Protein AF-0000000067870178 (afdb_homodimer)

Nearest PDB structures (foldseek):
  1j30-assembly1_B  TM=8.377E-01  e=1.757E-04  Sulfurisphaera tokodaii str. 7
  7o91-assembly1_A  TM=7.974E-01  e=1.164E-04  Sulfurisphaera tokodaii str. 7
  7o91-assembly2_B  TM=7.932E-01  e=1.430E-04  Sulfurisphaera tokodaii str. 7
  4xnw-assembly1_A  TM=2.336E-01  e=3.385E-05  Homo sapiens
  8tn6-assembly1_C  TM=2.859E-01  e=4.675E+00  synthetic construct

Structure (mmCIF, N/CA/C/O backbone):
data_AF-0000000067870178-model_v1
#
loop_
_entity.id
_entity.type
_entity.pdbx_description
1 polymer Rubrerythrin
#
loop_
_atom_site.group_PDB
_atom_site.id
_atom_site.type_symbol
_atom_site.label_atom_id
_atom_site.label_alt_id
_atom_site.label_comp_id
_atom_site.label_asym_id
_atom_site.label_entity_id
_atom_site.label_seq_id
_atom_site.pdbx_PDB_ins_code
_atom_site.Cartn_x
_atom_site.Cartn_y
_atom_site.Cartn_z
_atom_site.occupancy
_atom_site.B_iso_or_equiv
_atom_site.auth_seq_id
_atom_site.auth_comp_id
_atom_site.auth_asym_id
_atom_site.auth_atom_id
_atom_site.pdbx_PDB_model_num
ATOM 1 N N . MET A 1 1 ? -11.414 -11.688 -11.906 1 38.88 1 MET A N 1
ATOM 2 C CA . MET A 1 1 ? -11.867 -10.32 -11.664 1 38.88 1 MET A CA 1
ATOM 3 C C . MET A 1 1 ? -12.977 -9.93 -12.633 1 38.88 1 MET A C 1
ATOM 5 O O . MET A 1 1 ? -12.938 -10.312 -13.805 1 38.88 1 MET A O 1
ATOM 9 N N . ASP A 1 2 ? -14.141 -9.875 -12.297 1 46.34 2 ASP A N 1
ATOM 10 C CA . ASP A 1 2 ? -15.18 -9.406 -13.203 1 46.34 2 ASP A CA 1
ATOM 11 C C . ASP A 1 2 ? -14.773 -8.102 -13.891 1 46.34 2 ASP A C 1
ATOM 13 O O . ASP A 1 2 ? -14.594 -7.078 -13.227 1 46.34 2 ASP A O 1
ATOM 17 N N . LEU A 1 3 ? -14.219 -8.266 -15.102 1 58.84 3 LEU A N 1
ATOM 18 C CA . LEU A 1 3 ? -13.688 -7.262 -16.016 1 58.84 3 LEU A CA 1
ATOM 19 C C . LEU A 1 3 ? -14.766 -6.254 -16.406 1 58.84 3 LEU A C 1
ATOM 21 O O . LEU A 1 3 ? -14.523 -5.355 -17.203 1 58.84 3 LEU A O 1
ATOM 25 N N . SER A 1 4 ? -15.969 -6.32 -15.742 1 67.06 4 SER A N 1
ATOM 26 C CA . SER A 1 4 ? -17 -5.418 -16.234 1 67.06 4 SER A CA 1
ATOM 27 C C . SER A 1 4 ? -16.875 -4.031 -15.609 1 67.06 4 SER A C 1
ATOM 29 O O . SER A 1 4 ? -17.312 -3.037 -16.188 1 67.06 4 SER A O 1
ATOM 31 N N . ASN A 1 5 ? -16.016 -3.938 -14.523 1 83.44 5 ASN A N 1
ATOM 32 C CA . ASN A 1 5 ? -15.844 -2.631 -13.898 1 83.44 5 ASN A CA 1
ATOM 33 C C . ASN A 1 5 ? -14.367 -2.328 -13.633 1 83.44 5 ASN A C 1
ATOM 35 O O . ASN A 1 5 ? -13.953 -2.203 -12.484 1 83.44 5 ASN A O 1
ATOM 39 N N . PRO A 1 6 ? -13.695 -2.127 -14.75 1 88.06 6 PRO A N 1
ATOM 40 C CA . PRO A 1 6 ? -12.234 -2.076 -14.625 1 88.06 6 PRO A CA 1
ATOM 41 C C . PRO A 1 6 ? -11.758 -0.906 -13.766 1 88.06 6 PRO A C 1
ATOM 43 O O . PRO A 1 6 ? -10.805 -1.049 -13 1 88.06 6 PRO A O 1
ATOM 46 N N . THR A 1 7 ? -12.461 0.208 -13.883 1 93.12 7 THR A N 1
ATOM 47 C CA . THR A 1 7 ? -12 1.364 -13.125 1 93.12 7 THR A CA 1
ATOM 48 C C . THR A 1 7 ? -12.266 1.171 -11.633 1 93.12 7 THR A C 1
ATOM 50 O O . THR A 1 7 ? -11.414 1.485 -10.805 1 93.12 7 THR A O 1
ATOM 53 N N . THR A 1 8 ? -13.398 0.642 -11.281 1 95.62 8 THR A N 1
ATOM 54 C CA . THR A 1 8 ? -13.734 0.407 -9.883 1 95.62 8 THR A CA 1
ATOM 55 C C . THR A 1 8 ? -12.805 -0.634 -9.266 1 95.62 8 THR A C 1
ATOM 57 O O . THR A 1 8 ? -12.391 -0.505 -8.109 1 95.62 8 THR A O 1
ATOM 60 N N . LEU A 1 9 ? -12.469 -1.613 -10.023 1 95.06 9 LEU A N 1
ATOM 61 C CA . LEU A 1 9 ? -11.531 -2.619 -9.531 1 95.06 9 LEU A CA 1
ATOM 62 C C . LEU A 1 9 ? -10.164 -2.002 -9.258 1 95.06 9 LEU A C 1
ATOM 64 O O . LEU A 1 9 ? -9.539 -2.297 -8.242 1 95.06 9 LEU A O 1
ATOM 68 N N . ALA A 1 10 ? -9.781 -1.196 -10.172 1 95.12 10 ALA A N 1
ATOM 69 C CA . ALA A 1 10 ? -8.508 -0.496 -9.984 1 95.12 10 ALA A CA 1
ATOM 70 C C . ALA A 1 10 ? -8.562 0.405 -8.75 1 95.12 10 ALA A C 1
ATOM 72 O O . ALA A 1 10 ? -7.582 0.505 -8.008 1 95.12 10 ALA A O 1
ATOM 73 N N . ASN A 1 11 ? -9.711 1.035 -8.57 1 97.06 11 ASN A N 1
ATOM 74 C CA . ASN A 1 11 ? -9.883 1.902 -7.41 1 97.06 11 ASN A CA 1
ATOM 75 C C . ASN A 1 11 ? -9.867 1.106 -6.109 1 97.06 11 ASN A C 1
ATOM 77 O O . ASN A 1 11 ? -9.344 1.577 -5.098 1 97.06 11 ASN A O 1
ATOM 81 N N . LEU A 1 12 ? -10.43 -0.126 -6.117 1 97.81 12 LEU A N 1
ATOM 82 C CA . LEU A 1 12 ? -10.383 -0.991 -4.945 1 97.81 12 LEU A CA 1
ATOM 83 C C . LEU A 1 12 ? -8.945 -1.387 -4.621 1 97.81 12 LEU A C 1
ATOM 85 O O . LEU A 1 12 ? -8.555 -1.417 -3.451 1 97.81 12 LEU A O 1
ATOM 89 N N . GLU A 1 13 ? -8.211 -1.638 -5.633 1 97.19 13 GLU A N 1
ATOM 90 C CA . GLU A 1 13 ? -6.809 -1.969 -5.43 1 97.19 13 GLU A CA 1
ATOM 91 C C . GLU A 1 13 ? -6.039 -0.787 -4.844 1 97.19 13 GLU A C 1
ATOM 93 O O . GLU A 1 13 ? -5.23 -0.957 -3.932 1 97.19 13 GLU A O 1
ATOM 98 N N . ALA A 1 14 ? -6.316 0.358 -5.359 1 97.12 14 ALA A N 1
ATOM 99 C CA . ALA A 1 14 ? -5.672 1.568 -4.852 1 97.12 14 ALA A CA 1
ATOM 100 C C . ALA A 1 14 ? -6.07 1.832 -3.402 1 97.12 14 ALA A C 1
ATOM 102 O O . ALA A 1 14 ? -5.238 2.238 -2.588 1 97.12 14 ALA A O 1
ATOM 103 N N . ALA A 1 15 ? -7.316 1.594 -3.129 1 98.31 15 ALA A N 1
ATOM 104 C CA . ALA A 1 15 ? -7.805 1.771 -1.764 1 98.31 15 ALA A CA 1
ATOM 105 C C . ALA A 1 15 ? -7.16 0.765 -0.815 1 98.31 15 ALA A C 1
ATOM 107 O O . ALA A 1 15 ? -6.789 1.112 0.309 1 98.31 15 ALA A O 1
ATOM 108 N N . PHE A 1 16 ? -7.094 -0.481 -1.266 1 98.69 16 PHE A N 1
ATOM 109 C CA . PHE A 1 16 ? -6.383 -1.485 -0.481 1 98.69 16 PHE A CA 1
ATOM 110 C C . PHE A 1 16 ? -4.953 -1.041 -0.199 1 98.69 16 PHE A C 1
ATOM 112 O O . PHE A 1 16 ? -4.469 -1.172 0.926 1 98.69 16 PHE A O 1
ATOM 119 N N . GLY A 1 17 ? -4.293 -0.529 -1.189 1 98.38 17 GLY A N 1
ATOM 120 C CA . GLY A 1 17 ? -2.949 0.001 -1.019 1 98.38 17 GLY A CA 1
ATOM 121 C C . GLY A 1 17 ? -2.883 1.149 -0.03 1 98.38 17 GLY A C 1
ATOM 122 O O . GLY A 1 17 ? -2.02 1.168 0.851 1 98.38 17 GLY A O 1
ATOM 123 N N . GLY A 1 18 ? -3.746 2.078 -0.148 1 97.56 18 GLY A N 1
ATOM 124 C CA . GLY A 1 18 ? -3.797 3.217 0.755 1 97.56 18 GLY A CA 1
ATOM 125 C C . GLY A 1 18 ? -3.982 2.818 2.207 1 97.56 18 GLY A C 1
ATOM 126 O O . GLY A 1 18 ? -3.252 3.287 3.082 1 97.56 18 GLY A O 1
ATOM 127 N N . GLU A 1 19 ? -4.945 1.931 2.41 1 98.5 19 GLU A N 1
ATOM 128 C CA . GLU A 1 19 ? -5.219 1.497 3.777 1 98.5 19 GLU A CA 1
ATOM 129 C C . GLU A 1 19 ? -4.059 0.688 4.344 1 98.5 19 GLU A C 1
ATOM 131 O O . GLU A 1 19 ? -3.77 0.762 5.543 1 98.5 19 GLU A O 1
ATOM 136 N N . SER A 1 20 ? -3.436 -0.135 3.506 1 98.75 20 SER A N 1
ATOM 137 C CA . SER A 1 20 ? -2.266 -0.898 3.926 1 98.75 20 SER A CA 1
ATOM 138 C C . SER A 1 20 ? -1.122 0.024 4.34 1 98.75 20 SER A C 1
ATOM 140 O O . SER A 1 20 ? -0.479 -0.198 5.367 1 98.75 20 SER A O 1
ATOM 142 N N . MET A 1 21 ? -0.913 1.062 3.557 1 98.69 21 MET A N 1
ATOM 143 C CA . MET A 1 21 ? 0.134 2.029 3.871 1 98.69 21 MET A CA 1
ATOM 144 C C . MET A 1 21 ? -0.198 2.793 5.148 1 98.69 21 MET A C 1
ATOM 146 O O . MET A 1 21 ? 0.683 3.049 5.973 1 98.69 21 MET A O 1
ATOM 150 N N . ALA A 1 22 ? -1.468 3.145 5.293 1 98.44 22 ALA A N 1
ATOM 151 C CA . ALA A 1 22 ? -1.873 3.846 6.508 1 98.44 22 ALA A CA 1
ATOM 152 C C . ALA A 1 22 ? -1.581 3.006 7.75 1 98.44 22 ALA A C 1
ATOM 154 O O . ALA A 1 22 ? -1.084 3.521 8.75 1 98.44 22 ALA A O 1
ATOM 155 N N . ASN A 1 23 ? -1.886 1.735 7.684 1 98.69 23 ASN A N 1
ATOM 156 C CA . ASN A 1 23 ? -1.596 0.852 8.805 1 98.69 23 ASN A CA 1
ATOM 157 C C . ASN A 1 23 ? -0.109 0.853 9.156 1 98.69 23 ASN A C 1
ATOM 159 O O . ASN A 1 23 ? 0.261 0.992 10.32 1 98.69 23 ASN A O 1
ATOM 163 N N . ARG A 1 24 ? 0.717 0.655 8.125 1 98.56 24 ARG A N 1
ATOM 164 C CA . ARG A 1 24 ? 2.152 0.6 8.383 1 98.56 24 ARG A CA 1
ATOM 165 C C . ARG A 1 24 ? 2.664 1.932 8.922 1 98.56 24 ARG A C 1
ATOM 167 O O . ARG A 1 24 ? 3.5 1.96 9.828 1 98.56 24 ARG A O 1
ATOM 174 N N . LYS A 1 25 ? 2.186 3.08 8.391 1 98.69 25 LYS A N 1
ATOM 175 C CA . LYS A 1 25 ? 2.59 4.398 8.867 1 98.69 25 LYS A CA 1
ATOM 176 C C . LYS A 1 25 ? 2.248 4.57 10.352 1 98.69 25 LYS A C 1
ATOM 178 O O . LYS A 1 25 ? 3.104 4.957 11.148 1 98.69 25 LYS A O 1
ATOM 183 N N . TYR A 1 26 ? 1.058 4.242 10.688 1 98.75 26 TYR A N 1
ATOM 184 C CA . TYR A 1 26 ? 0.595 4.496 12.047 1 98.75 26 TYR A CA 1
ATOM 185 C C . TYR A 1 26 ? 1.315 3.596 13.047 1 98.75 26 TYR A C 1
ATOM 187 O O . TYR A 1 26 ? 1.577 4 14.18 1 98.75 26 TYR A O 1
ATOM 195 N N . LEU A 1 27 ? 1.606 2.402 12.641 1 98.69 27 LEU A N 1
ATOM 196 C CA . LEU A 1 27 ? 2.408 1.559 13.516 1 98.69 27 LEU A CA 1
ATOM 197 C C . LEU A 1 27 ? 3.82 2.117 13.664 1 98.69 27 LEU A C 1
ATOM 199 O O . LEU A 1 27 ? 4.398 2.066 14.75 1 98.69 27 LEU A O 1
ATOM 203 N N . PHE A 1 28 ? 4.379 2.605 12.562 1 98.75 28 PHE A N 1
ATOM 204 C CA . PHE A 1 28 ? 5.68 3.26 12.641 1 98.75 28 PHE A CA 1
ATOM 205 C C . PHE A 1 28 ? 5.629 4.461 13.578 1 98.75 28 PHE A C 1
ATOM 207 O O . PHE A 1 28 ? 6.5 4.625 14.43 1 98.75 28 PHE A O 1
ATOM 214 N N . PHE A 1 29 ? 4.609 5.297 13.461 1 98.69 29 PHE A N 1
ATOM 215 C CA . PHE A 1 29 ? 4.43 6.469 14.312 1 98.69 29 PHE A CA 1
ATOM 216 C C . PHE A 1 29 ? 4.27 6.062 15.773 1 98.69 29 PHE A C 1
ATOM 218 O O . PHE A 1 29 ? 4.793 6.73 16.672 1 98.69 29 PHE A O 1
ATOM 225 N N . ALA A 1 30 ? 3.518 4.988 15.992 1 98.5 30 ALA A N 1
ATOM 226 C CA . ALA A 1 30 ? 3.352 4.48 17.359 1 98.5 30 ALA A CA 1
ATOM 227 C C . ALA A 1 30 ? 4.699 4.133 17.984 1 98.5 30 ALA A C 1
ATOM 229 O O . ALA A 1 30 ? 4.965 4.473 19.141 1 98.5 30 ALA A O 1
ATOM 230 N N . ASP A 1 31 ? 5.527 3.49 17.219 1 98.25 31 ASP A N 1
ATOM 231 C CA . ASP A 1 31 ? 6.852 3.113 17.703 1 98.25 31 ASP A CA 1
ATOM 232 C C . ASP A 1 31 ? 7.695 4.348 18 1 98.25 31 ASP A C 1
ATOM 234 O O . ASP A 1 31 ? 8.398 4.398 19.016 1 98.25 31 ASP A O 1
ATOM 238 N N . VAL A 1 32 ? 7.648 5.309 17.094 1 98.38 32 VAL A N 1
ATOM 239 C CA . VAL A 1 32 ? 8.383 6.555 17.281 1 98.38 32 VAL A CA 1
ATOM 240 C C . VAL A 1 32 ? 7.918 7.246 18.547 1 98.38 32 VAL A C 1
ATOM 242 O O . VAL A 1 32 ? 8.734 7.613 19.406 1 98.38 32 VAL A O 1
ATOM 245 N N . CYS A 1 33 ? 6.652 7.387 18.719 1 98 33 CYS A N 1
ATOM 246 C CA . CYS A 1 33 ? 6.09 8.086 19.875 1 98 33 CYS A CA 1
ATOM 247 C C . CYS A 1 33 ? 6.398 7.34 21.156 1 98 33 CYS A C 1
ATOM 249 O O . CYS A 1 33 ? 6.637 7.961 22.203 1 98 33 CYS A O 1
ATOM 251 N N . LYS A 1 34 ? 6.391 6.035 21.078 1 97.94 34 LYS A N 1
ATOM 252 C CA . LYS A 1 34 ? 6.785 5.238 22.234 1 97.94 34 LYS A CA 1
ATOM 253 C C . LYS A 1 34 ? 8.227 5.535 22.641 1 97.94 34 LYS A C 1
ATOM 255 O O . LYS A 1 34 ? 8.516 5.723 23.828 1 97.94 34 LYS A O 1
ATOM 260 N N . LYS A 1 35 ? 9.102 5.613 21.719 1 97.81 35 LYS A N 1
ATOM 261 C CA . LYS A 1 35 ? 10.508 5.91 21.984 1 97.81 35 LYS A CA 1
ATOM 262 C C . LYS A 1 35 ? 10.68 7.301 22.578 1 97.81 35 LYS A C 1
ATOM 264 O O . LYS A 1 35 ? 11.578 7.523 23.391 1 97.81 35 LYS A O 1
ATOM 269 N N . LEU A 1 36 ? 9.781 8.164 22.219 1 97.25 36 LEU A N 1
ATOM 270 C CA . LEU A 1 36 ? 9.859 9.547 22.672 1 97.25 36 LEU A CA 1
ATOM 271 C C . LEU A 1 36 ? 9.18 9.719 24.016 1 97.25 36 LEU A C 1
ATOM 273 O O . LEU A 1 36 ? 9.141 10.82 24.578 1 97.25 36 LEU A O 1
ATOM 277 N N . GLY A 1 37 ? 8.547 8.648 24.531 1 96.06 37 GLY A N 1
ATOM 278 C CA . GLY A 1 37 ? 7.879 8.68 25.828 1 96.06 37 GLY A CA 1
ATOM 279 C C . GLY A 1 37 ? 6.449 9.188 25.75 1 96.06 37 GLY A C 1
ATOM 280 O O . GLY A 1 37 ? 5.832 9.469 26.781 1 96.06 37 GLY A O 1
ATOM 281 N N . LEU A 1 38 ? 5.949 9.312 24.578 1 96.31 38 LEU A N 1
ATOM 282 C CA . LEU A 1 38 ? 4.57 9.742 24.375 1 96.31 38 LEU A CA 1
ATOM 283 C C . LEU A 1 38 ? 3.641 8.547 24.234 1 96.31 38 LEU A C 1
ATOM 285 O O . LEU A 1 38 ? 3.059 8.328 23.156 1 96.31 38 LEU A O 1
ATOM 289 N N . THR A 1 39 ? 3.367 7.891 25.328 1 97.25 39 THR A N 1
ATOM 290 C CA . THR A 1 39 ? 2.717 6.586 25.328 1 97.25 39 THR A CA 1
ATOM 291 C C . THR A 1 39 ? 1.256 6.707 24.906 1 97.25 39 THR A C 1
ATOM 293 O O . THR A 1 39 ? 0.73 5.824 24.219 1 97.25 39 THR A O 1
ATOM 296 N N . ASP A 1 40 ? 0.586 7.773 25.297 1 96.81 40 ASP A N 1
ATOM 297 C CA . ASP A 1 40 ? -0.817 7.938 24.922 1 96.81 40 ASP A CA 1
ATOM 298 C C . ASP A 1 40 ? -0.969 8.164 23.422 1 96.81 40 ASP A C 1
ATOM 300 O O . ASP A 1 40 ? -1.897 7.645 22.797 1 96.81 40 ASP A O 1
ATOM 304 N N . LEU A 1 41 ? -0.095 8.93 22.922 1 96.69 41 LEU A N 1
ATOM 305 C CA . LEU A 1 41 ? -0.126 9.164 21.484 1 96.69 41 LEU A CA 1
ATOM 306 C C . LEU A 1 41 ? 0.22 7.895 20.719 1 96.69 41 LEU A C 1
ATOM 308 O O . LEU A 1 41 ? -0.377 7.609 19.672 1 96.69 41 LEU A O 1
ATOM 312 N N . ALA A 1 42 ? 1.168 7.113 21.234 1 98.19 42 ALA A N 1
ATOM 313 C CA . ALA A 1 42 ? 1.513 5.824 20.656 1 98.19 42 ALA A CA 1
ATOM 314 C C . ALA A 1 42 ? 0.301 4.898 20.609 1 98.19 42 ALA A C 1
ATOM 316 O O . ALA A 1 42 ? 0.053 4.23 19.609 1 98.19 42 ALA A O 1
ATOM 317 N N . LYS A 1 43 ? -0.409 4.918 21.703 1 97.81 43 LYS A N 1
ATOM 318 C CA . LYS A 1 43 ? -1.6 4.078 21.797 1 97.81 43 LYS A CA 1
ATOM 319 C C . LYS A 1 43 ? -2.65 4.5 20.766 1 97.81 43 LYS A C 1
ATOM 321 O O . LYS A 1 43 ? -3.297 3.654 20.156 1 97.81 43 LYS A O 1
ATOM 326 N N . LEU A 1 44 ? -2.818 5.754 20.594 1 97.56 44 LEU A N 1
ATOM 327 C CA . LEU A 1 44 ? -3.773 6.281 19.625 1 97.56 44 LEU A CA 1
ATOM 328 C C . LEU A 1 44 ? -3.428 5.82 18.203 1 97.56 44 LEU A C 1
ATOM 330 O O . LEU A 1 44 ? -4.305 5.379 17.469 1 97.56 44 LEU A O 1
ATOM 334 N N . PHE A 1 45 ? -2.137 5.945 17.859 1 98.44 45 PHE A N 1
ATOM 335 C CA . PHE A 1 45 ? -1.691 5.496 16.547 1 98.44 45 PHE A CA 1
ATOM 336 C C . PHE A 1 45 ? -1.92 3.998 16.375 1 98.44 45 PHE A C 1
ATOM 338 O O . PHE A 1 45 ? -2.355 3.545 15.312 1 98.44 45 PHE A O 1
ATOM 345 N N . ARG A 1 46 ? -1.658 3.234 17.422 1 98.31 46 ARG A N 1
ATOM 346 C CA . ARG A 1 46 ? -1.831 1.787 17.344 1 98.31 46 ARG A CA 1
ATOM 347 C C . ARG A 1 46 ? -3.299 1.421 17.156 1 98.31 46 ARG A C 1
ATOM 349 O O . ARG A 1 46 ? -3.625 0.522 16.375 1 98.31 46 ARG A O 1
ATOM 356 N N . GLU A 1 47 ? -4.168 2.094 17.859 1 97.69 47 GLU A N 1
ATOM 357 C CA . GLU A 1 47 ? -5.598 1.822 17.734 1 97.69 47 GLU A CA 1
ATOM 358 C C . GLU A 1 47 ? -6.109 2.162 16.344 1 97.69 47 GLU A C 1
ATOM 360 O O . GLU A 1 47 ? -6.906 1.415 15.766 1 97.69 47 GLU A O 1
ATOM 365 N N . THR A 1 48 ? -5.66 3.26 15.844 1 97.94 48 THR A N 1
ATOM 366 C CA . THR A 1 48 ? -6.062 3.637 14.492 1 97.94 48 THR A CA 1
ATOM 367 C C . THR A 1 48 ? -5.5 2.656 13.469 1 97.94 48 THR A C 1
ATOM 369 O O . THR A 1 48 ? -6.168 2.324 12.492 1 97.94 48 THR A O 1
ATOM 372 N N . ALA A 1 49 ? -4.242 2.195 13.688 1 98.44 49 ALA A N 1
ATOM 373 C CA . ALA A 1 49 ? -3.637 1.2 12.812 1 98.44 49 ALA A CA 1
ATOM 374 C C . ALA A 1 49 ? -4.488 -0.063 12.742 1 98.44 49 ALA A C 1
ATOM 376 O O . ALA A 1 49 ? -4.656 -0.65 11.672 1 98.44 49 ALA A O 1
ATOM 377 N N . ASN A 1 50 ? -5.027 -0.444 13.859 1 97.38 50 ASN A N 1
ATOM 378 C CA . ASN A 1 50 ? -5.895 -1.616 13.891 1 97.38 50 ASN A CA 1
ATOM 379 C C . ASN A 1 50 ? -7.148 -1.411 13.047 1 97.38 50 ASN A C 1
ATOM 381 O O . ASN A 1 50 ? -7.586 -2.326 12.344 1 97.38 50 ASN A O 1
ATOM 385 N N . GLN A 1 51 ? -7.695 -0.268 13.141 1 97.5 51 GLN A N 1
ATOM 386 C CA . GLN A 1 51 ? -8.875 0.038 12.336 1 97.5 51 GLN A CA 1
ATOM 387 C C . GLN A 1 51 ? -8.539 0.054 10.852 1 97.5 51 GLN A C 1
ATOM 389 O O . GLN A 1 51 ? -9.344 -0.379 10.023 1 97.5 51 GLN A O 1
ATOM 394 N N . GLU A 1 52 ? -7.309 0.538 10.484 1 98.31 52 GLU A N 1
ATOM 395 C CA . GLU A 1 52 ? -6.895 0.541 9.086 1 98.31 52 GLU A CA 1
ATOM 396 C C . GLU A 1 52 ? -6.754 -0.88 8.547 1 98.31 52 GLU A C 1
ATOM 398 O O . GLU A 1 52 ? -6.984 -1.128 7.363 1 98.31 52 GLU A O 1
ATOM 403 N N . THR A 1 53 ? -6.379 -1.798 9.406 1 98.12 53 THR A N 1
ATOM 404 C CA . THR A 1 53 ? -6.352 -3.199 9 1 98.12 53 THR A CA 1
ATOM 405 C C . THR A 1 53 ? -7.73 -3.658 8.539 1 98.12 53 THR A C 1
ATOM 407 O O . THR A 1 53 ? -7.855 -4.289 7.484 1 98.12 53 THR A O 1
ATOM 410 N N . GLU A 1 54 ? -8.734 -3.328 9.289 1 97.44 54 GLU A N 1
ATOM 411 C CA . GLU A 1 54 ? -10.102 -3.725 8.945 1 97.44 54 GLU A CA 1
ATOM 412 C C . GLU A 1 54 ? -10.547 -3.094 7.633 1 97.44 54 GLU A C 1
ATOM 414 O O . GLU A 1 54 ? -11.219 -3.736 6.824 1 97.44 54 GLU A O 1
ATOM 419 N N . HIS A 1 55 ? -10.133 -1.828 7.422 1 98.19 55 HIS A N 1
ATOM 420 C CA . HIS A 1 55 ? -10.438 -1.155 6.164 1 98.19 55 HIS A CA 1
ATOM 421 C C . HIS A 1 55 ? -9.773 -1.866 4.988 1 98.19 55 HIS A C 1
ATOM 423 O O . HIS A 1 55 ? -10.422 -2.121 3.969 1 98.19 55 HIS A O 1
ATOM 429 N N . ALA A 1 56 ? -8.531 -2.188 5.156 1 98.62 56 ALA A N 1
ATOM 430 C CA . ALA A 1 56 ? -7.793 -2.867 4.094 1 98.62 56 ALA A CA 1
ATOM 431 C C . ALA A 1 56 ? -8.43 -4.211 3.754 1 98.62 56 ALA A C 1
ATOM 433 O O . ALA A 1 56 ? -8.617 -4.539 2.58 1 98.62 56 ALA A O 1
ATOM 434 N N . PHE A 1 57 ? -8.812 -4.953 4.773 1 98.44 57 PHE A N 1
ATOM 435 C CA . PHE A 1 57 ? -9.375 -6.277 4.555 1 98.44 57 PHE A CA 1
ATOM 436 C C . PHE A 1 57 ? -10.758 -6.176 3.914 1 98.44 57 PHE A C 1
ATOM 438 O O . PHE A 1 57 ? -11.141 -7.035 3.115 1 98.44 57 PHE A O 1
ATOM 445 N N . ALA A 1 58 ? -11.516 -5.145 4.27 1 97.81 58 ALA A N 1
ATOM 446 C CA . ALA A 1 58 ? -12.812 -4.941 3.629 1 97.81 58 ALA A CA 1
ATOM 447 C C . ALA A 1 58 ? -12.656 -4.758 2.121 1 97.81 58 ALA A C 1
ATOM 449 O O . ALA A 1 58 ? -13.406 -5.336 1.337 1 97.81 58 ALA A O 1
ATOM 450 N N . HIS A 1 59 ? -11.688 -3.922 1.705 1 98.38 59 HIS A N 1
ATOM 451 C CA . HIS A 1 59 ? -11.398 -3.74 0.286 1 98.38 59 HIS A CA 1
ATOM 452 C C . HIS A 1 59 ? -10.922 -5.039 -0.35 1 98.38 59 HIS A C 1
ATOM 454 O O . HIS A 1 59 ? -11.344 -5.387 -1.455 1 98.38 59 HIS A O 1
ATOM 460 N N . PHE A 1 60 ? -10.07 -5.77 0.362 1 98.44 60 PHE A N 1
ATOM 461 C CA . PHE A 1 60 ? -9.469 -6.984 -0.185 1 98.44 60 PHE A CA 1
ATOM 462 C C . PHE A 1 60 ? -10.523 -8.062 -0.386 1 98.44 60 PHE A C 1
ATOM 464 O O . PHE A 1 60 ? -10.453 -8.836 -1.344 1 98.44 60 PHE A O 1
ATOM 471 N N . ARG A 1 61 ? -11.531 -8.133 0.473 1 97.94 61 ARG A N 1
ATOM 472 C CA . ARG A 1 61 ? -12.625 -9.086 0.336 1 97.94 61 ARG A CA 1
ATOM 473 C C . ARG A 1 61 ? -13.445 -8.805 -0.92 1 97.94 61 ARG A C 1
ATOM 475 O O . ARG A 1 61 ? -13.938 -9.734 -1.568 1 97.94 61 ARG A O 1
ATOM 482 N N . LEU A 1 62 ? -13.586 -7.531 -1.271 1 96.62 62 LEU A N 1
ATOM 483 C CA . LEU A 1 62 ? -14.305 -7.176 -2.49 1 96.62 62 LEU A CA 1
ATOM 484 C C . LEU A 1 62 ? -13.469 -7.5 -3.725 1 96.62 62 LEU A C 1
ATOM 486 O O . LEU A 1 62 ? -14.016 -7.852 -4.773 1 96.62 62 LEU A O 1
ATOM 490 N N . LEU A 1 63 ? -12.164 -7.43 -3.562 1 96.25 63 LEU A N 1
ATOM 491 C CA . LEU A 1 63 ? -11.25 -7.719 -4.66 1 96.25 63 LEU A CA 1
ATOM 492 C C . LEU A 1 63 ? -11.156 -9.219 -4.91 1 96.25 63 LEU A C 1
ATOM 494 O O . LEU A 1 63 ? -10.992 -9.656 -6.051 1 96.25 63 LEU A O 1
ATOM 498 N N . HIS A 1 64 ? -11.219 -9.977 -3.787 1 96 64 HIS A N 1
ATOM 499 C CA . HIS A 1 64 ? -11.023 -11.422 -3.848 1 96 64 HIS A CA 1
ATOM 500 C C . HIS A 1 64 ? -12.133 -12.156 -3.104 1 96 64 HIS A C 1
ATOM 502 O O . HIS A 1 64 ? -11.867 -12.82 -2.098 1 96 64 HIS A O 1
ATOM 508 N N . PRO A 1 65 ? -13.312 -12.07 -3.674 1 95.81 65 PRO A N 1
ATOM 509 C CA . PRO A 1 65 ? -14.438 -12.719 -2.99 1 95.81 65 PRO A CA 1
ATOM 510 C C . PRO A 1 65 ? -14.266 -14.227 -2.865 1 95.81 65 PRO A C 1
ATOM 512 O O . PRO A 1 65 ? -14.82 -14.844 -1.952 1 95.81 65 PRO A O 1
ATOM 515 N N . GLU A 1 66 ? -13.469 -14.867 -3.73 1 93.06 66 GLU A N 1
ATOM 516 C CA . GLU A 1 66 ? -13.242 -16.312 -3.729 1 93.06 66 GLU A CA 1
ATOM 517 C C . GLU A 1 66 ? -12.453 -16.75 -2.498 1 93.06 66 GLU A C 1
ATOM 519 O O . GLU A 1 66 ? -12.391 -17.938 -2.178 1 93.06 66 GLU A O 1
ATOM 524 N N . LEU A 1 67 ? -11.898 -15.797 -1.739 1 96.88 67 LEU A N 1
ATOM 525 C CA . LEU A 1 67 ? -11.078 -16.125 -0.575 1 96.88 67 LEU A CA 1
ATOM 526 C C . LEU A 1 67 ? -11.875 -15.93 0.714 1 96.88 67 LEU A C 1
ATOM 528 O O . LEU A 1 67 ? -11.383 -16.234 1.802 1 96.88 67 LEU A O 1
ATOM 532 N N . VAL A 1 68 ? -13.055 -15.414 0.63 1 96.5 68 VAL A N 1
ATOM 533 C CA . VAL A 1 68 ? -13.875 -15.164 1.813 1 96.5 68 VAL A CA 1
ATOM 534 C C . VAL A 1 68 ? -14.508 -16.469 2.287 1 96.5 68 VAL A C 1
ATOM 536 O O . VAL A 1 68 ? -15.281 -17.094 1.558 1 96.5 68 VAL A O 1
ATOM 539 N N . VAL A 1 69 ? -14.125 -16.906 3.447 1 95.5 69 VAL A N 1
ATOM 540 C CA . VAL A 1 69 ? -14.617 -18.141 4.043 1 95.5 69 VAL A CA 1
ATOM 541 C C . VAL A 1 69 ? -15.586 -17.828 5.184 1 95.5 69 VAL A C 1
ATOM 543 O O . VAL A 1 69 ? -15.156 -17.469 6.285 1 95.5 69 VAL A O 1
ATOM 546 N N . ALA A 1 70 ? -16.797 -18 4.938 1 91.94 70 ALA A N 1
ATOM 547 C CA . ALA A 1 70 ? -17.812 -17.719 5.941 1 91.94 70 ALA A CA 1
ATOM 548 C C . ALA A 1 70 ? -18.047 -18.922 6.852 1 91.94 70 ALA A C 1
ATOM 550 O O . ALA A 1 70 ? -18.094 -18.781 8.078 1 91.94 70 ALA A O 1
ATOM 551 N N . ASN A 1 71 ? -18.141 -20.094 6.211 1 94.31 71 ASN A N 1
ATOM 552 C CA . ASN A 1 71 ? -18.375 -21.328 6.953 1 94.31 71 ASN A CA 1
ATOM 553 C C . ASN A 1 71 ? -17.406 -22.422 6.535 1 94.31 71 ASN A C 1
ATOM 555 O O . ASN A 1 71 ? -17.734 -23.266 5.703 1 94.31 71 ASN A O 1
ATOM 559 N N . PRO A 1 72 ? -16.312 -22.469 7.234 1 94.75 72 PRO A N 1
ATOM 560 C CA . PRO A 1 72 ? -15.297 -23.438 6.848 1 94.75 72 PRO A CA 1
ATOM 561 C C . PRO A 1 72 ? -15.797 -24.875 6.891 1 94.75 72 PRO A C 1
ATOM 563 O O . PRO A 1 72 ? -15.344 -25.719 6.113 1 94.75 72 PRO A O 1
ATOM 566 N N . GLU A 1 73 ? -16.734 -25.156 7.762 1 94.5 73 GLU A N 1
ATOM 567 C CA . GLU A 1 73 ? -17.219 -26.516 7.941 1 94.5 73 GLU A CA 1
ATOM 568 C C . GLU A 1 73 ? -18.031 -26.969 6.734 1 94.5 73 GLU A C 1
ATOM 570 O O . GLU A 1 73 ? -18.219 -28.172 6.516 1 94.5 73 GLU A O 1
ATOM 575 N N . SER A 1 74 ? -18.531 -26.094 6.016 1 96.25 74 SER A N 1
ATOM 576 C CA . SER A 1 74 ? -19.359 -26.422 4.871 1 96.25 74 SER A CA 1
ATOM 577 C C . SER A 1 74 ? -18.516 -26.719 3.635 1 96.25 74 SER A C 1
ATOM 579 O O . SER A 1 74 ? -19.047 -27.188 2.623 1 96.25 74 SER A O 1
ATOM 581 N N . LEU A 1 75 ? -17.266 -26.562 3.717 1 96.19 75 LEU A N 1
ATOM 582 C CA . LEU A 1 75 ? -16.391 -26.734 2.568 1 96.19 75 LEU A CA 1
ATOM 583 C C . LEU A 1 75 ? -15.836 -28.156 2.504 1 96.19 75 LEU A C 1
ATOM 585 O O . LEU A 1 75 ? -15.508 -28.734 3.535 1 96.19 75 LEU A O 1
ATOM 589 N N . SER A 1 76 ? -15.82 -28.656 1.272 1 96 76 SER A N 1
ATOM 590 C CA . SER A 1 76 ? -15.141 -29.938 1.056 1 96 76 SER A CA 1
ATOM 591 C C . SER A 1 76 ? -13.625 -29.766 1.161 1 96 76 SER A C 1
ATOM 593 O O . SER A 1 76 ? -13.109 -28.656 1.127 1 96 76 SER A O 1
ATOM 595 N N . GLU A 1 77 ? -12.961 -30.906 1.297 1 93.56 77 GLU A N 1
ATOM 596 C CA . GLU A 1 77 ? -11.5 -30.859 1.35 1 93.56 77 GLU A CA 1
ATOM 597 C C . GLU A 1 77 ? -10.914 -30.266 0.068 1 93.56 77 GLU A C 1
ATOM 599 O O . GLU A 1 77 ? -9.938 -29.531 0.112 1 93.56 77 GLU A O 1
ATOM 604 N N . GLU A 1 78 ? -11.547 -30.562 -0.981 1 91.69 78 GLU A N 1
ATOM 605 C CA . GLU A 1 78 ? -11.078 -30.062 -2.271 1 91.69 78 GLU A CA 1
ATOM 606 C C . GLU A 1 78 ? -11.266 -28.547 -2.373 1 91.69 78 GLU A C 1
ATOM 608 O O . GLU A 1 78 ? -10.398 -27.844 -2.891 1 91.69 78 GLU A O 1
ATOM 613 N N . GLU A 1 79 ? -12.32 -28.109 -1.851 1 94.06 79 GLU A N 1
ATOM 614 C CA . GLU A 1 79 ? -12.594 -26.672 -1.857 1 94.06 79 GLU A CA 1
ATOM 615 C C . GLU A 1 79 ? -11.602 -25.922 -0.976 1 94.06 79 GLU A C 1
ATOM 617 O O . GLU A 1 79 ? -11.133 -24.828 -1.34 1 94.06 79 GLU A O 1
ATOM 622 N N . LYS A 1 80 ? -11.312 -26.484 0.147 1 95.31 80 LYS A N 1
ATOM 623 C CA . LYS A 1 80 ? -10.328 -25.891 1.046 1 95.31 80 LYS A CA 1
ATOM 624 C C . LYS A 1 80 ? -8.961 -25.781 0.375 1 95.31 80 LYS A C 1
ATOM 626 O O . LYS A 1 80 ? -8.297 -24.75 0.468 1 95.31 80 LYS A O 1
ATOM 631 N N . LYS A 1 81 ? -8.617 -26.812 -0.317 1 91.81 81 LYS A N 1
ATOM 632 C CA . LYS A 1 81 ? -7.336 -26.812 -1.018 1 91.81 81 LYS A CA 1
ATOM 633 C C . LYS A 1 81 ? -7.301 -25.75 -2.111 1 91.81 81 LYS A C 1
ATOM 635 O O . LYS A 1 81 ? -6.273 -25.109 -2.32 1 91.81 81 LYS A O 1
ATOM 640 N N . GLN A 1 82 ? -8.383 -25.594 -2.77 1 92.06 82 GLN A N 1
ATOM 641 C CA . GLN A 1 82 ? -8.453 -24.609 -3.836 1 92.06 82 GLN A CA 1
ATOM 642 C C . GLN A 1 82 ? -8.281 -23.188 -3.285 1 92.06 82 GLN A C 1
ATOM 644 O O . GLN A 1 82 ? -7.605 -22.359 -3.896 1 92.06 82 GLN A O 1
ATOM 649 N N . ILE A 1 83 ? -8.867 -22.938 -2.156 1 95.56 83 ILE A N 1
ATOM 650 C CA . ILE A 1 83 ? -8.766 -21.625 -1.545 1 95.56 83 ILE A CA 1
ATOM 651 C C . ILE A 1 83 ? -7.332 -21.391 -1.075 1 95.56 83 ILE A C 1
ATOM 653 O O . ILE A 1 83 ? -6.758 -20.328 -1.329 1 95.56 83 ILE A O 1
ATOM 657 N N . ALA A 1 84 ? -6.77 -22.391 -0.454 1 95.88 84 ALA A N 1
ATOM 658 C CA . ALA A 1 84 ? -5.391 -22.266 0.012 1 95.88 84 ALA A CA 1
ATOM 659 C C . ALA A 1 84 ? -4.43 -22.094 -1.158 1 95.88 84 ALA A C 1
ATOM 661 O O . ALA A 1 84 ? -3.488 -21.297 -1.079 1 95.88 84 ALA A O 1
ATOM 662 N N . ALA A 1 85 ? -4.668 -22.812 -2.223 1 93.06 85 ALA A N 1
ATOM 663 C CA . ALA A 1 85 ? -3.844 -22.688 -3.424 1 93.06 85 ALA A CA 1
ATOM 664 C C . ALA A 1 85 ? -3.896 -21.281 -3.994 1 93.06 85 ALA A C 1
ATOM 666 O O . ALA A 1 85 ? -2.883 -20.75 -4.457 1 93.06 85 ALA A O 1
ATOM 667 N N . ARG A 1 86 ? -5.031 -20.719 -3.934 1 93.62 86 ARG A N 1
ATOM 668 C CA . ARG A 1 86 ? -5.195 -19.375 -4.449 1 93.62 86 ARG A CA 1
ATOM 669 C C . ARG A 1 86 ? -4.398 -18.375 -3.621 1 93.62 86 ARG A C 1
ATOM 671 O O . ARG A 1 86 ? -3.803 -17.438 -4.168 1 93.62 86 ARG A O 1
ATOM 678 N N . CYS A 1 87 ? -4.387 -18.547 -2.312 1 96.56 87 CYS A N 1
ATOM 679 C CA . CYS A 1 87 ? -3.578 -17.703 -1.445 1 96.56 87 CYS A CA 1
ATOM 680 C C . CYS A 1 87 ? -2.105 -17.781 -1.827 1 96.56 87 CYS A C 1
ATOM 682 O O . CYS A 1 87 ? -1.449 -16.75 -1.991 1 96.56 87 CYS A O 1
ATOM 684 N N . LEU A 1 88 ? -1.621 -18.969 -2.031 1 94.5 88 LEU A N 1
ATOM 685 C CA . LEU A 1 88 ? -0.218 -19.156 -2.377 1 94.5 88 LEU A CA 1
ATOM 686 C C . LEU A 1 88 ? 0.088 -18.594 -3.758 1 94.5 88 LEU A C 1
ATOM 688 O O . LEU A 1 88 ? 1.144 -18 -3.967 1 94.5 88 LEU A O 1
ATOM 692 N N . GLU A 1 89 ? -0.849 -18.797 -4.602 1 89.81 89 GLU A N 1
ATOM 693 C CA . GLU A 1 89 ? -0.677 -18.281 -5.953 1 89.81 89 GLU A CA 1
ATOM 694 C C . GLU A 1 89 ? -0.505 -16.766 -5.949 1 89.81 89 GLU A C 1
ATOM 696 O O . GLU A 1 89 ? 0.397 -16.234 -6.598 1 89.81 89 GLU A O 1
ATOM 701 N N . LEU A 1 90 ? -1.361 -16.094 -5.23 1 93.44 90 LEU A N 1
ATOM 702 C CA . LEU A 1 90 ? -1.299 -14.641 -5.141 1 93.44 90 LEU A CA 1
ATOM 703 C C . LEU A 1 90 ? 0.007 -14.195 -4.496 1 93.44 90 LEU A C 1
ATOM 705 O O . LEU A 1 90 ? 0.612 -13.211 -4.926 1 93.44 90 LEU A O 1
ATOM 709 N N . ALA A 1 91 ? 0.453 -14.883 -3.502 1 95.75 91 ALA A N 1
ATOM 710 C CA . ALA A 1 91 ? 1.706 -14.562 -2.824 1 95.75 91 ALA A CA 1
ATOM 711 C C . ALA A 1 91 ? 2.898 -14.742 -3.76 1 95.75 91 ALA A C 1
ATOM 713 O O . ALA A 1 91 ? 3.766 -13.867 -3.846 1 95.75 91 ALA A O 1
ATOM 714 N N . ILE A 1 92 ? 2.922 -15.859 -4.461 1 89.25 92 ILE A N 1
ATOM 715 C CA . ILE A 1 92 ? 4.012 -16.172 -5.379 1 89.25 92 ILE A CA 1
ATOM 716 C C . ILE A 1 92 ? 4.062 -15.125 -6.496 1 89.25 92 ILE A C 1
ATOM 718 O O . ILE A 1 92 ? 5.133 -14.617 -6.832 1 89.25 92 ILE A O 1
ATOM 722 N N . GLU A 1 93 ? 2.918 -14.828 -7.027 1 87.31 93 GLU A N 1
ATOM 723 C CA . GLU A 1 93 ? 2.838 -13.828 -8.094 1 87.31 93 GLU A CA 1
ATOM 724 C C . GLU A 1 93 ? 3.387 -12.484 -7.629 1 87.31 93 GLU A C 1
ATOM 726 O O . GLU A 1 93 ? 4.16 -11.844 -8.344 1 87.31 93 GLU A O 1
ATOM 731 N N . GLY A 1 94 ? 2.963 -12.047 -6.461 1 91.94 94 GLY A N 1
ATOM 732 C CA . GLY A 1 94 ? 3.418 -10.773 -5.93 1 91.94 94 GLY A CA 1
ATOM 733 C C . GLY A 1 94 ? 4.914 -10.734 -5.684 1 91.94 94 GLY A C 1
ATOM 734 O O . GLY A 1 94 ? 5.594 -9.789 -6.102 1 91.94 94 GLY A O 1
ATOM 735 N N . GLU A 1 95 ? 5.434 -11.766 -5.039 1 94.06 95 GLU A N 1
ATOM 736 C CA . GLU A 1 95 ? 6.863 -11.828 -4.75 1 94.06 95 GLU A CA 1
ATOM 737 C C . GLU A 1 95 ? 7.684 -11.906 -6.035 1 94.06 95 GLU A C 1
ATOM 739 O O . GLU A 1 95 ? 8.758 -11.305 -6.133 1 94.06 95 GLU A O 1
ATOM 744 N N . THR A 1 96 ? 7.211 -12.633 -6.984 1 86.88 96 THR A N 1
ATOM 745 C CA . THR A 1 96 ? 7.906 -12.789 -8.258 1 86.88 96 THR A CA 1
ATOM 746 C C . THR A 1 96 ? 7.98 -11.461 -9 1 86.88 96 THR A C 1
ATOM 748 O O . THR A 1 96 ? 9.039 -11.094 -9.523 1 86.88 96 THR A O 1
ATOM 751 N N . TYR A 1 97 ? 6.91 -10.781 -9.031 1 88.38 97 TYR A N 1
ATOM 752 C CA . TYR A 1 97 ? 6.902 -9.461 -9.648 1 88.38 97 TYR A CA 1
ATOM 753 C C . TYR A 1 97 ? 7.922 -8.539 -8.992 1 88.38 97 TYR A C 1
ATOM 755 O O . TYR A 1 97 ? 8.633 -7.801 -9.672 1 88.38 97 TYR A O 1
ATOM 763 N N . GLU A 1 98 ? 8.023 -8.586 -7.703 1 94.88 98 GLU A N 1
ATOM 764 C CA . GLU A 1 98 ? 8.922 -7.699 -6.977 1 94.88 98 GLU A CA 1
ATOM 765 C C . GLU A 1 98 ? 10.383 -7.98 -7.336 1 94.88 98 GLU A C 1
ATOM 767 O O . GLU A 1 98 ? 11.148 -7.055 -7.598 1 94.88 98 GLU A O 1
ATOM 772 N N . PHE A 1 99 ? 10.797 -9.219 -7.426 1 92.38 99 PHE A N 1
ATOM 773 C CA . PHE A 1 99 ? 12.227 -9.469 -7.566 1 92.38 99 PHE A CA 1
ATOM 774 C C . PHE A 1 99 ? 12.617 -9.555 -9.039 1 92.38 99 PHE A C 1
ATOM 776 O O . PHE A 1 99 ? 13.797 -9.453 -9.375 1 92.38 99 PHE A O 1
ATOM 783 N N . THR A 1 100 ? 11.594 -9.68 -9.984 1 86.31 100 THR A N 1
ATOM 784 C CA . THR A 1 100 ? 11.961 -9.797 -11.391 1 86.31 100 THR A CA 1
ATOM 785 C C . THR A 1 100 ? 11.766 -8.469 -12.117 1 86.31 100 THR A C 1
ATOM 787 O O . THR A 1 100 ? 12.391 -8.227 -13.156 1 86.31 100 THR A O 1
ATOM 790 N N . THR A 1 101 ? 10.883 -7.621 -11.547 1 88.88 101 THR A N 1
ATOM 791 C CA . THR A 1 101 ? 10.523 -6.422 -12.297 1 88.88 101 THR A CA 1
ATOM 792 C C . THR A 1 101 ? 10.688 -5.176 -11.43 1 88.88 101 THR A C 1
ATOM 794 O O . THR A 1 101 ? 11.555 -4.34 -11.703 1 88.88 101 THR A O 1
ATOM 797 N N . MET A 1 102 ? 9.977 -5.062 -10.359 1 95.12 102 MET A N 1
ATOM 798 C CA . MET A 1 102 ? 9.859 -3.83 -9.586 1 95.12 102 MET A CA 1
ATOM 799 C C . MET A 1 102 ? 11.219 -3.406 -9.031 1 95.12 102 MET A C 1
ATOM 801 O O . MET A 1 102 ? 11.703 -2.316 -9.328 1 95.12 102 MET A O 1
ATOM 805 N N . TYR A 1 103 ? 11.812 -4.273 -8.234 1 96.62 103 TYR A N 1
ATOM 806 C CA . TYR A 1 103 ? 13.008 -3.861 -7.516 1 96.62 103 TYR A CA 1
ATOM 807 C C . TYR A 1 103 ? 14.195 -3.721 -8.469 1 96.62 103 TYR A C 1
ATOM 809 O O . TYR A 1 103 ? 15.008 -2.807 -8.32 1 96.62 103 TYR A O 1
ATOM 817 N N . PRO A 1 104 ? 14.359 -4.637 -9.492 1 94.25 104 PRO A N 1
ATOM 818 C CA . PRO A 1 104 ? 15.43 -4.387 -10.461 1 94.25 104 PRO A CA 1
ATOM 819 C C . PRO A 1 104 ? 15.297 -3.033 -11.156 1 94.25 104 PRO A C 1
ATOM 821 O O . PRO A 1 104 ? 16.281 -2.316 -11.32 1 94.25 104 PRO A O 1
ATOM 824 N N . GLU A 1 105 ? 14.086 -2.666 -11.523 1 95.56 105 GLU A N 1
ATOM 825 C CA . GLU A 1 105 ? 13.859 -1.37 -12.156 1 95.56 105 GLU A CA 1
ATOM 826 C C . GLU A 1 105 ? 14.125 -0.227 -11.18 1 95.56 105 GLU A C 1
ATOM 828 O O . GLU A 1 105 ? 14.734 0.779 -11.547 1 95.56 105 GLU A O 1
ATOM 833 N N . PHE A 1 106 ? 13.703 -0.349 -10.008 1 98.06 106 PHE A N 1
ATOM 834 C CA . PHE A 1 106 ? 13.906 0.675 -8.984 1 98.06 106 PHE A CA 1
ATOM 835 C C . PHE A 1 106 ? 15.391 0.84 -8.68 1 98.06 106 PHE A C 1
ATOM 837 O O . PHE A 1 106 ? 15.875 1.961 -8.508 1 98.06 106 PHE A O 1
ATOM 844 N N . TYR A 1 107 ? 16.109 -0.292 -8.594 1 97.38 107 TYR A N 1
ATOM 845 C CA . TYR A 1 107 ? 17.547 -0.259 -8.359 1 97.38 107 TYR A CA 1
ATOM 846 C C . TYR A 1 107 ? 18.266 0.511 -9.461 1 97.38 107 TYR A C 1
ATOM 848 O O . TYR A 1 107 ? 19.094 1.385 -9.18 1 97.38 107 TYR A O 1
ATOM 856 N N . ALA A 1 108 ? 17.938 0.173 -10.68 1 96.94 108 ALA A N 1
ATOM 857 C CA . ALA A 1 108 ? 18.578 0.821 -11.828 1 96.94 108 ALA A CA 1
ATOM 858 C C . ALA A 1 108 ? 18.375 2.332 -11.789 1 96.94 108 ALA A C 1
ATOM 860 O O . ALA A 1 108 ? 19.297 3.102 -12.047 1 96.94 108 ALA A O 1
ATOM 861 N N . GLN A 1 109 ? 17.172 2.734 -11.453 1 96.88 109 GLN A N 1
ATOM 862 C CA . GLN A 1 109 ? 16.859 4.156 -11.375 1 96.88 109 GLN A CA 1
ATOM 863 C C . GLN A 1 109 ? 17.625 4.828 -10.234 1 96.88 109 GLN A C 1
ATOM 865 O O . GLN A 1 109 ? 18.094 5.957 -10.383 1 96.88 109 GLN A O 1
ATOM 870 N N . ALA A 1 110 ? 17.688 4.184 -9.117 1 97.69 110 ALA A N 1
ATOM 871 C CA . ALA A 1 110 ? 18.406 4.734 -7.969 1 97.69 110 ALA A CA 1
ATOM 872 C C . ALA A 1 110 ? 19.891 4.906 -8.289 1 97.69 110 ALA A C 1
ATOM 874 O O . ALA A 1 110 ? 20.516 5.879 -7.855 1 97.69 110 ALA A O 1
ATOM 875 N N . VAL A 1 111 ? 20.422 3.959 -9.055 1 97.25 111 VAL A N 1
ATOM 876 C CA . VAL A 1 111 ? 21.812 4.051 -9.484 1 97.25 111 VAL A CA 1
ATOM 877 C C . VAL A 1 111 ? 21.984 5.238 -10.43 1 97.25 111 VAL A C 1
ATOM 879 O O . VAL A 1 111 ? 22.922 6.031 -10.281 1 97.25 111 VAL A O 1
ATOM 882 N N . THR A 1 112 ? 21.094 5.34 -11.328 1 96.69 112 THR A N 1
ATOM 883 C CA . THR A 1 112 ? 21.125 6.438 -12.297 1 96.69 112 THR A CA 1
ATOM 884 C C . THR A 1 112 ? 21.078 7.785 -11.578 1 96.69 112 THR A C 1
ATOM 886 O O . THR A 1 112 ? 21.781 8.719 -11.969 1 96.69 112 THR A O 1
ATOM 889 N N . GLU A 1 113 ? 20.328 7.844 -10.508 1 95.88 113 GLU A N 1
ATOM 890 C CA . GLU A 1 113 ? 20.172 9.094 -9.781 1 95.88 113 GLU A CA 1
ATOM 891 C C . GLU A 1 113 ? 21.156 9.195 -8.617 1 95.88 113 GLU A C 1
ATOM 893 O O . GLU A 1 113 ? 21.047 10.094 -7.781 1 95.88 113 GLU A O 1
ATOM 898 N N . ARG A 1 114 ? 22.031 8.281 -8.508 1 95.44 114 ARG A N 1
ATOM 899 C CA . ARG A 1 114 ? 23.156 8.25 -7.582 1 95.44 114 ARG A CA 1
ATOM 900 C C . ARG A 1 114 ? 22.672 8.266 -6.137 1 95.44 114 ARG A C 1
ATOM 902 O O . ARG A 1 114 ? 23.25 8.953 -5.289 1 95.44 114 ARG A O 1
ATOM 909 N N . ASP A 1 115 ? 21.594 7.699 -5.895 1 96.25 115 ASP A N 1
ATOM 910 C CA . ASP A 1 115 ? 21.109 7.469 -4.535 1 96.25 115 ASP A CA 1
ATOM 911 C C . ASP A 1 115 ? 21.578 6.113 -4.012 1 96.25 115 ASP A C 1
ATOM 913 O O . ASP A 1 115 ? 20.875 5.109 -4.148 1 96.25 115 ASP A O 1
ATOM 917 N N . ALA A 1 116 ? 22.609 6.07 -3.307 1 96.44 116 ALA A N 1
ATOM 918 C CA . ALA A 1 116 ? 23.281 4.832 -2.904 1 96.44 116 ALA A CA 1
ATOM 919 C C . ALA A 1 116 ? 22.469 4.094 -1.844 1 96.44 116 ALA A C 1
ATOM 921 O O . ALA A 1 116 ? 22.406 2.861 -1.851 1 96.44 116 ALA A O 1
ATOM 922 N N . SER A 1 117 ? 21.875 4.809 -0.935 1 97 117 SER A N 1
ATOM 923 C CA . SER A 1 117 ? 21.109 4.172 0.129 1 97 117 SER A CA 1
ATOM 924 C C . SER A 1 117 ? 19.875 3.461 -0.428 1 97 117 SER A C 1
ATOM 926 O O . SER A 1 117 ? 19.594 2.318 -0.061 1 97 117 SER A O 1
ATOM 928 N N . ALA A 1 118 ? 19.203 4.168 -1.312 1 97.25 118 ALA A N 1
ATOM 929 C CA . ALA A 1 118 ? 18.031 3.551 -1.938 1 97.25 118 ALA A CA 1
ATOM 930 C C . ALA A 1 118 ? 18.438 2.354 -2.795 1 97.25 118 ALA A C 1
ATOM 932 O O . ALA A 1 118 ? 17.781 1.315 -2.773 1 97.25 118 ALA A O 1
ATOM 933 N N . ALA A 1 119 ? 19.516 2.498 -3.529 1 97.75 119 ALA A N 1
ATOM 934 C CA . ALA A 1 119 ? 19.984 1.409 -4.375 1 97.75 119 ALA A CA 1
ATOM 935 C C . ALA A 1 119 ? 20.297 0.164 -3.545 1 97.75 119 ALA A C 1
ATOM 937 O O . ALA A 1 119 ? 19.891 -0.943 -3.904 1 97.75 119 ALA A O 1
ATOM 938 N N . ALA A 1 120 ? 20.969 0.35 -2.441 1 98 120 ALA A N 1
ATOM 939 C CA . ALA A 1 120 ? 21.312 -0.77 -1.57 1 98 120 ALA A CA 1
ATOM 940 C C . ALA A 1 120 ? 20.062 -1.441 -1.014 1 98 120 ALA A C 1
ATOM 942 O O . ALA A 1 120 ? 19.984 -2.67 -0.96 1 98 120 ALA A O 1
ATOM 943 N N . GLU A 1 121 ? 19.172 -0.615 -0.59 1 98.06 121 GLU A N 1
ATOM 944 C CA . GLU A 1 121 ? 17.938 -1.138 -0.025 1 98.06 121 GLU A CA 1
ATOM 945 C C . GLU A 1 121 ? 17.141 -1.919 -1.066 1 98.06 121 GLU A C 1
ATOM 947 O O . GLU A 1 121 ? 16.609 -2.996 -0.776 1 98.06 121 GLU A O 1
ATOM 952 N N . PHE A 1 122 ? 17 -1.408 -2.291 1 98.5 122 PHE A N 1
ATOM 953 C CA . PHE A 1 122 ? 16.25 -2.082 -3.352 1 98.5 122 PHE A CA 1
ATOM 954 C C . PHE A 1 122 ? 16.891 -3.42 -3.697 1 98.5 122 PHE A C 1
ATOM 956 O O . PHE A 1 122 ? 16.203 -4.402 -3.949 1 98.5 122 PHE A O 1
ATOM 963 N N . LYS A 1 123 ? 18.172 -3.449 -3.689 1 97.56 123 LYS A N 1
ATOM 964 C CA . LYS A 1 123 ? 18.875 -4.691 -3.996 1 97.56 123 LYS A CA 1
ATOM 965 C C . LYS A 1 123 ? 18.641 -5.738 -2.914 1 97.56 123 LYS A C 1
ATOM 967 O O . LYS A 1 123 ? 18.438 -6.918 -3.217 1 97.56 123 LYS A O 1
ATOM 972 N N . GLU A 1 124 ? 18.719 -5.305 -1.711 1 97.81 124 GLU A N 1
ATOM 973 C CA . GLU A 1 124 ? 18.438 -6.219 -0.604 1 97.81 124 GLU A CA 1
ATOM 974 C C . GLU A 1 124 ? 17.031 -6.773 -0.683 1 97.81 124 GLU A C 1
ATOM 976 O O . GLU A 1 124 ? 16.812 -7.969 -0.475 1 97.81 124 GLU A O 1
ATOM 981 N N . GLN A 1 125 ? 16.094 -5.918 -1.008 1 98 125 GLN A N 1
ATOM 982 C CA . GLN A 1 125 ? 14.695 -6.344 -1.061 1 98 125 GLN A CA 1
ATOM 983 C C . GLN A 1 125 ? 14.438 -7.25 -2.262 1 98 125 GLN A C 1
ATOM 985 O O . GLN A 1 125 ? 13.578 -8.133 -2.209 1 98 125 GLN A O 1
ATOM 990 N N . GLU A 1 126 ? 15.164 -7.023 -3.344 1 95.94 126 GLU A N 1
ATOM 991 C CA . GLU A 1 126 ? 15.125 -7.938 -4.484 1 95.94 126 GLU A CA 1
ATOM 992 C C . GLU A 1 126 ? 15.461 -9.367 -4.059 1 95.94 126 GLU A C 1
ATOM 994 O O . GLU A 1 126 ? 14.734 -10.305 -4.398 1 95.94 126 GLU A O 1
ATOM 999 N N . GLU A 1 127 ? 16.469 -9.5 -3.262 1 94.94 127 GLU A N 1
ATOM 1000 C CA . GLU A 1 127 ? 16.922 -10.812 -2.801 1 94.94 127 GLU A CA 1
ATOM 1001 C C . GLU A 1 127 ? 15.922 -11.422 -1.824 1 94.94 127 GLU A C 1
ATOM 1003 O O . GLU A 1 127 ? 15.633 -12.617 -1.894 1 94.94 127 GLU A O 1
ATOM 1008 N N . GLU A 1 128 ? 15.406 -10.625 -0.929 1 96.56 128 GLU A N 1
ATOM 1009 C CA . GLU A 1 128 ? 14.438 -11.117 0.047 1 96.56 128 GLU A CA 1
ATOM 1010 C C . GLU A 1 128 ? 13.148 -11.562 -0.632 1 96.56 128 GLU A C 1
ATOM 1012 O O . GLU A 1 128 ? 12.539 -12.562 -0.23 1 96.56 128 GLU A O 1
ATOM 1017 N N . SER A 1 129 ? 12.75 -10.828 -1.654 1 95.69 129 SER A N 1
ATOM 1018 C CA . SER A 1 129 ? 11.555 -11.211 -2.393 1 95.69 129 SER A CA 1
ATOM 1019 C C . SER A 1 129 ? 11.758 -12.523 -3.135 1 95.69 129 SER A C 1
ATOM 1021 O O . SER A 1 129 ? 10.836 -13.336 -3.242 1 95.69 129 SER A O 1
ATOM 1023 N N . ARG A 1 130 ? 12.953 -12.727 -3.635 1 90.88 130 ARG A N 1
ATOM 1024 C CA . ARG A 1 130 ? 13.289 -13.992 -4.266 1 90.88 130 ARG A CA 1
ATOM 1025 C C . ARG A 1 130 ? 13.195 -15.141 -3.268 1 90.88 130 ARG A C 1
ATOM 1027 O O . ARG A 1 130 ? 12.641 -16.203 -3.578 1 90.88 130 ARG A O 1
ATOM 1034 N N . GLU A 1 131 ? 13.688 -14.891 -2.129 1 93.38 131 GLU A N 1
ATOM 1035 C CA . GLU A 1 131 ? 13.617 -15.898 -1.074 1 93.38 131 GLU A CA 1
ATOM 1036 C C . GLU A 1 131 ? 12.172 -16.203 -0.691 1 93.38 131 GLU A C 1
ATOM 1038 O O . GLU A 1 131 ? 11.797 -17.359 -0.531 1 93.38 131 GLU A O 1
ATOM 1043 N N . HIS A 1 132 ? 11.344 -15.188 -0.563 1 95.5 132 HIS A N 1
ATOM 1044 C CA . HIS A 1 132 ? 9.938 -15.375 -0.218 1 95.5 132 HIS A CA 1
ATOM 1045 C C . HIS A 1 132 ? 9.211 -16.188 -1.285 1 95.5 132 HIS A C 1
ATOM 1047 O O . HIS A 1 132 ? 8.43 -17.078 -0.962 1 95.5 132 HIS A O 1
ATOM 1053 N N . ALA A 1 133 ? 9.453 -15.812 -2.531 1 90.94 133 ALA A N 1
ATOM 1054 C CA . ALA A 1 133 ? 8.852 -16.578 -3.621 1 90.94 133 ALA A CA 1
ATOM 1055 C C . ALA A 1 133 ? 9.211 -18.062 -3.52 1 90.94 133 ALA A C 1
ATOM 1057 O O . ALA A 1 133 ? 8.352 -18.922 -3.689 1 90.94 133 ALA A O 1
ATOM 1058 N N . GLY A 1 134 ? 10.461 -18.328 -3.217 1 88.25 134 GLY A N 1
ATOM 1059 C CA . GLY A 1 134 ? 10.914 -19.688 -3.045 1 88.25 134 GLY A CA 1
ATOM 1060 C C . GLY A 1 134 ? 10.227 -20.406 -1.896 1 88.25 134 GLY A C 1
ATOM 1061 O O . GLY A 1 134 ? 9.844 -21.578 -2.023 1 88.25 134 GLY A O 1
ATOM 1062 N N . ILE A 1 135 ? 10.102 -19.734 -0.799 1 92.56 135 ILE A N 1
ATOM 1063 C CA . ILE A 1 135 ? 9.461 -20.297 0.385 1 92.56 135 ILE A CA 1
ATOM 1064 C C . ILE A 1 135 ? 8.008 -20.656 0.064 1 92.56 135 ILE A C 1
ATOM 1066 O O . ILE A 1 135 ? 7.543 -21.734 0.414 1 92.56 135 ILE A O 1
ATOM 1070 N N . PHE A 1 136 ? 7.281 -19.828 -0.652 1 94.38 136 PHE A N 1
ATOM 1071 C CA . PHE A 1 136 ? 5.879 -20.078 -0.962 1 94.38 136 PHE A CA 1
ATOM 1072 C C . PHE A 1 136 ? 5.738 -21.188 -1.991 1 94.38 136 PHE A C 1
ATOM 1074 O O . PHE A 1 136 ? 4.801 -21.984 -1.925 1 94.38 136 PHE A O 1
ATOM 1081 N N . LYS A 1 137 ? 6.656 -21.234 -2.906 1 86.94 137 LYS A N 1
ATOM 1082 C CA . LYS A 1 137 ? 6.648 -22.312 -3.887 1 86.94 137 LYS A CA 1
ATOM 1083 C C . LYS A 1 137 ? 6.883 -23.672 -3.215 1 86.94 137 LYS A C 1
ATOM 1085 O O . LYS A 1 137 ? 6.207 -24.656 -3.529 1 86.94 137 LYS A O 1
ATOM 1090 N N . THR A 1 138 ? 7.84 -23.688 -2.35 1 89.38 138 THR A N 1
ATOM 1091 C CA . THR A 1 138 ? 8.117 -24.906 -1.596 1 89.38 138 THR A CA 1
ATOM 1092 C C . THR A 1 138 ? 6.898 -25.312 -0.77 1 89.38 138 THR A C 1
ATOM 1094 O O . THR A 1 138 ? 6.57 -26.5 -0.683 1 89.38 138 THR A O 1
ATOM 1097 N N . ALA A 1 139 ? 6.262 -24.344 -0.208 1 92.31 139 ALA A N 1
ATOM 1098 C CA . ALA A 1 139 ? 5.051 -24.625 0.556 1 92.31 139 ALA A CA 1
ATOM 1099 C C . ALA A 1 139 ? 3.971 -25.234 -0.336 1 92.31 139 ALA A C 1
ATOM 1101 O O . ALA A 1 139 ? 3.307 -26.203 0.049 1 92.31 139 ALA A O 1
ATOM 1102 N N . ALA A 1 140 ? 3.803 -24.641 -1.52 1 90.19 140 ALA A N 1
ATOM 1103 C CA . ALA A 1 140 ? 2.818 -25.172 -2.461 1 90.19 140 ALA A CA 1
ATOM 1104 C C . ALA A 1 140 ? 3.102 -26.641 -2.783 1 90.19 140 ALA A C 1
ATOM 1106 O O . ALA A 1 140 ? 2.182 -27.453 -2.844 1 90.19 140 ALA A O 1
ATOM 1107 N N . LYS A 1 141 ? 4.305 -26.969 -2.965 1 85.31 141 LYS A N 1
ATOM 1108 C CA . LYS A 1 141 ? 4.719 -28.344 -3.23 1 85.31 141 LYS A CA 1
ATOM 1109 C C . LYS A 1 141 ? 4.441 -29.234 -2.031 1 85.31 141 LYS A C 1
ATOM 1111 O O . LYS A 1 141 ? 3.832 -30.297 -2.172 1 85.31 141 LYS A O 1
ATOM 1116 N N . ASN A 1 142 ? 4.859 -28.797 -0.865 1 88.69 142 ASN A N 1
ATOM 1117 C CA . ASN A 1 142 ? 4.766 -29.609 0.343 1 88.69 142 ASN A CA 1
ATOM 1118 C C . ASN A 1 142 ? 3.314 -29.875 0.732 1 88.69 142 ASN A C 1
ATOM 1120 O O . ASN A 1 142 ? 2.994 -30.938 1.268 1 88.69 142 ASN A O 1
ATOM 1124 N N . PHE A 1 143 ? 2.443 -28.953 0.383 1 90 143 PHE A N 1
ATOM 1125 C CA . PHE A 1 143 ? 1.042 -29.094 0.767 1 90 143 PHE A CA 1
ATOM 1126 C C . PHE A 1 143 ? 0.216 -29.641 -0.385 1 90 143 PHE A C 1
ATOM 1128 O O . PHE A 1 143 ? -1.01 -29.734 -0.29 1 90 143 PHE A O 1
ATOM 1135 N N . GLY A 1 144 ? 0.907 -29.984 -1.495 1 86.38 144 GLY A N 1
ATOM 1136 C CA . GLY A 1 144 ? 0.231 -30.594 -2.637 1 86.38 144 GLY A CA 1
ATOM 1137 C C . GLY A 1 144 ? -0.688 -29.625 -3.359 1 86.38 144 GLY A C 1
ATOM 1138 O O . GLY A 1 144 ? -1.773 -30 -3.801 1 86.38 144 GLY A O 1
ATOM 1139 N N . LEU A 1 145 ? -0.272 -28.359 -3.412 1 87.31 145 LEU A N 1
ATOM 1140 C CA . LEU A 1 145 ? -1.165 -27.344 -3.953 1 87.31 145 LEU A CA 1
ATOM 1141 C C . LEU A 1 145 ? -0.661 -26.844 -5.301 1 87.31 145 LEU A C 1
ATOM 1143 O O . LEU A 1 145 ? -1.174 -25.844 -5.828 1 87.31 145 LEU A O 1
ATOM 1147 N N . LEU A 1 146 ? 0.312 -27.5 -5.914 1 80.75 146 LEU A N 1
ATOM 1148 C CA . LEU A 1 146 ? 0.872 -27.062 -7.191 1 80.75 146 LEU A CA 1
ATOM 1149 C C . LEU A 1 146 ? -0.133 -27.266 -8.32 1 80.75 146 LEU A C 1
ATOM 1151 O O . LEU A 1 146 ? -0.276 -26.391 -9.188 1 80.75 146 LEU A O 1
ATOM 1155 N N . THR A 1 147 ? -0.825 -28.328 -8.281 1 76.19 147 THR A N 1
ATOM 1156 C CA . THR A 1 147 ? -1.771 -28.641 -9.344 1 76.19 147 THR A CA 1
ATOM 1157 C C . THR A 1 147 ? -2.904 -27.625 -9.375 1 76.19 147 THR A C 1
ATOM 1159 O O . THR A 1 147 ? -3.189 -27.047 -10.422 1 76.19 147 THR A O 1
ATOM 1162 N N . PRO A 1 148 ? -3.449 -27.312 -8.219 1 74.75 148 PRO A N 1
ATOM 1163 C CA . PRO A 1 148 ? -4.492 -26.281 -8.25 1 74.75 148 PRO A CA 1
ATOM 1164 C C . PRO A 1 148 ? -3.98 -24.922 -8.734 1 74.75 148 PRO A C 1
ATOM 1166 O O . PRO A 1 148 ? -4.719 -24.172 -9.375 1 74.75 148 PRO A O 1
ATOM 1169 N N . ILE A 1 149 ? -2.822 -24.625 -8.523 1 77.88 149 ILE A N 1
ATOM 1170 C CA . ILE A 1 149 ? -2.248 -23.359 -8.969 1 77.88 149 ILE A CA 1
ATOM 1171 C C . ILE A 1 149 ? -2.111 -23.359 -10.484 1 77.88 149 ILE A C 1
ATOM 1173 O O . ILE A 1 149 ? -2.506 -22.406 -11.156 1 77.88 149 ILE A O 1
ATOM 1177 N N . GLU A 1 150 ? -1.621 -24.453 -10.93 1 76.12 150 GLU A N 1
ATOM 1178 C CA . GLU A 1 150 ? -1.486 -24.594 -12.375 1 76.12 150 GLU A CA 1
ATOM 1179 C C . GLU A 1 150 ? -2.848 -24.531 -13.062 1 76.12 150 GLU A C 1
ATOM 1181 O O . GLU A 1 150 ? -2.988 -23.922 -14.125 1 76.12 150 GLU A O 1
ATOM 1186 N N . GLU A 1 151 ? -3.746 -25.125 -12.5 1 71.12 151 GLU A N 1
ATOM 1187 C CA . GLU A 1 151 ? -5.098 -25.125 -13.055 1 71.12 151 GLU A CA 1
ATOM 1188 C C . GLU A 1 151 ? -5.691 -23.719 -13.062 1 71.12 151 GLU A C 1
ATOM 1190 O O . GLU A 1 151 ? -6.352 -23.312 -14.023 1 71.12 151 GLU A O 1
ATOM 1195 N N . TYR A 1 152 ? -5.48 -23.016 -12.078 1 72.81 152 TYR A N 1
ATOM 1196 C CA . TYR A 1 152 ? -5.973 -21.641 -12.016 1 72.81 152 TYR A CA 1
ATOM 1197 C C . TYR A 1 152 ? -5.332 -20.781 -13.102 1 72.81 152 TYR A C 1
ATOM 1199 O O . TYR A 1 152 ? -6.023 -20.047 -13.812 1 72.81 152 TYR A O 1
ATOM 1207 N N . HIS A 1 153 ? -4.051 -20.969 -13.188 1 74.56 153 HIS A N 1
ATOM 1208 C CA . HIS A 1 153 ? -3.355 -20.172 -14.188 1 74.56 153 HIS A CA 1
ATOM 1209 C C . HIS A 1 153 ? -3.777 -20.562 -15.602 1 74.56 153 HIS A C 1
ATOM 1211 O O . HIS A 1 153 ? -3.914 -19.703 -16.469 1 74.56 153 HIS A O 1
ATOM 1217 N N . ALA A 1 154 ? -4.008 -21.797 -15.711 1 67.5 154 ALA A N 1
ATOM 1218 C CA . ALA A 1 154 ? -4.488 -22.266 -17.016 1 67.5 154 ALA A CA 1
ATOM 1219 C C . ALA A 1 154 ? -5.836 -21.641 -17.359 1 67.5 154 ALA A C 1
ATOM 1221 O O . ALA A 1 154 ? -6.047 -21.188 -18.484 1 67.5 154 ALA A O 1
ATOM 1222 N N . LYS A 1 155 ? -6.621 -21.594 -16.406 1 69.31 155 LYS A N 1
ATOM 1223 C CA . LYS A 1 155 ? -7.922 -20.953 -16.609 1 69.31 155 LYS A CA 1
ATOM 1224 C C . LYS A 1 155 ? -7.77 -19.469 -16.859 1 69.31 155 LYS A C 1
ATOM 1226 O O . LYS A 1 155 ? -8.383 -18.922 -17.781 1 69.31 155 LYS A O 1
ATOM 1231 N N . GLN A 1 156 ? -6.988 -18.906 -16.172 1 67.69 156 GLN A N 1
ATOM 1232 C CA . GLN A 1 156 ? -6.777 -17.453 -16.281 1 67.69 156 GLN A CA 1
ATOM 1233 C C . GLN A 1 156 ? -6.219 -17.094 -17.656 1 67.69 156 GLN A C 1
ATOM 1235 O O . GLN A 1 156 ? -6.598 -16.078 -18.234 1 67.69 156 GLN A O 1
ATOM 1240 N N . TYR A 1 157 ? -5.359 -17.953 -18.156 1 67.88 157 TYR A N 1
ATOM 1241 C CA . TYR A 1 157 ? -4.688 -17.625 -19.406 1 67.88 157 TYR A CA 1
ATOM 1242 C C . TYR A 1 157 ? -5.344 -18.359 -20.578 1 67.88 157 TYR A C 1
ATOM 1244 O O . TYR A 1 157 ? -4.77 -18.438 -21.656 1 67.88 157 TYR A O 1
ATOM 1252 N N . GLY A 1 158 ? -6.488 -18.891 -20.312 1 63.81 158 GLY A N 1
ATOM 1253 C CA . GLY A 1 158 ? -7.293 -19.484 -21.375 1 63.81 158 GLY A CA 1
ATOM 1254 C C . GLY A 1 158 ? -6.746 -20.812 -21.875 1 63.81 158 GLY A C 1
ATOM 1255 O O . GLY A 1 158 ? -6.938 -21.172 -23.031 1 63.81 158 GLY A O 1
ATOM 1256 N N . VAL A 1 159 ? -6.008 -21.5 -21.078 1 62.41 159 VAL A N 1
ATOM 1257 C CA . VAL A 1 159 ? -5.496 -22.812 -21.422 1 62.41 159 VAL A CA 1
ATOM 1258 C C . VAL A 1 159 ? -6.473 -23.891 -20.953 1 62.41 159 VAL A C 1
ATOM 1260 O O . VAL A 1 159 ? -6.957 -23.844 -19.812 1 62.41 159 VAL A O 1
ATOM 1263 N N . ALA A 1 160 ? -6.93 -24.75 -21.984 1 55.09 160 ALA A N 1
ATOM 1264 C CA . ALA A 1 160 ? -7.805 -25.859 -21.625 1 55.09 160 ALA A CA 1
ATOM 1265 C C . ALA A 1 160 ? -7.137 -26.781 -20.609 1 55.09 160 ALA A C 1
ATOM 1267 O O . ALA A 1 160 ? -5.973 -27.156 -20.781 1 55.09 160 ALA A O 1
ATOM 1268 N N . LEU A 1 161 ? -7.727 -27.016 -19.484 1 59.69 161 LEU A N 1
ATOM 1269 C CA . LEU A 1 161 ? -7.227 -27.859 -18.406 1 59.69 161 LEU A CA 1
ATOM 1270 C C . LEU A 1 161 ? -6.824 -29.234 -18.922 1 59.69 161 LEU A C 1
ATOM 1272 O O . LEU A 1 161 ? -5.867 -29.828 -18.422 1 59.69 161 LEU A O 1
ATOM 1276 N N . GLN A 1 162 ? -7.559 -29.781 -19.844 1 54.69 162 GLN A N 1
ATOM 1277 C CA . GLN A 1 162 ? -7.246 -31.078 -20.438 1 54.69 162 GLN A CA 1
ATOM 1278 C C . GLN A 1 162 ? -5.832 -31.094 -21.016 1 54.69 162 GLN A C 1
ATOM 1280 O O . GLN A 1 162 ? -5.133 -32.094 -20.922 1 54.69 162 GLN A O 1
ATOM 1285 N N . ALA A 1 163 ? -5.406 -30.062 -21.453 1 54.34 163 ALA A N 1
ATOM 1286 C CA . ALA A 1 163 ? -4.059 -29.984 -22.016 1 54.34 163 ALA A CA 1
ATOM 1287 C C . ALA A 1 163 ? -3.002 -30.125 -20.922 1 54.34 163 ALA A C 1
ATOM 1289 O O . ALA A 1 163 ? -1.94 -30.719 -21.141 1 54.34 163 ALA A O 1
ATOM 1290 N N . LEU A 1 164 ? -3.238 -29.703 -19.781 1 58.56 164 LEU A N 1
ATOM 1291 C CA . LEU A 1 164 ? -2.355 -29.828 -18.641 1 58.56 164 LEU A CA 1
ATOM 1292 C C . LEU A 1 164 ? -2.24 -31.281 -18.203 1 58.56 164 LEU A C 1
ATOM 1294 O O . LEU A 1 164 ? -1.15 -31.75 -17.859 1 58.56 164 LEU A O 1
ATOM 1298 N N . GLU A 1 165 ? -3.391 -31.969 -18.219 1 56.91 165 GLU A N 1
ATOM 1299 C CA . GLU A 1 165 ? -3.443 -33.344 -17.734 1 56.91 165 GLU A CA 1
ATOM 1300 C C . GLU A 1 165 ? -2.732 -34.312 -18.672 1 56.91 165 GLU A C 1
ATOM 1302 O O . GLU A 1 165 ? -2.09 -35.25 -18.234 1 56.91 165 GLU A O 1
ATOM 1307 N N . SER A 1 166 ? -2.887 -34.031 -19.906 1 55.75 166 SER A N 1
ATOM 1308 C CA . SER A 1 166 ? -2.346 -34.969 -20.875 1 55.75 166 SER A CA 1
ATOM 1309 C C . SER A 1 166 ? -0.847 -34.781 -21.062 1 55.75 166 SER A C 1
ATOM 1311 O O . SER A 1 166 ? -0.186 -35.594 -21.734 1 55.75 166 SER A O 1
ATOM 1313 N N . GLY A 1 167 ? -0.3 -33.844 -20.266 1 54.91 167 GLY A N 1
ATOM 1314 C CA . GLY A 1 167 ? 1.124 -33.562 -20.375 1 54.91 167 GLY A CA 1
ATOM 1315 C C . GLY A 1 167 ? 1.527 -33.125 -21.766 1 54.91 167 GLY A C 1
ATOM 1316 O O . GLY A 1 167 ? 2.697 -33.219 -22.141 1 54.91 167 GLY A O 1
ATOM 1317 N N . THR A 1 168 ? 0.575 -32.938 -22.625 1 55.62 168 THR A N 1
ATOM 1318 C CA . THR A 1 168 ? 0.923 -32.531 -23.984 1 55.62 168 THR A CA 1
ATOM 1319 C C . THR A 1 168 ? 1.297 -31.047 -24.031 1 55.62 168 THR A C 1
ATOM 1321 O O . THR A 1 168 ? 0.647 -30.219 -23.391 1 55.62 168 THR A O 1
ATOM 1324 N N . ALA A 1 169 ? 2.545 -30.812 -24.5 1 58.31 169 ALA A N 1
ATOM 1325 C CA . ALA A 1 169 ? 3.086 -29.469 -24.688 1 58.31 169 ALA A CA 1
ATOM 1326 C C . ALA A 1 169 ? 2.074 -28.562 -25.375 1 58.31 169 ALA A C 1
ATOM 1328 O O . ALA A 1 169 ? 1.452 -28.953 -26.359 1 58.31 169 ALA A O 1
ATOM 1329 N N . SER A 1 170 ? 1.717 -27.516 -24.688 1 65.19 170 SER A N 1
ATOM 1330 C CA . SER A 1 170 ? 0.863 -26.5 -25.297 1 65.19 170 SER A CA 1
ATOM 1331 C C . SER A 1 170 ? 1.422 -26.031 -26.625 1 65.19 170 SER A C 1
ATOM 1333 O O . SER A 1 170 ? 2.641 -25.953 -26.812 1 65.19 170 SER A O 1
ATOM 1335 N N . LYS A 1 171 ? 0.591 -26.031 -27.703 1 69.56 171 LYS A N 1
ATOM 1336 C CA . LYS A 1 171 ? 1.001 -25.562 -29.016 1 69.56 171 LYS A CA 1
ATOM 1337 C C . LYS A 1 171 ? 0.704 -24.078 -29.188 1 69.56 171 LYS A C 1
ATOM 1339 O O . LYS A 1 171 ? -0.346 -23.594 -28.75 1 69.56 171 LYS A O 1
ATOM 1344 N N . ALA A 1 172 ? 1.715 -23.406 -29.75 1 73.94 172 ALA A N 1
ATOM 1345 C CA . ALA A 1 172 ? 1.507 -22 -30.094 1 73.94 172 ALA A CA 1
ATOM 1346 C C . ALA A 1 172 ? 0.374 -21.844 -31.094 1 73.94 172 ALA A C 1
ATOM 1348 O O . ALA A 1 172 ? 0.126 -22.734 -31.906 1 73.94 172 ALA A O 1
ATOM 1349 N N . PRO A 1 173 ? -0.335 -20.656 -30.938 1 73.62 173 PRO A N 1
ATOM 1350 C CA . PRO A 1 173 ? -1.307 -20.422 -32 1 73.62 173 PRO A CA 1
ATOM 1351 C C . PRO A 1 173 ? -0.68 -20.484 -33.406 1 73.62 173 PRO A C 1
ATOM 1353 O O . PRO A 1 173 ? 0.483 -20.109 -33.562 1 73.62 173 PRO A O 1
ATOM 1356 N N . ALA A 1 174 ? -1.448 -21 -34.312 1 70.12 174 ALA A N 1
ATOM 1357 C CA . ALA A 1 174 ? -0.96 -21.234 -35.656 1 70.12 174 ALA A CA 1
ATOM 1358 C C . ALA A 1 174 ? -0.403 -19.938 -36.25 1 70.12 174 ALA A C 1
ATOM 1360 O O . ALA A 1 174 ? 0.577 -19.969 -37 1 70.12 174 ALA A O 1
ATOM 1361 N N . ASP A 1 175 ? -0.924 -18.844 -35.844 1 72.25 175 ASP A N 1
ATOM 1362 C CA . ASP A 1 175 ? -0.54 -17.578 -36.469 1 72.25 175 ASP A CA 1
ATOM 1363 C C . ASP A 1 175 ? 0.527 -16.859 -35.625 1 72.25 175 ASP A C 1
ATOM 1365 O O . ASP A 1 175 ? 0.882 -15.711 -35.938 1 72.25 175 ASP A O 1
ATOM 1369 N N . SER A 1 176 ? 1.032 -17.531 -34.781 1 78.94 176 SER A N 1
ATOM 1370 C CA . SER A 1 176 ? 2.01 -16.859 -33.938 1 78.94 176 SER A CA 1
ATOM 1371 C C . SER A 1 176 ? 3.4 -16.891 -34.562 1 78.94 176 SER A C 1
ATOM 1373 O O . SER A 1 176 ? 3.736 -17.844 -35.281 1 78.94 176 SER A O 1
ATOM 1375 N N . ASN A 1 177 ? 4.09 -15.766 -34.406 1 86.88 177 ASN A N 1
ATOM 1376 C CA . ASN A 1 177 ? 5.5 -15.711 -34.781 1 86.88 177 ASN A CA 1
ATOM 1377 C C . ASN A 1 177 ? 6.391 -16.297 -33.688 1 86.88 177 ASN A C 1
ATOM 1379 O O . ASN A 1 177 ? 6.527 -15.719 -32.594 1 86.88 177 ASN A O 1
ATOM 1383 N N . PRO A 1 178 ? 6.977 -17.453 -34.031 1 87.94 178 PRO A N 1
ATOM 1384 C CA . PRO A 1 178 ? 7.77 -18.141 -33 1 87.94 178 PRO A CA 1
ATOM 1385 C C . PRO A 1 178 ? 8.867 -17.25 -32.406 1 87.94 178 PRO A C 1
ATOM 1387 O O . PRO A 1 178 ? 9.273 -17.438 -31.266 1 87.94 178 PRO A O 1
ATOM 1390 N N . ALA A 1 179 ? 9.328 -16.344 -33.188 1 88.25 179 ALA A N 1
ATOM 1391 C CA . ALA A 1 179 ? 10.422 -15.469 -32.75 1 88.25 179 ALA A CA 1
ATOM 1392 C C . ALA A 1 179 ? 9.953 -14.484 -31.688 1 88.25 179 ALA A C 1
ATOM 1394 O O . ALA A 1 179 ? 10.766 -13.953 -30.938 1 88.25 179 ALA A O 1
ATOM 1395 N N . THR A 1 180 ? 8.711 -14.258 -31.609 1 90.25 180 THR A N 1
ATOM 1396 C CA . THR A 1 180 ? 8.227 -13.227 -30.703 1 90.25 180 THR A CA 1
ATOM 1397 C C . THR A 1 180 ? 7.16 -13.781 -29.766 1 90.25 180 THR A C 1
ATOM 1399 O O . THR A 1 180 ? 6.75 -13.117 -28.812 1 90.25 180 THR A O 1
ATOM 1402 N N . GLN A 1 181 ? 6.852 -14.992 -30 1 89.75 181 GLN A N 1
ATOM 1403 C CA . GLN A 1 181 ? 5.805 -15.57 -29.172 1 89.75 181 GLN A CA 1
ATOM 1404 C C . GLN A 1 181 ? 6.277 -15.734 -27.719 1 89.75 181 GLN A C 1
ATOM 1406 O O . GLN A 1 181 ? 7.176 -16.531 -27.453 1 89.75 181 GLN A O 1
ATOM 1411 N N . LYS A 1 182 ? 5.641 -15.078 -26.812 1 90.5 182 LYS A N 1
ATOM 1412 C CA . LYS A 1 182 ? 5.957 -15.203 -25.391 1 90.5 182 LYS A CA 1
ATOM 1413 C C . LYS A 1 182 ? 5.223 -16.391 -24.766 1 90.5 182 LYS A C 1
ATOM 1415 O O . LYS A 1 182 ? 4.176 -16.812 -25.266 1 90.5 182 LYS A O 1
ATOM 1420 N N . TRP A 1 183 ? 5.887 -16.891 -23.781 1 89.19 183 TRP A N 1
ATOM 1421 C CA . TRP A 1 183 ? 5.324 -18.016 -23.031 1 89.19 183 TRP A CA 1
ATOM 1422 C C . TRP A 1 183 ? 5.289 -17.703 -21.531 1 89.19 183 TRP A C 1
ATOM 1424 O O . TRP A 1 183 ? 6.156 -16.984 -21.016 1 89.19 183 TRP A O 1
ATOM 1434 N N . ILE A 1 184 ? 4.246 -18.203 -20.875 1 86.94 184 ILE A N 1
ATOM 1435 C CA . ILE A 1 184 ? 4.105 -17.938 -19.438 1 86.94 184 ILE A CA 1
ATOM 1436 C C . ILE A 1 184 ? 4.09 -19.25 -18.672 1 86.94 184 ILE A C 1
ATOM 1438 O O . ILE A 1 184 ? 3.484 -20.234 -19.109 1 86.94 184 ILE A O 1
ATOM 1442 N N . CYS A 1 185 ? 4.871 -19.328 -17.641 1 86.38 185 CYS A N 1
ATOM 1443 C CA . CYS A 1 185 ? 4.902 -20.484 -16.766 1 86.38 185 CYS A CA 1
ATOM 1444 C C . CYS A 1 185 ? 3.611 -20.609 -15.961 1 86.38 185 CYS A C 1
ATOM 1446 O O . CYS A 1 185 ? 3.207 -19.656 -15.281 1 86.38 185 CYS A O 1
ATOM 1448 N N . LEU A 1 186 ? 3.031 -21.703 -15.953 1 79.19 186 LEU A N 1
ATOM 1449 C CA . LEU A 1 186 ? 1.746 -21.906 -15.297 1 79.19 186 LEU A CA 1
ATOM 1450 C C . LEU A 1 186 ? 1.921 -22.016 -13.781 1 79.19 186 LEU A C 1
ATOM 1452 O O . LEU A 1 186 ? 0.946 -21.906 -13.031 1 79.19 186 LEU A O 1
ATOM 1456 N N . GLN A 1 187 ? 3.18 -22.203 -13.414 1 74.94 187 GLN A N 1
ATOM 1457 C CA . GLN A 1 187 ? 3.404 -22.344 -11.977 1 74.94 187 GLN A CA 1
ATOM 1458 C C . GLN A 1 187 ? 3.754 -21 -11.344 1 74.94 187 GLN A C 1
ATOM 1460 O O . GLN A 1 187 ? 3.342 -20.703 -10.219 1 74.94 187 GLN A O 1
ATOM 1465 N N . CYS A 1 188 ? 4.52 -20.203 -11.953 1 75.88 188 CYS A N 1
ATOM 1466 C CA . CYS A 1 188 ? 4.992 -19.016 -11.273 1 75.88 188 CYS A CA 1
ATOM 1467 C C . CYS A 1 188 ? 4.711 -17.766 -12.109 1 75.88 188 CYS A C 1
ATOM 1469 O O . CYS A 1 188 ? 5.055 -16.656 -11.703 1 75.88 188 CYS A O 1
ATOM 1471 N N . SER A 1 189 ? 4.223 -17.859 -13.25 1 78.38 189 SER A N 1
ATOM 1472 C CA . SER A 1 189 ? 3.74 -16.812 -14.156 1 78.38 189 SER A CA 1
ATOM 1473 C C . SER A 1 189 ? 4.895 -15.992 -14.711 1 78.38 189 SER A C 1
ATOM 1475 O O . SER A 1 189 ? 4.699 -14.859 -15.164 1 78.38 189 SER A O 1
ATOM 1477 N N . VAL A 1 190 ? 6.082 -16.578 -14.656 1 83.81 190 VAL A N 1
ATOM 1478 C CA . VAL A 1 190 ? 7.176 -15.867 -15.32 1 83.81 190 VAL A CA 1
ATOM 1479 C C . VAL A 1 190 ? 7.027 -15.992 -16.828 1 83.81 190 VAL A C 1
ATOM 1481 O O . VAL A 1 190 ? 6.582 -17.031 -17.328 1 83.81 190 VAL A O 1
ATOM 1484 N N . ILE A 1 191 ? 7.352 -14.891 -17.531 1 85.56 191 ILE A N 1
ATOM 1485 C CA . ILE A 1 191 ? 7.227 -14.859 -18.984 1 85.56 191 ILE A CA 1
ATOM 1486 C C . ILE A 1 191 ? 8.586 -15.125 -19.625 1 85.56 191 ILE A C 1
ATOM 1488 O O . ILE A 1 191 ? 9.578 -14.492 -19.266 1 85.56 191 ILE A O 1
ATOM 1492 N N . TYR A 1 192 ? 8.609 -16.078 -20.469 1 90.5 192 TYR A N 1
ATOM 1493 C CA . TYR A 1 192 ? 9.734 -16.25 -21.375 1 90.5 192 TYR A CA 1
ATOM 1494 C C . TYR A 1 192 ? 9.547 -15.43 -22.641 1 90.5 192 TYR A C 1
ATOM 1496 O O . TYR A 1 192 ? 8.578 -15.625 -23.375 1 90.5 192 TYR A O 1
ATOM 1504 N N . ASP A 1 193 ? 10.398 -14.562 -22.812 1 90.75 193 ASP A N 1
ATOM 1505 C CA . ASP A 1 193 ? 10.438 -13.75 -24.031 1 90.75 193 ASP A CA 1
ATOM 1506 C C . ASP A 1 193 ? 11.586 -14.172 -24.938 1 90.75 193 ASP A C 1
ATOM 1508 O O . ASP A 1 193 ? 12.758 -13.969 -24.609 1 90.75 193 ASP A O 1
ATOM 1512 N N . PRO A 1 194 ? 11.195 -14.703 -26.094 1 93.19 194 PRO A N 1
ATOM 1513 C CA . PRO A 1 194 ? 12.258 -15.141 -27 1 93.19 194 PRO A CA 1
ATOM 1514 C C . PRO A 1 194 ? 13.266 -14.031 -27.312 1 93.19 194 PRO A C 1
ATOM 1516 O O . PRO A 1 194 ? 14.445 -14.305 -27.5 1 93.19 194 PRO A O 1
ATOM 1519 N N . ALA A 1 195 ? 12.828 -12.781 -27.281 1 91 195 ALA A N 1
ATOM 1520 C CA . ALA A 1 195 ? 13.719 -11.656 -27.578 1 91 195 ALA A CA 1
ATOM 1521 C C . ALA A 1 195 ? 14.789 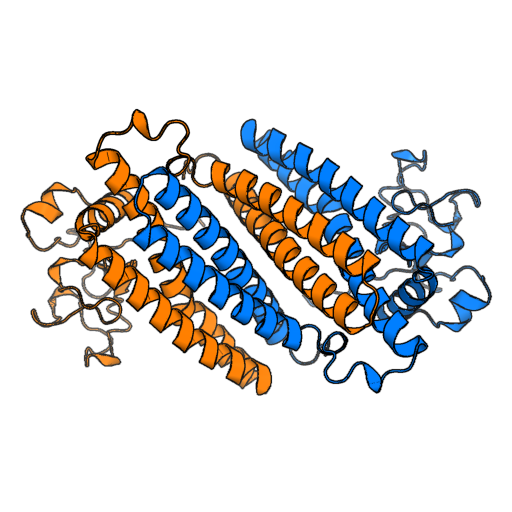-11.516 -26.5 1 91 195 ALA A C 1
ATOM 1523 O O . ALA A 1 195 ? 15.914 -11.102 -26.781 1 91 195 ALA A O 1
ATOM 1524 N N . GLU A 1 196 ? 14.5 -11.93 -25.297 1 91.19 196 GLU A N 1
ATOM 1525 C CA . GLU A 1 196 ? 15.398 -11.75 -24.156 1 91.19 196 GLU A CA 1
ATOM 1526 C C . GLU A 1 196 ? 16.156 -13.039 -23.859 1 91.19 196 GLU A C 1
ATOM 1528 O O . GLU A 1 196 ? 17.281 -13 -23.344 1 91.19 196 GLU A O 1
ATOM 1533 N N . GLY A 1 197 ? 15.508 -14.164 -24.172 1 91.38 197 GLY A N 1
ATOM 1534 C CA . GLY A 1 197 ? 16.078 -15.445 -23.781 1 91.38 197 GLY A CA 1
ATOM 1535 C C . GLY A 1 197 ? 16.125 -15.641 -22.281 1 91.38 197 GLY A C 1
ATOM 1536 O O . GLY A 1 197 ? 15.25 -15.18 -21.562 1 91.38 197 GLY A O 1
ATOM 1537 N N . ASP A 1 198 ? 16.984 -16.531 -21.797 1 91.25 198 ASP A N 1
ATOM 1538 C CA . ASP A 1 198 ? 17.281 -16.812 -20.391 1 91.25 198 ASP A CA 1
ATOM 1539 C C . ASP A 1 198 ? 18.781 -16.984 -20.172 1 91.25 198 ASP A C 1
ATOM 1541 O O . ASP A 1 198 ? 19.266 -18.125 -20.094 1 91.25 198 ASP A O 1
ATOM 1545 N N . LEU A 1 199 ? 19.422 -15.828 -19.969 1 84.69 199 LEU A N 1
ATOM 1546 C CA . LEU A 1 199 ? 20.875 -15.812 -19.938 1 84.69 199 LEU A CA 1
ATOM 1547 C C . LEU A 1 199 ? 21.391 -16.609 -18.75 1 84.69 199 LEU A C 1
ATOM 1549 O O . LEU A 1 199 ? 22.422 -17.281 -18.844 1 84.69 199 LEU A O 1
ATOM 1553 N N . ASP A 1 200 ? 20.688 -16.641 -17.766 1 82.56 200 ASP A N 1
ATOM 1554 C CA . ASP A 1 200 ? 21.094 -17.344 -16.562 1 82.56 200 ASP A CA 1
ATOM 1555 C C . ASP A 1 200 ? 21.172 -18.844 -16.797 1 82.56 200 ASP A C 1
ATOM 1557 O O . ASP A 1 200 ? 21.953 -19.547 -16.172 1 82.56 200 ASP A O 1
ATOM 1561 N N . SER A 1 201 ? 20.328 -19.281 -17.734 1 88.38 201 SER A N 1
ATOM 1562 C CA . SER A 1 201 ? 20.281 -20.703 -18.031 1 88.38 201 SER A CA 1
ATOM 1563 C C . SER A 1 201 ? 21 -21.016 -19.344 1 88.38 201 SER A C 1
ATOM 1565 O O . SER A 1 201 ? 20.828 -22.109 -19.906 1 88.38 201 SER A O 1
ATOM 1567 N N . GLY A 1 202 ? 21.609 -19.984 -19.859 1 89.88 202 GLY A 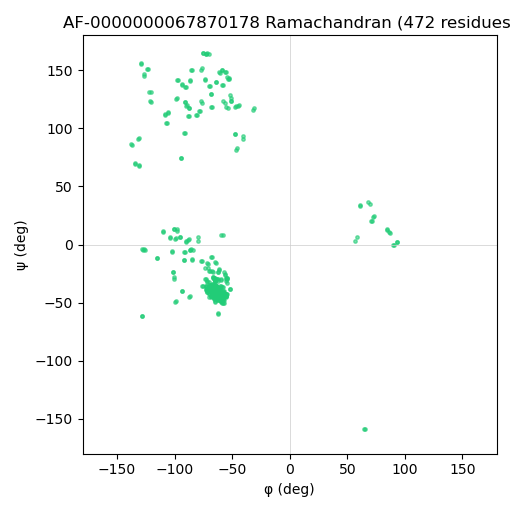N 1
ATOM 1568 C CA . GLY A 1 202 ? 22.391 -20.188 -21.062 1 89.88 202 GLY A CA 1
ATOM 1569 C C . GLY A 1 202 ? 21.562 -20.125 -22.328 1 89.88 202 GLY A C 1
ATOM 1570 O O . GLY A 1 202 ? 21.984 -20.625 -23.375 1 89.88 202 GLY A O 1
ATOM 1571 N N . ILE A 1 203 ? 20.344 -19.656 -22.203 1 93.25 203 ILE A N 1
ATOM 1572 C CA . ILE A 1 203 ? 19.5 -19.469 -23.391 1 93.25 203 ILE A CA 1
ATOM 1573 C C . ILE A 1 203 ? 19.719 -18.078 -23.953 1 93.25 203 ILE A C 1
ATOM 1575 O O . ILE A 1 203 ? 19.359 -17.078 -23.328 1 93.25 203 ILE A O 1
ATOM 1579 N N . ALA A 1 204 ? 20.156 -18.016 -25.156 1 92.94 204 ALA A N 1
ATOM 1580 C CA . ALA A 1 204 ? 20.531 -16.734 -25.781 1 92.94 204 ALA A CA 1
ATOM 1581 C C . ALA A 1 204 ? 19.297 -15.953 -26.203 1 92.94 204 ALA A C 1
ATOM 1583 O O . ALA A 1 204 ? 18.25 -16.547 -26.516 1 92.94 204 ALA A O 1
ATOM 1584 N N . PRO A 1 205 ? 19.406 -14.562 -26.188 1 93.75 205 PRO A N 1
ATOM 1585 C CA . PRO A 1 205 ? 18.344 -13.766 -26.812 1 93.75 205 PRO A CA 1
ATOM 1586 C C . PRO A 1 205 ? 18.047 -14.203 -28.25 1 93.75 205 PRO A C 1
ATOM 1588 O O . PRO A 1 205 ? 18.953 -14.562 -29 1 93.75 205 PRO A O 1
ATOM 1591 N N . GLY A 1 206 ? 16.797 -14.172 -28.609 1 93.31 206 GLY A N 1
ATOM 1592 C CA . GLY A 1 206 ? 16.406 -14.555 -29.953 1 93.31 206 GLY A CA 1
ATOM 1593 C C . GLY A 1 206 ? 16.031 -16.016 -30.062 1 93.31 206 GLY A C 1
ATOM 1594 O O . GLY A 1 206 ? 15.711 -16.5 -31.156 1 93.31 206 GLY A O 1
ATOM 1595 N N . THR A 1 207 ? 16.047 -16.781 -28.969 1 94.56 207 THR A N 1
ATOM 1596 C CA . THR A 1 207 ? 15.758 -18.219 -29 1 94.56 207 THR A CA 1
ATOM 1597 C C . THR A 1 207 ? 14.258 -18.469 -28.844 1 94.56 207 THR A C 1
ATOM 1599 O O . THR A 1 207 ? 13.695 -18.219 -27.766 1 94.56 207 THR A O 1
ATOM 1602 N N . PRO A 1 208 ? 13.641 -18.938 -29.938 1 93.44 208 PRO A N 1
ATOM 1603 C CA . PRO A 1 208 ? 12.227 -19.312 -29.797 1 93.44 208 PRO A CA 1
ATOM 1604 C C . PRO A 1 208 ? 12.008 -20.391 -28.734 1 93.44 208 PRO A C 1
ATOM 1606 O O . PRO A 1 208 ? 12.891 -21.234 -28.516 1 93.44 208 PRO A O 1
ATOM 1609 N N . PHE A 1 209 ? 10.859 -20.375 -28.109 1 93.12 209 PHE A N 1
ATOM 1610 C CA . PHE A 1 209 ? 10.562 -21.281 -27.016 1 93.12 209 PHE A CA 1
ATOM 1611 C C . PHE A 1 209 ? 10.758 -22.734 -27.438 1 93.12 209 PHE A C 1
ATOM 1613 O O . PHE A 1 209 ? 11.32 -23.531 -26.688 1 93.12 209 PHE A O 1
ATOM 1620 N N . ALA A 1 210 ? 10.297 -23.109 -28.688 1 89.75 210 ALA A N 1
ATOM 1621 C CA . ALA A 1 210 ? 10.375 -24.484 -29.203 1 89.75 210 ALA A CA 1
ATOM 1622 C C . ALA A 1 210 ? 11.82 -24.953 -29.312 1 89.75 210 ALA A C 1
ATOM 1624 O O . ALA A 1 210 ? 12.102 -26.141 -29.25 1 89.75 210 ALA A O 1
ATOM 1625 N N . ALA A 1 211 ? 12.703 -23.984 -29.359 1 92.62 211 ALA A N 1
ATOM 1626 C CA . ALA A 1 211 ? 14.109 -24.312 -29.562 1 92.62 211 ALA A CA 1
ATOM 1627 C C . ALA A 1 211 ? 14.836 -24.5 -28.234 1 92.62 211 ALA A C 1
ATOM 1629 O O . ALA A 1 211 ? 15.992 -24.906 -28.203 1 92.62 211 ALA A O 1
ATOM 1630 N N . ILE A 1 212 ? 14.195 -24.234 -27.156 1 93.38 212 ILE A N 1
ATOM 1631 C CA . ILE A 1 212 ? 14.781 -24.422 -25.828 1 93.38 212 ILE A CA 1
ATOM 1632 C C . ILE A 1 212 ? 14.93 -25.922 -25.547 1 93.38 212 ILE A C 1
ATOM 1634 O O . ILE A 1 212 ? 14.039 -26.703 -25.875 1 93.38 212 ILE A O 1
ATOM 1638 N N . PRO A 1 213 ? 16.062 -26.297 -25 1 92.06 213 PRO A N 1
ATOM 1639 C CA . PRO A 1 213 ? 16.25 -27.719 -24.672 1 92.06 213 PRO A CA 1
ATOM 1640 C C . PRO A 1 213 ? 15.141 -28.266 -23.766 1 92.06 213 PRO A C 1
ATOM 1642 O O . PRO A 1 213 ? 14.609 -27.531 -22.922 1 92.06 213 PRO A O 1
ATOM 1645 N N . GLU A 1 214 ? 14.828 -29.578 -23.922 1 87 214 GLU A N 1
ATOM 1646 C CA . GLU A 1 214 ? 13.734 -30.203 -23.188 1 87 214 GLU A CA 1
ATOM 1647 C C . GLU A 1 214 ? 14.039 -30.281 -21.688 1 87 214 GLU A C 1
ATOM 1649 O O . GLU A 1 214 ? 13.125 -30.359 -20.875 1 87 214 GLU A O 1
ATOM 1654 N N . ASP A 1 215 ? 15.273 -30.25 -21.344 1 89.44 215 ASP A N 1
ATOM 1655 C CA . ASP A 1 215 ? 15.664 -30.391 -19.938 1 89.44 215 ASP A CA 1
ATOM 1656 C C . ASP A 1 215 ? 15.727 -29.016 -19.266 1 89.44 215 ASP A C 1
ATOM 1658 O O . ASP A 1 215 ? 16.141 -28.922 -18.094 1 89.44 215 ASP A O 1
ATOM 1662 N N . TRP A 1 216 ? 15.414 -28 -19.969 1 91.69 216 TRP A N 1
ATOM 1663 C CA . TRP A 1 216 ? 15.312 -26.656 -19.391 1 91.69 216 TRP A CA 1
ATOM 1664 C C . TRP A 1 216 ? 14.188 -26.594 -18.359 1 91.69 216 TRP A C 1
ATOM 1666 O O . TRP A 1 216 ? 13.133 -27.203 -18.547 1 91.69 216 TRP A O 1
ATOM 1676 N N . SER A 1 217 ? 14.539 -25.875 -17.312 1 90.56 217 SER A N 1
ATOM 1677 C CA . SER A 1 217 ? 13.539 -25.641 -16.281 1 90.56 217 SER A CA 1
ATOM 1678 C C . SER A 1 217 ? 13.344 -24.141 -16.031 1 90.56 217 SER A C 1
ATOM 1680 O O . SER A 1 217 ? 14.258 -23.344 -16.266 1 90.56 217 SER A O 1
ATOM 1682 N N . CYS A 1 218 ? 12.148 -23.844 -15.625 1 88.75 218 CYS A N 1
ATOM 1683 C CA . CYS A 1 218 ? 11.852 -22.469 -15.297 1 88.75 218 CYS A CA 1
ATOM 1684 C C . CYS A 1 218 ? 12.891 -21.891 -14.336 1 88.75 218 CYS A C 1
ATOM 1686 O O . CYS A 1 218 ? 13.156 -22.469 -13.281 1 88.75 218 CYS A O 1
ATOM 1688 N N . PRO A 1 219 ? 13.461 -20.844 -14.773 1 84.5 219 PRO A N 1
ATOM 1689 C CA . PRO A 1 219 ? 14.523 -20.266 -13.945 1 84.5 219 PRO A CA 1
ATOM 1690 C C . PRO A 1 219 ? 14.008 -19.75 -12.602 1 84.5 219 PRO A C 1
ATOM 1692 O O . PRO A 1 219 ? 14.805 -19.5 -11.688 1 84.5 219 PRO A O 1
ATOM 1695 N N . ILE A 1 220 ? 12.766 -19.625 -12.531 1 76.94 220 ILE A N 1
ATOM 1696 C CA . ILE A 1 220 ? 12.188 -19.031 -11.328 1 76.94 220 ILE A CA 1
ATOM 1697 C C . ILE A 1 220 ? 11.672 -20.141 -10.414 1 76.94 220 ILE A C 1
ATOM 1699 O O . ILE A 1 220 ? 12.016 -20.188 -9.227 1 76.94 220 ILE A O 1
ATOM 1703 N N . CYS A 1 221 ? 10.914 -21.062 -10.938 1 76.88 221 CYS A N 1
ATOM 1704 C CA . CYS A 1 221 ? 10.273 -22 -10.023 1 76.88 221 CYS A CA 1
ATOM 1705 C C . CYS A 1 221 ? 10.781 -23.422 -10.25 1 76.88 221 CYS A C 1
ATOM 1707 O O . CYS A 1 221 ? 10.477 -24.328 -9.469 1 76.88 221 CYS A O 1
ATOM 1709 N N . GLY A 1 222 ? 11.492 -23.688 -11.289 1 80.19 222 GLY A N 1
ATOM 1710 C CA . GLY A 1 222 ? 12.172 -24.953 -11.477 1 80.19 222 GLY A CA 1
ATOM 1711 C C . GLY A 1 222 ? 11.32 -25.984 -12.188 1 80.19 222 GLY A C 1
ATOM 1712 O O . GLY A 1 222 ? 11.773 -27.109 -12.438 1 80.19 222 GLY A O 1
ATOM 1713 N N . VAL A 1 223 ? 10.117 -25.641 -12.539 1 81.5 223 VAL A N 1
ATOM 1714 C CA . VAL A 1 223 ? 9.273 -26.625 -13.211 1 81.5 223 VAL A CA 1
ATOM 1715 C C . VAL A 1 223 ? 9.766 -26.828 -14.641 1 81.5 223 VAL A C 1
ATOM 1717 O O . VAL A 1 223 ? 10.523 -26 -15.172 1 81.5 223 VAL A O 1
ATOM 1720 N N . THR A 1 224 ? 9.312 -27.922 -15.242 1 86.06 224 THR A N 1
ATOM 1721 C CA . THR A 1 224 ? 9.773 -28.312 -16.578 1 86.06 224 THR A CA 1
ATOM 1722 C C . THR A 1 224 ? 9.148 -27.438 -17.641 1 86.06 224 THR A C 1
ATOM 1724 O O . THR A 1 224 ? 8.164 -26.719 -17.391 1 86.06 224 THR A O 1
ATOM 1727 N N . LYS A 1 225 ? 9.711 -27.5 -18.797 1 88 225 LYS A N 1
ATOM 1728 C CA . LYS A 1 225 ? 9.289 -26.75 -19.969 1 88 225 LYS A CA 1
ATOM 1729 C C . LYS A 1 225 ? 7.824 -27.016 -20.297 1 88 225 LYS A C 1
ATOM 1731 O O . LYS A 1 225 ? 7.141 -26.141 -20.859 1 88 225 LYS A O 1
ATOM 1736 N N . LYS A 1 226 ? 7.289 -28.078 -19.938 1 82.56 226 LYS A N 1
ATOM 1737 C CA . LYS A 1 226 ? 5.934 -28.5 -20.297 1 82.56 226 LYS A CA 1
ATOM 1738 C C . LYS A 1 226 ? 4.891 -27.641 -19.578 1 82.56 226 LYS A C 1
ATOM 1740 O O . LYS A 1 226 ? 3.723 -27.625 -19.969 1 82.56 226 LYS A O 1
ATOM 1745 N N . SER A 1 227 ? 5.344 -26.969 -18.578 1 83.81 227 SER A N 1
ATOM 1746 C CA . SER A 1 227 ? 4.414 -26.172 -17.797 1 83.81 227 SER A CA 1
ATOM 1747 C C . SER A 1 227 ? 4.246 -24.7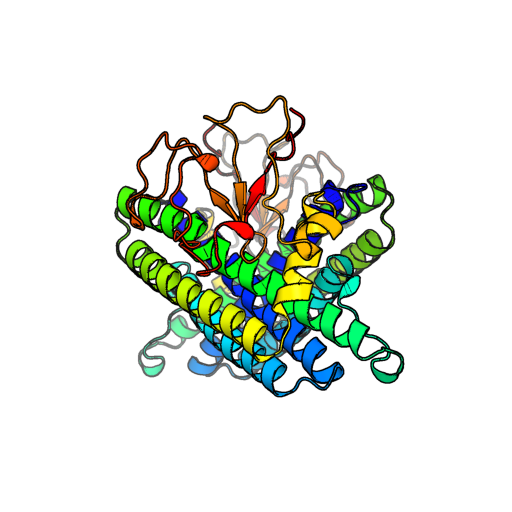66 -18.391 1 83.81 227 SER A C 1
ATOM 1749 O O . SER A 1 227 ? 3.592 -23.906 -17.781 1 83.81 227 SER A O 1
ATOM 1751 N N . PHE A 1 228 ? 4.844 -24.484 -19.516 1 87.88 228 PHE A N 1
ATOM 1752 C CA . PHE A 1 228 ? 4.715 -23.188 -20.156 1 87.88 228 PHE A CA 1
ATOM 1753 C C . PHE A 1 228 ? 3.65 -23.234 -21.25 1 87.88 228 PHE A C 1
ATOM 1755 O O . PHE A 1 228 ? 3.531 -24.219 -21.969 1 87.88 228 PHE A O 1
ATOM 1762 N N . VAL A 1 229 ? 2.863 -22.109 -21.359 1 86.12 229 VAL A N 1
ATOM 1763 C CA . VAL A 1 229 ? 1.845 -21.969 -22.391 1 86.12 229 VAL A CA 1
ATOM 1764 C C . VAL A 1 229 ? 2.023 -20.641 -23.125 1 86.12 229 VAL A C 1
ATOM 1766 O O . VAL A 1 229 ? 2.613 -19.703 -22.578 1 86.12 229 VAL A O 1
ATOM 1769 N N . PRO A 1 230 ? 1.531 -20.609 -24.328 1 86 230 PRO A N 1
ATOM 1770 C CA . PRO A 1 230 ? 1.613 -19.328 -25.047 1 86 230 PRO A CA 1
ATOM 1771 C C . PRO A 1 230 ? 0.905 -18.203 -24.312 1 86 230 PRO A C 1
ATOM 1773 O O . PRO A 1 230 ? -0.16 -18.406 -23.719 1 86 230 PRO A O 1
ATOM 1776 N N . TYR A 1 231 ? 1.606 -17.094 -24.328 1 85.75 231 TYR A N 1
ATOM 1777 C CA . TYR A 1 231 ? 1.095 -15.938 -23.609 1 85.75 231 TYR A CA 1
ATOM 1778 C C . TYR A 1 231 ? 0.898 -14.758 -24.547 1 85.75 231 TYR A C 1
ATOM 1780 O O . TYR A 1 231 ? 1.779 -14.438 -25.359 1 85.75 231 TYR A O 1
ATOM 1788 N N . GLN A 1 232 ? -0.337 -14.234 -24.594 1 76.19 232 GLN A N 1
ATOM 1789 C CA . GLN A 1 232 ? -0.638 -13 -25.312 1 76.19 232 GLN A CA 1
ATOM 1790 C C . GLN A 1 232 ? -0.926 -11.852 -24.344 1 76.19 232 GLN A C 1
ATOM 1792 O O . GLN A 1 232 ? -1.778 -11.977 -23.453 1 76.19 232 GLN A O 1
ATOM 1797 N N . GLU A 1 233 ? -0.071 -10.844 -24.266 1 67.81 233 GLU A N 1
ATOM 1798 C CA . GLU A 1 233 ? -0.299 -9.672 -23.406 1 67.81 233 GLU A CA 1
ATOM 1799 C C . GLU A 1 233 ? -1.642 -9.016 -23.719 1 67.81 233 GLU A C 1
ATOM 1801 O O . GLU A 1 233 ? -2.006 -8.867 -24.891 1 67.81 233 GLU A O 1
ATOM 1806 N N . PRO A 1 234 ? -2.539 -9.008 -22.656 1 55.75 234 PRO A N 1
ATOM 1807 C CA . PRO A 1 234 ? -3.801 -8.328 -22.984 1 55.75 234 PRO A CA 1
ATOM 1808 C C . PRO A 1 234 ? -3.592 -6.977 -23.656 1 55.75 234 PRO A C 1
ATOM 1810 O O . PRO A 1 234 ? -2.639 -6.266 -23.328 1 55.75 234 PRO A O 1
ATOM 1813 N N . ALA A 1 235 ? -4.082 -6.867 -24.875 1 43.5 235 ALA A N 1
ATOM 1814 C CA . ALA A 1 235 ? -3.998 -5.594 -25.578 1 43.5 235 ALA A CA 1
ATOM 1815 C C . ALA A 1 235 ? -4.414 -4.438 -24.672 1 43.5 235 ALA A C 1
ATOM 1817 O O . ALA A 1 235 ? -5.496 -4.465 -24.078 1 43.5 235 ALA A O 1
ATOM 1818 N N . ILE A 1 236 ? -3.623 -3.916 -23.875 1 37.22 236 ILE A N 1
ATOM 1819 C CA . ILE A 1 236 ? -4.125 -2.656 -23.344 1 37.22 236 ILE A CA 1
ATOM 1820 C C . ILE A 1 236 ? -4.797 -1.854 -24.453 1 37.22 236 ILE A C 1
ATOM 1822 O O . ILE A 1 236 ? -4.207 -1.644 -25.516 1 37.22 236 ILE A O 1
ATOM 1826 N N . ALA A 1 237 ? -6.121 -1.988 -24.625 1 35.06 237 ALA A N 1
ATOM 1827 C CA . ALA A 1 237 ? -6.742 -1.058 -25.562 1 35.06 237 ALA A CA 1
ATOM 1828 C C . ALA A 1 237 ? -6.023 0.288 -25.562 1 35.06 237 ALA A C 1
ATOM 1830 O O . ALA A 1 237 ? -5.84 0.896 -24.5 1 35.06 237 ALA A O 1
ATOM 1831 N N . ALA A 1 238 ? -5.414 0.711 -26.641 1 29.11 238 ALA A N 1
ATOM 1832 C CA . ALA A 1 238 ? -5.016 2.109 -26.797 1 29.11 238 ALA A CA 1
ATOM 1833 C C . ALA A 1 238 ? -6.188 3.047 -26.516 1 29.11 238 ALA A C 1
ATOM 1835 O O . ALA A 1 238 ? -7.324 2.768 -26.906 1 29.11 238 ALA A O 1
ATOM 1836 N N . MET B 1 1 ? 11.562 16.438 1.349 1 38.91 1 MET B N 1
ATOM 1837 C CA . MET B 1 1 ? 12.023 15.398 0.432 1 38.91 1 MET B CA 1
ATOM 1838 C C . MET B 1 1 ? 13.125 15.93 -0.484 1 38.91 1 MET B C 1
ATOM 1840 O O . MET B 1 1 ? 13.062 17.078 -0.932 1 38.91 1 MET B O 1
ATOM 1844 N N . ASP B 1 2 ? 14.289 15.648 -0.333 1 46.25 2 ASP B N 1
ATOM 1845 C CA . ASP B 1 2 ? 15.32 16.078 -1.276 1 46.25 2 ASP B CA 1
ATOM 1846 C C . ASP B 1 2 ? 14.898 15.789 -2.717 1 46.25 2 ASP B C 1
ATOM 1848 O O . ASP B 1 2 ? 14.719 14.633 -3.096 1 46.25 2 ASP B O 1
ATOM 1852 N N . LEU B 1 3 ? 14.32 16.828 -3.355 1 58.59 3 LEU B N 1
ATOM 1853 C CA . LEU B 1 3 ? 13.789 16.906 -4.711 1 58.59 3 LEU B CA 1
ATOM 1854 C C . LEU B 1 3 ? 14.859 16.562 -5.738 1 58.59 3 LEU B C 1
ATOM 1856 O O . LEU B 1 3 ? 14.609 16.641 -6.945 1 58.59 3 LEU B O 1
ATOM 1860 N N . SER B 1 4 ? 16.062 16.078 -5.281 1 67 4 SER B N 1
ATOM 1861 C CA . SER B 1 4 ? 17.094 15.898 -6.301 1 67 4 SER B CA 1
ATOM 1862 C C . SER B 1 4 ? 16.953 14.547 -6.988 1 67 4 SER B C 1
ATOM 1864 O O . SER B 1 4 ? 17.375 14.375 -8.133 1 67 4 SER B O 1
ATOM 1866 N N . ASN B 1 5 ? 16.109 13.641 -6.371 1 83.56 5 ASN B N 1
ATOM 1867 C CA . ASN B 1 5 ? 15.93 12.328 -7 1 83.56 5 ASN B CA 1
ATOM 1868 C C . ASN B 1 5 ? 14.461 11.93 -7.055 1 83.56 5 ASN B C 1
ATOM 1870 O O . ASN B 1 5 ? 14.062 10.953 -6.422 1 83.56 5 ASN B O 1
ATOM 1874 N N . PRO B 1 6 ? 13.781 12.664 -7.914 1 88 6 PRO B N 1
ATOM 1875 C CA . PRO B 1 6 ? 12.32 12.531 -7.863 1 88 6 PRO B CA 1
ATOM 1876 C C . PRO B 1 6 ? 11.844 11.125 -8.227 1 88 6 PRO B C 1
ATOM 1878 O O . PRO B 1 6 ? 10.898 10.609 -7.625 1 88 6 PRO B O 1
ATOM 1881 N N . THR B 1 7 ? 12.547 10.523 -9.172 1 93.12 7 THR B N 1
ATOM 1882 C CA . THR B 1 7 ? 12.094 9.195 -9.586 1 93.12 7 THR B CA 1
ATOM 1883 C C . THR B 1 7 ? 12.375 8.164 -8.5 1 93.12 7 THR B C 1
ATOM 1885 O O . THR B 1 7 ? 11.523 7.316 -8.211 1 93.12 7 THR B O 1
ATOM 1888 N N . THR B 1 8 ? 13.516 8.234 -7.875 1 95.62 8 THR B N 1
ATOM 1889 C CA . THR B 1 8 ? 13.867 7.297 -6.812 1 95.62 8 THR B CA 1
ATOM 1890 C C . THR B 1 8 ? 12.945 7.469 -5.609 1 95.62 8 THR B C 1
ATOM 1892 O O . THR B 1 8 ? 12.547 6.488 -4.98 1 95.62 8 THR B O 1
ATOM 1895 N N . LEU B 1 9 ? 12.609 8.664 -5.32 1 95.12 9 LEU B N 1
ATOM 1896 C CA . LEU B 1 9 ? 11.68 8.914 -4.219 1 95.12 9 LEU B CA 1
ATOM 1897 C C . LEU B 1 9 ? 10.312 8.305 -4.512 1 95.12 9 LEU B C 1
ATOM 1899 O O . LEU B 1 9 ? 9.703 7.688 -3.635 1 95.12 9 LEU B O 1
ATOM 1903 N N . ALA B 1 10 ? 9.914 8.5 -5.703 1 95.19 10 ALA B N 1
ATOM 1904 C CA . ALA B 1 10 ? 8.648 7.906 -6.113 1 95.19 10 ALA B CA 1
ATOM 1905 C C . ALA B 1 10 ? 8.703 6.383 -6.043 1 95.19 10 ALA B C 1
ATOM 1907 O O . ALA B 1 10 ? 7.734 5.734 -5.648 1 95.19 10 ALA B O 1
ATOM 1908 N N . ASN B 1 11 ? 9.852 5.855 -6.434 1 97.12 11 ASN B N 1
ATOM 1909 C CA . ASN B 1 11 ? 10.039 4.41 -6.379 1 97.12 11 ASN B CA 1
ATOM 1910 C C . ASN B 1 11 ? 10.039 3.898 -4.941 1 97.12 11 ASN B C 1
ATOM 1912 O O . ASN B 1 11 ? 9.523 2.812 -4.664 1 97.12 11 ASN B O 1
ATOM 1916 N N . LEU B 1 12 ? 10.609 4.68 -4 1 97.88 12 LEU B N 1
ATOM 1917 C CA . LEU B 1 12 ? 10.578 4.312 -2.59 1 97.88 12 LEU B CA 1
ATOM 1918 C C . LEU B 1 12 ? 9.148 4.301 -2.061 1 97.88 12 LEU B C 1
ATOM 1920 O O . LEU B 1 12 ? 8.773 3.406 -1.297 1 97.88 12 LEU B O 1
ATOM 1924 N N . GLU B 1 13 ? 8.398 5.242 -2.492 1 97.19 13 GLU B N 1
ATOM 1925 C CA . GLU B 1 13 ? 7 5.281 -2.09 1 97.19 13 GLU B CA 1
ATOM 1926 C C . GLU B 1 13 ? 6.234 4.074 -2.631 1 97.19 13 GLU B C 1
ATOM 1928 O O . GLU B 1 13 ? 5.438 3.467 -1.915 1 97.19 13 GLU B O 1
ATOM 1933 N N . ALA B 1 14 ? 6.492 3.762 -3.852 1 97.19 14 ALA B N 1
ATOM 1934 C CA . ALA B 1 14 ? 5.852 2.602 -4.465 1 97.19 14 ALA B CA 1
ATOM 1935 C C . ALA B 1 14 ? 6.266 1.312 -3.762 1 97.19 14 ALA B C 1
ATOM 1937 O O . ALA B 1 14 ? 5.441 0.419 -3.553 1 97.19 14 ALA B O 1
ATOM 1938 N N . ALA B 1 15 ? 7.523 1.251 -3.428 1 98.38 15 ALA B N 1
ATOM 1939 C CA . ALA B 1 15 ? 8.031 0.082 -2.713 1 98.38 15 ALA B CA 1
ATOM 1940 C C . ALA B 1 15 ? 7.402 -0.026 -1.325 1 98.38 15 ALA B C 1
ATOM 1942 O O . ALA B 1 15 ? 7.043 -1.119 -0.884 1 98.38 15 ALA B O 1
ATOM 1943 N N . PHE B 1 16 ? 7.34 1.113 -0.63 1 98.75 16 PHE B N 1
ATOM 1944 C CA . PHE B 1 16 ? 6.648 1.131 0.653 1 98.75 16 PHE B CA 1
ATOM 1945 C C . PHE B 1 16 ? 5.219 0.623 0.505 1 98.75 16 PHE B C 1
ATOM 1947 O O . PHE B 1 16 ? 4.75 -0.172 1.322 1 98.75 16 PHE B O 1
ATOM 1954 N N . GLY B 1 17 ? 4.539 1.064 -0.511 1 98.38 17 GLY B N 1
ATOM 1955 C CA . GLY B 1 17 ? 3.195 0.588 -0.797 1 98.38 17 GLY B CA 1
ATOM 1956 C C . GLY B 1 17 ? 3.135 -0.903 -1.067 1 98.38 17 GLY B C 1
ATOM 1957 O O . GLY B 1 17 ? 2.287 -1.606 -0.514 1 98.38 17 GLY B O 1
ATOM 1958 N N . GLY B 1 18 ? 3.996 -1.386 -1.881 1 97.62 18 GLY B N 1
ATOM 1959 C CA . GLY B 1 18 ? 4.051 -2.805 -2.199 1 97.62 18 GLY B CA 1
ATOM 1960 C C . GLY B 1 18 ? 4.262 -3.682 -0.979 1 97.62 18 GLY B C 1
ATOM 1961 O O . GLY B 1 18 ? 3.539 -4.66 -0.781 1 97.62 18 GLY B O 1
ATOM 1962 N N . GLU B 1 19 ? 5.227 -3.277 -0.162 1 98.56 19 GLU B N 1
ATOM 1963 C CA . GLU B 1 19 ? 5.523 -4.062 1.031 1 98.56 19 GLU B CA 1
ATOM 1964 C C . GLU B 1 19 ? 4.375 -4.004 2.033 1 98.56 19 GLU B C 1
ATOM 1966 O O . GLU B 1 19 ? 4.102 -4.98 2.732 1 98.56 19 GLU B O 1
ATOM 1971 N N . SER B 1 20 ? 3.748 -2.832 2.154 1 98.75 20 SER B N 1
ATOM 1972 C CA . SER B 1 20 ? 2.588 -2.688 3.027 1 98.75 20 SER B CA 1
ATOM 1973 C C . SER B 1 20 ? 1.444 -3.594 2.582 1 98.75 20 SER B C 1
ATOM 1975 O O . SER B 1 20 ? 0.814 -4.258 3.408 1 98.75 20 SER B O 1
ATOM 1977 N N . MET B 1 21 ? 1.217 -3.639 1.29 1 98.69 21 MET B N 1
ATOM 1978 C CA . MET B 1 21 ? 0.168 -4.5 0.75 1 98.69 21 MET B CA 1
ATOM 1979 C C . MET B 1 21 ? 0.512 -5.973 0.956 1 98.69 21 MET B C 1
ATOM 1981 O O . MET B 1 21 ? -0.359 -6.777 1.287 1 98.69 21 MET B O 1
ATOM 1985 N N . ALA B 1 22 ? 1.778 -6.293 0.75 1 98.5 22 ALA B N 1
ATOM 1986 C CA . ALA B 1 22 ? 2.193 -7.676 0.965 1 98.5 22 ALA B CA 1
ATOM 1987 C C . ALA B 1 22 ? 1.922 -8.109 2.402 1 98.5 22 ALA B C 1
ATOM 1989 O O . ALA B 1 22 ? 1.431 -9.219 2.639 1 98.5 22 ALA B O 1
ATOM 1990 N N . ASN B 1 23 ? 2.238 -7.27 3.344 1 98.69 23 ASN B N 1
ATOM 1991 C CA . ASN B 1 23 ? 1.966 -7.59 4.742 1 98.69 23 ASN B CA 1
ATOM 1992 C C . ASN B 1 23 ? 0.484 -7.871 4.977 1 98.69 23 ASN B C 1
ATOM 1994 O O . ASN B 1 23 ? 0.127 -8.867 5.602 1 98.69 23 ASN B O 1
ATOM 1998 N N . ARG B 1 24 ? -0.349 -6.957 4.5 1 98.56 24 ARG B N 1
ATOM 1999 C CA . ARG B 1 24 ? -1.78 -7.129 4.727 1 98.56 24 ARG B CA 1
ATOM 2000 C C . ARG B 1 24 ? -2.293 -8.391 4.035 1 98.56 24 ARG B C 1
ATOM 2002 O O . ARG B 1 24 ? -3.117 -9.117 4.594 1 98.56 24 ARG B O 1
ATOM 2009 N N . LYS B 1 25 ? -1.833 -8.688 2.799 1 98.69 25 LYS B N 1
ATOM 2010 C CA . LYS B 1 25 ? -2.24 -9.891 2.084 1 98.69 25 LYS B CA 1
ATOM 2011 C C . LYS B 1 25 ? -1.883 -11.148 2.875 1 98.69 25 LYS B C 1
ATOM 2013 O O . LYS B 1 25 ? -2.73 -12.016 3.088 1 98.69 25 LYS B O 1
ATOM 2018 N N . TYR B 1 26 ? -0.679 -11.195 3.322 1 98.75 26 TYR B N 1
ATOM 2019 C CA . TYR B 1 26 ? -0.202 -12.414 3.979 1 98.75 26 TYR B CA 1
ATOM 2020 C C . TYR B 1 26 ? -0.907 -12.625 5.312 1 98.75 26 TYR B C 1
ATOM 2022 O O . TYR B 1 26 ? -1.16 -13.766 5.715 1 98.75 26 TYR B O 1
ATOM 2030 N N . LEU B 1 27 ? -1.192 -11.562 6.004 1 98.69 27 LEU B N 1
ATOM 2031 C CA . LEU B 1 27 ? -1.979 -11.719 7.223 1 98.69 27 LEU B CA 1
ATOM 2032 C C . LEU B 1 27 ? -3.393 -12.188 6.898 1 98.69 27 LEU B C 1
ATOM 2034 O O . LEU B 1 27 ? -3.961 -13.008 7.629 1 98.69 27 LEU B O 1
ATOM 2038 N N . PHE B 1 28 ? -3.973 -11.648 5.828 1 98.75 28 PHE B N 1
ATOM 2039 C CA . PHE B 1 28 ? -5.277 -12.125 5.387 1 98.75 28 PHE B CA 1
ATOM 2040 C C . PHE B 1 28 ? -5.223 -13.602 5.039 1 98.75 28 PHE B C 1
ATOM 2042 O O . PHE B 1 28 ? -6.086 -14.383 5.461 1 98.75 28 PHE B O 1
ATOM 2049 N N . PHE B 1 29 ? -4.215 -14.039 4.301 1 98.69 29 PHE B N 1
ATOM 2050 C CA . PHE B 1 29 ? -4.035 -15.438 3.92 1 98.69 29 PHE B CA 1
ATOM 2051 C C . PHE B 1 29 ? -3.854 -16.312 5.152 1 98.69 29 PHE B C 1
ATOM 2053 O O . PHE B 1 29 ? -4.371 -17.438 5.203 1 98.69 29 PHE B O 1
ATOM 2060 N N . ALA B 1 30 ? -3.084 -15.805 6.113 1 98.56 30 ALA B N 1
ATOM 2061 C CA . ALA B 1 30 ? -2.896 -16.547 7.359 1 98.56 30 ALA B CA 1
ATOM 2062 C C . ALA B 1 30 ? -4.234 -16.812 8.047 1 98.56 30 ALA B C 1
ATOM 2064 O O . ALA B 1 30 ? -4.484 -17.938 8.508 1 98.56 30 ALA B O 1
ATOM 2065 N N . ASP B 1 31 ? -5.07 -15.828 8.078 1 98.25 31 ASP B N 1
ATOM 2066 C CA . ASP B 1 31 ? -6.383 -15.977 8.695 1 98.25 31 ASP B CA 1
ATOM 2067 C C . ASP B 1 31 ? -7.234 -17 7.938 1 98.25 31 ASP B C 1
ATOM 2069 O O . ASP B 1 31 ? -7.914 -17.812 8.547 1 98.25 31 ASP B O 1
ATOM 2073 N N . VAL B 1 32 ? -7.211 -16.891 6.613 1 98.38 32 VAL B N 1
ATOM 2074 C CA . VAL B 1 32 ? -7.953 -17.812 5.77 1 98.38 32 VAL B CA 1
ATOM 2075 C C . VAL B 1 32 ? -7.473 -19.234 6.031 1 98.38 32 VAL B C 1
ATOM 2077 O O . VAL B 1 32 ? -8.281 -20.141 6.285 1 98.38 32 VAL B O 1
ATOM 2080 N N . CYS B 1 33 ? -6.203 -19.453 6 1 98.06 33 CYS B N 1
ATOM 2081 C CA . CYS B 1 33 ? -5.629 -20.781 6.172 1 98.06 33 CYS B CA 1
ATOM 2082 C C . CYS B 1 33 ? -5.914 -21.312 7.57 1 98.06 33 CYS B C 1
ATOM 2084 O O . CYS B 1 33 ? -6.145 -22.516 7.742 1 98.06 33 CYS B O 1
ATOM 2086 N N . LYS B 1 34 ? -5.891 -20.438 8.539 1 98 34 LYS B N 1
ATOM 2087 C CA . LYS B 1 34 ? -6.266 -20.844 9.891 1 98 34 LYS B CA 1
ATOM 2088 C C . LYS B 1 34 ? -7.703 -21.359 9.938 1 98 34 LYS B C 1
ATOM 2090 O O . LYS B 1 34 ? -7.98 -22.391 10.531 1 98 34 LYS B O 1
ATOM 2095 N N . LYS B 1 35 ? -8.602 -20.688 9.32 1 97.88 35 LYS B N 1
ATOM 2096 C CA . LYS B 1 35 ? -10.008 -21.094 9.273 1 97.88 35 LYS B CA 1
ATOM 2097 C C . LYS B 1 35 ? -10.18 -22.438 8.562 1 97.88 35 LYS B C 1
ATOM 2099 O O . LYS B 1 35 ? -11.07 -23.219 8.914 1 97.88 35 LYS B O 1
ATOM 2104 N N . LEU B 1 36 ? -9.297 -22.688 7.641 1 97.31 36 LEU B N 1
ATOM 2105 C CA . LEU B 1 36 ? -9.383 -23.906 6.852 1 97.31 36 LEU B CA 1
ATOM 2106 C C . LEU B 1 36 ? -8.68 -25.062 7.559 1 97.31 36 LEU B C 1
ATOM 2108 O O . LEU B 1 36 ? -8.648 -26.188 7.043 1 97.31 36 LEU B O 1
ATOM 2112 N N . GLY B 1 37 ? -8.031 -24.781 8.695 1 96.19 37 GLY B N 1
ATOM 2113 C CA . GLY B 1 37 ? -7.355 -25.812 9.469 1 96.19 37 GLY B CA 1
ATOM 2114 C C . GLY B 1 37 ? -5.93 -26.047 9.016 1 96.19 37 GLY B C 1
ATOM 2115 O O . GLY B 1 37 ? -5.297 -27.031 9.43 1 96.19 37 GLY B O 1
ATOM 2116 N N . LEU B 1 38 ? -5.445 -25.203 8.172 1 96.44 38 LEU B N 1
ATOM 2117 C CA . LEU B 1 38 ? -4.07 -25.312 7.688 1 96.44 38 LEU B CA 1
ATOM 2118 C C . LEU B 1 38 ? -3.135 -24.453 8.516 1 96.44 38 LEU B C 1
ATOM 2120 O O . LEU B 1 38 ? -2.568 -23.469 8.008 1 96.44 38 LEU B O 1
ATOM 2124 N N . THR B 1 39 ? -2.836 -24.891 9.711 1 97.38 39 THR B N 1
ATOM 2125 C CA . THR B 1 39 ? -2.178 -24.078 10.727 1 97.38 39 THR B CA 1
ATOM 2126 C C . THR B 1 39 ? -0.723 -23.812 10.352 1 97.38 39 THR B C 1
ATOM 2128 O O . THR B 1 39 ? -0.2 -22.719 10.602 1 97.38 39 THR B O 1
ATOM 2131 N N . ASP B 1 40 ? -0.054 -24.781 9.758 1 97 40 ASP B N 1
ATOM 2132 C CA . ASP B 1 40 ? 1.344 -24.578 9.383 1 97 40 ASP B CA 1
ATOM 2133 C C . ASP B 1 40 ? 1.476 -23.562 8.258 1 97 40 ASP B C 1
ATOM 2135 O O . ASP B 1 40 ? 2.4 -22.75 8.258 1 97 40 ASP B O 1
ATOM 2139 N N . LEU B 1 41 ? 0.595 -23.656 7.363 1 96.75 41 LEU B N 1
ATOM 2140 C CA . LEU B 1 41 ? 0.608 -22.688 6.273 1 96.75 41 LEU B CA 1
ATOM 2141 C C . LEU B 1 41 ? 0.259 -21.297 6.785 1 96.75 41 LEU B C 1
ATOM 2143 O O . LEU B 1 41 ? 0.845 -20.297 6.344 1 96.75 41 LEU B O 1
ATOM 2147 N N . ALA B 1 42 ? -0.675 -21.219 7.73 1 98.25 42 ALA B N 1
ATOM 2148 C CA . ALA B 1 42 ? -1.021 -19.953 8.367 1 98.25 42 ALA B CA 1
ATOM 2149 C C . ALA B 1 42 ? 0.195 -19.328 9.047 1 98.25 42 ALA B C 1
ATOM 2151 O O . ALA B 1 42 ? 0.433 -18.125 8.93 1 98.25 42 ALA B O 1
ATOM 2152 N N . LYS B 1 43 ? 0.913 -20.172 9.703 1 97.94 43 LYS B N 1
ATOM 2153 C CA . LYS B 1 43 ? 2.109 -19.719 10.406 1 97.94 43 LYS B CA 1
ATOM 2154 C C . LYS B 1 43 ? 3.145 -19.172 9.422 1 97.94 43 LYS B C 1
ATOM 2156 O O . LYS B 1 43 ? 3.791 -18.156 9.68 1 97.94 43 LYS B O 1
ATOM 2161 N N . LEU B 1 44 ? 3.301 -19.812 8.328 1 97.69 44 LEU B N 1
ATOM 2162 C CA . LEU B 1 44 ? 4.238 -19.391 7.297 1 97.69 44 LEU B CA 1
ATOM 2163 C C . LEU B 1 44 ? 3.879 -18.016 6.77 1 97.69 44 LEU B C 1
ATOM 2165 O O . LEU B 1 44 ? 4.75 -17.141 6.633 1 97.69 44 LEU B O 1
ATOM 2169 N N . PHE B 1 45 ? 2.588 -17.812 6.473 1 98.5 45 PHE B N 1
ATOM 2170 C CA . PHE B 1 45 ? 2.129 -16.516 6.004 1 98.5 45 PHE B CA 1
ATOM 2171 C C . PHE B 1 45 ? 2.365 -15.445 7.062 1 98.5 45 PHE B C 1
ATOM 2173 O O . PHE B 1 45 ? 2.793 -14.328 6.742 1 98.5 45 PHE B O 1
ATOM 2180 N N . ARG B 1 46 ? 2.125 -15.781 8.305 1 98.38 46 ARG B N 1
ATOM 2181 C CA . ARG B 1 46 ? 2.307 -14.805 9.383 1 98.38 46 ARG B CA 1
ATOM 2182 C C . ARG B 1 46 ? 3.775 -14.422 9.531 1 98.38 46 ARG B C 1
ATOM 2184 O O . ARG B 1 46 ? 4.098 -13.25 9.734 1 98.38 46 ARG B O 1
ATOM 2191 N N . GLU B 1 47 ? 4.645 -15.383 9.43 1 97.81 47 GLU B N 1
ATOM 2192 C CA . GLU B 1 47 ? 6.078 -15.109 9.547 1 97.81 47 GLU B CA 1
ATOM 2193 C C . GLU B 1 47 ? 6.57 -14.234 8.398 1 97.81 47 GLU B C 1
ATOM 2195 O O . GLU B 1 47 ? 7.363 -13.312 8.602 1 97.81 47 GLU B O 1
ATOM 2200 N N . THR B 1 48 ? 6.102 -14.547 7.238 1 98.06 48 THR B N 1
ATOM 2201 C CA . THR B 1 48 ? 6.488 -13.727 6.094 1 98.06 48 THR B CA 1
ATOM 2202 C C . THR B 1 48 ? 5.918 -12.32 6.215 1 98.06 48 THR B C 1
ATOM 2204 O O . THR B 1 48 ? 6.574 -11.344 5.844 1 98.06 48 THR B O 1
ATOM 2207 N N . ALA B 1 49 ? 4.668 -12.211 6.738 1 98.5 49 ALA B N 1
ATOM 2208 C CA . ALA B 1 49 ? 4.055 -10.906 6.965 1 98.5 49 ALA B CA 1
ATOM 2209 C C . ALA B 1 49 ? 4.918 -10.055 7.895 1 98.5 49 ALA B C 1
ATOM 2211 O O . ALA B 1 49 ? 5.07 -8.852 7.672 1 98.5 49 ALA B O 1
ATOM 2212 N N . ASN B 1 50 ? 5.473 -10.68 8.891 1 97.5 50 ASN B N 1
ATOM 2213 C C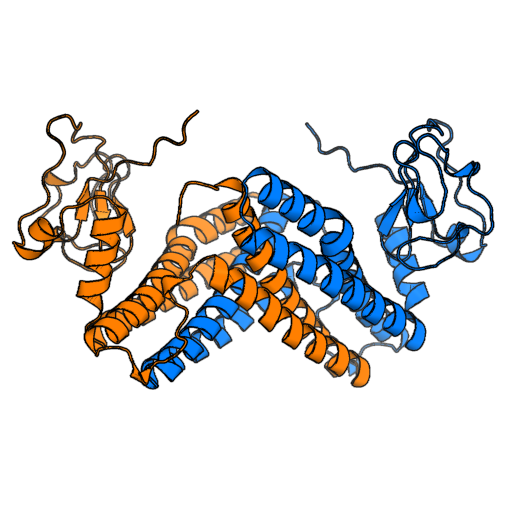A . ASN B 1 50 ? 6.348 -9.961 9.812 1 97.5 50 ASN B CA 1
ATOM 2214 C C . ASN B 1 50 ? 7.586 -9.422 9.102 1 97.5 50 ASN B C 1
ATOM 2216 O O . ASN B 1 50 ? 8.023 -8.305 9.367 1 97.5 50 ASN B O 1
ATOM 2220 N N . GLN B 1 51 ? 8.133 -10.211 8.258 1 97.62 51 GLN B N 1
ATOM 2221 C CA . GLN B 1 51 ? 9.297 -9.773 7.496 1 97.62 51 GLN B CA 1
ATOM 2222 C C . GLN B 1 51 ? 8.938 -8.625 6.555 1 97.62 51 GLN B C 1
ATOM 2224 O O . GLN B 1 51 ? 9.734 -7.703 6.363 1 97.62 51 GLN B O 1
ATOM 2229 N N . GLU B 1 52 ? 7.699 -8.656 5.969 1 98.38 52 GLU B N 1
ATOM 2230 C CA . GLU B 1 52 ? 7.266 -7.574 5.09 1 98.38 52 GLU B CA 1
ATOM 2231 C C . GLU B 1 52 ? 7.125 -6.262 5.859 1 98.38 52 GLU B C 1
ATOM 2233 O O . GLU B 1 52 ? 7.348 -5.184 5.305 1 98.38 52 GLU B O 1
ATOM 2238 N N . THR B 1 53 ? 6.773 -6.359 7.117 1 98.19 53 THR B N 1
ATOM 2239 C CA . THR B 1 53 ? 6.746 -5.168 7.957 1 98.19 53 THR B CA 1
ATOM 2240 C C . THR B 1 53 ? 8.117 -4.504 8 1 98.19 53 THR B C 1
ATOM 2242 O O . THR B 1 53 ? 8.234 -3.289 7.836 1 98.19 53 THR B O 1
ATOM 2245 N N . GLU B 1 54 ? 9.133 -5.281 8.211 1 97.5 54 GLU B N 1
ATOM 2246 C CA . GLU B 1 54 ? 10.492 -4.762 8.289 1 97.5 54 GLU B CA 1
ATOM 2247 C C . GLU B 1 54 ? 10.922 -4.133 6.961 1 97.5 54 GLU B C 1
ATOM 2249 O O . GLU B 1 54 ? 11.586 -3.096 6.945 1 97.5 54 GLU B O 1
ATOM 2254 N N . HIS B 1 55 ? 10.5 -4.77 5.852 1 98.19 55 HIS B N 1
ATOM 2255 C CA . HIS B 1 55 ? 10.781 -4.215 4.531 1 98.19 55 HIS B CA 1
ATOM 2256 C C . HIS B 1 55 ? 10.117 -2.855 4.352 1 98.19 55 HIS B C 1
ATOM 2258 O O . HIS B 1 55 ? 10.75 -1.9 3.902 1 98.19 55 HIS B O 1
ATOM 2264 N N . ALA B 1 56 ? 8.875 -2.789 4.727 1 98.62 56 ALA B N 1
ATOM 2265 C CA . ALA B 1 56 ? 8.125 -1.543 4.594 1 98.62 56 ALA B CA 1
ATOM 2266 C C . ALA B 1 56 ? 8.766 -0.429 5.418 1 98.62 56 ALA B C 1
ATOM 2268 O O . ALA B 1 56 ? 8.938 0.691 4.93 1 98.62 56 ALA B O 1
ATOM 2269 N N . PHE B 1 57 ? 9.164 -0.757 6.625 1 98.44 57 PHE B N 1
ATOM 2270 C CA . PHE B 1 57 ? 9.734 0.247 7.516 1 98.44 57 PHE B CA 1
ATOM 2271 C C . PHE B 1 57 ? 11.102 0.693 7.02 1 98.44 57 PHE B C 1
ATOM 2273 O O . PHE B 1 57 ? 11.477 1.856 7.18 1 98.44 57 PHE B O 1
ATOM 2280 N N . ALA B 1 58 ? 11.859 -0.218 6.43 1 97.88 58 ALA B N 1
ATOM 2281 C CA . ALA B 1 58 ? 13.148 0.163 5.852 1 97.88 58 ALA B CA 1
ATOM 2282 C C . ALA B 1 58 ? 12.969 1.217 4.762 1 97.88 58 ALA B C 1
ATOM 2284 O O . ALA B 1 58 ? 13.719 2.195 4.707 1 97.88 58 ALA B O 1
ATOM 2285 N N . HIS B 1 59 ? 11.984 1.009 3.865 1 98.38 59 HIS B N 1
ATOM 2286 C CA . HIS B 1 59 ? 11.688 1.995 2.832 1 98.38 59 HIS B CA 1
ATOM 2287 C C . HIS B 1 59 ? 11.203 3.305 3.447 1 98.38 59 HIS B C 1
ATOM 2289 O O . HIS B 1 59 ? 11.609 4.387 3.016 1 98.38 59 HIS B O 1
ATOM 2295 N N . PHE B 1 60 ? 10.375 3.199 4.469 1 98.44 60 PHE B N 1
ATOM 2296 C CA . PHE B 1 60 ? 9.773 4.383 5.074 1 98.44 60 PHE B CA 1
ATOM 2297 C C . PHE B 1 60 ? 10.828 5.227 5.773 1 98.44 60 PHE B C 1
ATOM 2299 O O . PHE B 1 60 ? 10.75 6.457 5.773 1 98.44 60 PHE B O 1
ATOM 2306 N N . ARG B 1 61 ? 11.844 4.609 6.367 1 97.94 61 ARG B N 1
ATOM 2307 C CA . ARG B 1 61 ? 12.945 5.324 7.008 1 97.94 61 ARG B CA 1
ATOM 2308 C C . ARG B 1 61 ? 13.742 6.129 5.988 1 97.94 61 ARG B C 1
ATOM 2310 O O . ARG B 1 61 ? 14.234 7.219 6.289 1 97.94 61 ARG B O 1
ATOM 2317 N N . LEU B 1 62 ? 13.875 5.598 4.77 1 96.69 62 LEU B N 1
ATOM 2318 C CA . LEU B 1 62 ? 14.57 6.324 3.711 1 96.69 62 LEU B CA 1
ATOM 2319 C C . LEU B 1 62 ? 13.727 7.484 3.197 1 96.69 62 LEU B C 1
ATOM 2321 O O . LEU B 1 62 ? 14.266 8.523 2.807 1 96.69 62 LEU B O 1
ATOM 2325 N N . LEU B 1 63 ? 12.43 7.305 3.271 1 96.19 63 LEU B N 1
ATOM 2326 C CA . LEU B 1 63 ? 11.5 8.336 2.812 1 96.19 63 LEU B CA 1
ATOM 2327 C C . LEU B 1 63 ? 11.406 9.469 3.824 1 96.19 63 LEU B C 1
ATOM 2329 O O . LEU B 1 63 ? 11.234 10.633 3.445 1 96.19 63 LEU B O 1
ATOM 2333 N N . HIS B 1 64 ? 11.492 9.07 5.121 1 95.88 64 HIS B N 1
ATOM 2334 C CA . HIS B 1 64 ? 11.297 10.023 6.207 1 95.88 64 HIS B CA 1
ATOM 2335 C C . HIS B 1 64 ? 12.422 9.922 7.238 1 95.88 64 HIS B C 1
ATOM 2337 O O . HIS B 1 64 ? 12.172 9.555 8.391 1 95.88 64 HIS B O 1
ATOM 2343 N N . PRO B 1 65 ? 13.594 10.32 6.797 1 95.81 65 PRO B N 1
ATOM 2344 C CA . PRO B 1 65 ? 14.734 10.203 7.715 1 95.81 65 PRO B CA 1
ATOM 2345 C C . PRO B 1 65 ? 14.562 11.062 8.969 1 95.81 65 PRO B C 1
ATOM 2347 O O . PRO B 1 65 ? 15.133 10.75 10.016 1 95.81 65 PRO B O 1
ATOM 2350 N N . GLU B 1 66 ? 13.758 12.133 8.93 1 93.06 66 GLU B N 1
ATOM 2351 C CA . GLU B 1 66 ? 13.531 13.031 10.047 1 93.06 66 GLU B CA 1
ATOM 2352 C C . GLU B 1 66 ? 12.766 12.344 11.172 1 93.06 66 GLU B C 1
ATOM 2354 O O . GLU B 1 66 ? 12.711 12.844 12.297 1 93.06 66 GLU B O 1
ATOM 2359 N N . LEU B 1 67 ? 12.219 11.148 10.922 1 96.88 67 LEU B N 1
ATOM 2360 C CA . LEU B 1 67 ? 11.422 10.445 11.922 1 96.88 67 LEU B CA 1
ATOM 2361 C C . LEU B 1 67 ? 12.234 9.32 12.57 1 96.88 67 LEU B C 1
ATOM 2363 O O . LEU B 1 67 ? 11.758 8.664 13.5 1 96.88 67 LEU B O 1
ATOM 2367 N N . VAL B 1 68 ? 13.406 9.086 12.102 1 96.56 68 VAL B N 1
ATOM 2368 C CA . VAL B 1 68 ? 14.242 8.016 12.641 1 96.56 68 VAL B CA 1
ATOM 2369 C C . VAL B 1 68 ? 14.883 8.469 13.945 1 96.56 68 VAL B C 1
ATOM 2371 O O . VAL B 1 68 ? 15.656 9.43 13.961 1 96.56 68 VAL B O 1
ATOM 2374 N N . VAL B 1 69 ? 14.539 7.84 15.023 1 95.62 69 VAL B N 1
ATOM 2375 C CA . VAL B 1 69 ? 15.039 8.156 16.344 1 95.62 69 VAL B CA 1
ATOM 2376 C C . VAL B 1 69 ? 16.016 7.074 16.812 1 95.62 69 VAL B C 1
ATOM 2378 O O . VAL B 1 69 ? 15.602 5.996 17.234 1 95.62 69 VAL B O 1
ATOM 2381 N N . ALA B 1 70 ? 17.219 7.383 16.781 1 92.12 70 ALA B N 1
ATOM 2382 C CA . ALA B 1 70 ? 18.234 6.426 17.172 1 92.12 70 ALA B CA 1
ATOM 2383 C C . ALA B 1 70 ? 18.484 6.477 18.688 1 92.12 70 ALA B C 1
ATOM 2385 O O . ALA B 1 70 ? 18.562 5.438 19.344 1 92.12 70 ALA B O 1
ATOM 2386 N N . ASN B 1 71 ? 18.594 7.711 19.188 1 94.38 71 ASN B N 1
ATOM 2387 C CA . ASN B 1 71 ? 18.844 7.914 20.609 1 94.38 71 ASN B CA 1
ATOM 2388 C C . ASN B 1 71 ? 17.875 8.922 21.203 1 94.38 71 ASN B C 1
ATOM 2390 O O . ASN B 1 71 ? 18.203 10.109 21.328 1 94.38 71 ASN B O 1
ATOM 2394 N N . PRO B 1 72 ? 16.797 8.398 21.703 1 94.81 72 PRO B N 1
ATOM 2395 C CA . PRO B 1 72 ? 15.773 9.305 22.234 1 94.81 72 PRO B CA 1
ATOM 2396 C C . PRO B 1 72 ? 16.297 10.18 23.375 1 94.81 72 PRO B C 1
ATOM 2398 O O . PRO B 1 72 ? 15.836 11.312 23.547 1 94.81 72 PRO B O 1
ATOM 2401 N N . GLU B 1 73 ? 17.234 9.688 24.125 1 94.56 73 GLU B N 1
ATOM 2402 C CA . GLU B 1 73 ? 17.75 10.406 25.281 1 94.56 73 GLU B CA 1
ATOM 2403 C C . GLU B 1 73 ? 18.547 11.641 24.875 1 94.56 73 GLU B C 1
ATOM 2405 O O . GLU B 1 73 ? 18.719 12.57 25.656 1 94.56 73 GLU B O 1
ATOM 2410 N N . SER B 1 74 ? 19.016 11.641 23.719 1 96.25 74 SER B N 1
ATOM 2411 C CA . SER B 1 74 ? 19.844 12.75 23.25 1 96.25 74 SER B CA 1
ATOM 2412 C C . SER B 1 74 ? 18.984 13.891 22.703 1 96.25 74 SER B C 1
ATOM 2414 O O . SER B 1 74 ? 19.5 14.977 22.422 1 96.25 74 SER B O 1
ATOM 2416 N N . LEU B 1 75 ? 17.719 13.711 22.656 1 96.19 75 LEU B N 1
ATOM 2417 C CA . LEU B 1 75 ? 16.828 14.703 22.078 1 96.19 75 LEU B CA 1
ATOM 2418 C C . LEU B 1 75 ? 16.281 15.641 23.141 1 96.19 75 LEU B C 1
ATOM 2420 O O . LEU B 1 75 ? 15.977 15.211 24.25 1 96.19 75 LEU B O 1
ATOM 2424 N N . SER B 1 76 ? 16.266 16.922 22.766 1 96 76 SER B N 1
ATOM 2425 C CA . SER B 1 76 ? 15.594 17.891 23.625 1 96 76 SER B CA 1
ATOM 2426 C C . SER B 1 76 ? 14.078 17.703 23.594 1 96 76 SER B C 1
ATOM 2428 O O . SER B 1 76 ? 13.555 17.016 22.719 1 96 76 SER B O 1
ATOM 2430 N N . GLU B 1 77 ? 13.414 18.297 24.578 1 93.5 77 GLU B N 1
ATOM 2431 C CA . GLU B 1 77 ? 11.961 18.219 24.594 1 93.5 77 GLU B CA 1
ATOM 2432 C C . GLU B 1 77 ? 11.352 18.828 23.344 1 93.5 77 GLU B C 1
ATOM 2434 O O . GLU B 1 77 ? 10.367 18.328 22.812 1 93.5 77 GLU B O 1
ATOM 2439 N N . GLU B 1 78 ? 11.969 19.844 22.891 1 91.69 78 GLU B N 1
ATOM 2440 C CA . GLU B 1 78 ? 11.484 20.531 21.703 1 91.69 78 GLU B CA 1
ATOM 2441 C C . GLU B 1 78 ? 11.656 19.656 20.453 1 91.69 78 GLU B C 1
ATOM 2443 O O . GLU B 1 78 ? 10.781 19.609 19.594 1 91.69 78 GLU B O 1
ATOM 2448 N N . GLU B 1 79 ? 12.719 18.984 20.438 1 94.06 79 GLU B N 1
ATOM 2449 C CA . GLU B 1 79 ? 12.977 18.078 19.312 1 94.06 79 GLU B CA 1
ATOM 2450 C C . GLU B 1 79 ? 11.992 16.922 19.297 1 94.06 79 GLU B C 1
ATOM 2452 O O . GLU B 1 79 ? 11.516 16.516 18.234 1 94.06 79 GLU B O 1
ATOM 2457 N N . LYS B 1 80 ? 11.719 16.406 20.438 1 95.31 80 LYS B N 1
ATOM 2458 C CA . LYS B 1 80 ? 10.742 15.32 20.562 1 95.31 80 LYS B CA 1
ATOM 2459 C C . LYS B 1 80 ? 9.367 15.766 20.078 1 95.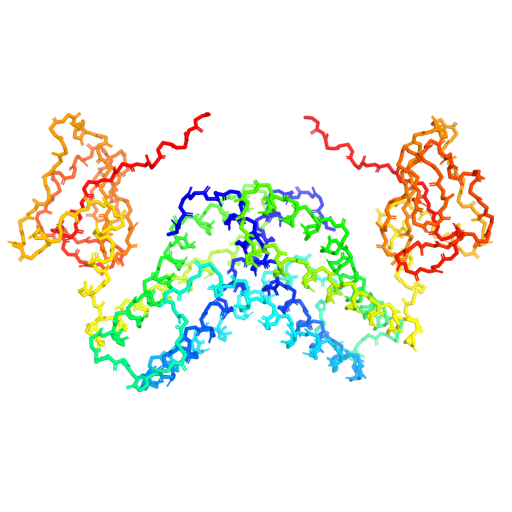31 80 LYS B C 1
ATOM 2461 O O . LYS B 1 80 ? 8.695 15.039 19.344 1 95.31 80 LYS B O 1
ATOM 2466 N N . LYS B 1 81 ? 9.023 16.938 20.438 1 91.75 81 LYS B N 1
ATOM 2467 C CA . LYS B 1 81 ? 7.734 17.484 20.016 1 91.75 81 LYS B CA 1
ATOM 2468 C C . LYS B 1 81 ? 7.676 17.672 18.5 1 91.75 81 LYS B C 1
ATOM 2470 O O . LYS B 1 81 ? 6.641 17.422 17.891 1 91.75 81 LYS B O 1
ATOM 2475 N N . GLN B 1 82 ? 8.75 18.094 17.953 1 91.94 82 GLN B N 1
ATOM 2476 C CA . GLN B 1 82 ? 8.797 18.297 16.516 1 91.94 82 GLN B CA 1
ATOM 2477 C C . GLN B 1 82 ? 8.625 16.984 15.758 1 91.94 82 GLN B C 1
ATOM 2479 O O . GLN B 1 82 ? 7.934 16.938 14.734 1 91.94 82 GLN B O 1
ATOM 2484 N N . ILE B 1 83 ? 9.227 15.945 16.266 1 95.5 83 ILE B N 1
ATOM 2485 C CA . ILE B 1 83 ? 9.125 14.641 15.625 1 95.5 83 ILE B CA 1
ATOM 2486 C C . ILE B 1 83 ? 7.695 14.109 15.758 1 95.5 83 ILE B C 1
ATOM 2488 O O . ILE B 1 83 ? 7.113 13.641 14.781 1 95.5 83 ILE B O 1
ATOM 2492 N N . ALA B 1 84 ? 7.152 14.25 16.938 1 95.88 84 ALA B N 1
ATOM 2493 C CA . ALA B 1 84 ? 5.777 13.812 17.156 1 95.88 84 ALA B CA 1
ATOM 2494 C C . ALA B 1 84 ? 4.797 14.602 16.297 1 95.88 84 ALA B C 1
ATOM 2496 O O . ALA B 1 84 ? 3.854 14.031 15.742 1 95.88 84 ALA B O 1
ATOM 2497 N N . ALA B 1 85 ? 5.031 15.883 16.188 1 93.12 85 ALA B N 1
ATOM 2498 C CA . ALA B 1 85 ? 4.188 16.734 15.352 1 93.12 85 ALA B CA 1
ATOM 2499 C C . ALA B 1 85 ? 4.227 16.297 13.891 1 93.12 85 ALA B C 1
ATOM 2501 O O . ALA B 1 85 ? 3.203 16.328 13.203 1 93.12 85 ALA B O 1
ATOM 2502 N N . ARG B 1 86 ? 5.359 15.914 13.477 1 93.56 86 ARG B N 1
ATOM 2503 C CA . ARG B 1 86 ? 5.508 15.461 12.102 1 93.56 86 ARG B CA 1
ATOM 2504 C C . ARG B 1 86 ? 4.715 14.188 11.852 1 93.56 86 ARG B C 1
ATOM 2506 O O . ARG B 1 86 ? 4.102 14.023 10.789 1 93.56 86 ARG B O 1
ATOM 2513 N N . CYS B 1 87 ? 4.723 13.281 12.812 1 96.56 87 CYS B N 1
ATOM 2514 C CA . CYS B 1 87 ? 3.918 12.062 12.703 1 96.56 87 CYS B CA 1
ATOM 2515 C C . CYS B 1 87 ? 2.441 12.398 12.547 1 96.56 87 CYS B C 1
ATOM 2517 O O . CYS B 1 87 ? 1.775 11.875 11.648 1 96.56 87 CYS B O 1
ATOM 2519 N N . LEU B 1 88 ? 1.963 13.297 13.352 1 94.5 88 LEU B N 1
ATOM 2520 C CA . LEU B 1 88 ? 0.556 13.68 13.305 1 94.5 88 LEU B CA 1
ATOM 2521 C C . LEU B 1 88 ? 0.229 14.398 12 1 94.5 88 LEU B C 1
ATOM 2523 O O . LEU B 1 88 ? -0.832 14.172 11.414 1 94.5 88 LEU B O 1
ATOM 2527 N N . GLU B 1 89 ? 1.155 15.195 11.617 1 89.88 89 GLU B N 1
ATOM 2528 C CA . GLU B 1 89 ? 0.962 15.922 10.359 1 89.88 89 GLU B CA 1
ATOM 2529 C C . GLU B 1 89 ? 0.78 14.961 9.188 1 89.88 89 GLU B C 1
ATOM 2531 O O . GLU B 1 89 ? -0.133 15.133 8.383 1 89.88 89 GLU B O 1
ATOM 2536 N N . LEU B 1 90 ? 1.644 13.984 9.109 1 93.44 90 LEU B N 1
ATOM 2537 C CA . LEU B 1 90 ? 1.571 13 8.039 1 93.44 90 LEU B CA 1
ATOM 2538 C C . LEU B 1 90 ? 0.271 12.203 8.109 1 93.44 90 LEU B C 1
ATOM 2540 O O . LEU B 1 90 ? -0.348 11.922 7.086 1 93.44 90 LEU B O 1
ATOM 2544 N N . ALA B 1 91 ? -0.154 11.867 9.281 1 95.69 91 ALA B N 1
ATOM 2545 C CA . ALA B 1 91 ? -1.398 11.125 9.469 1 95.69 91 ALA B CA 1
ATOM 2546 C C . ALA B 1 91 ? -2.602 11.961 9.039 1 95.69 91 ALA B C 1
ATOM 2548 O O . ALA B 1 91 ? -3.475 11.469 8.312 1 95.69 91 ALA B O 1
ATOM 2549 N N . ILE B 1 92 ? -2.633 13.203 9.469 1 89.19 92 ILE B N 1
ATOM 2550 C CA . ILE B 1 92 ? -3.736 14.102 9.148 1 89.19 92 ILE B CA 1
ATOM 2551 C C . ILE B 1 92 ? -3.803 14.312 7.637 1 89.19 92 ILE B C 1
ATOM 2553 O O . ILE B 1 92 ? -4.883 14.25 7.039 1 89.19 92 ILE B O 1
ATOM 2557 N N . GLU B 1 93 ? -2.662 14.562 7.043 1 87.19 93 GLU B N 1
ATOM 2558 C CA . GLU B 1 93 ? -2.6 14.758 5.598 1 87.19 93 GLU B CA 1
ATOM 2559 C C . GLU B 1 93 ? -3.152 13.547 4.852 1 87.19 93 GLU B C 1
ATOM 2561 O O . GLU B 1 93 ? -3.939 13.695 3.914 1 87.19 93 GLU B O 1
ATOM 2566 N N . GLY B 1 94 ? -2.721 12.367 5.242 1 91.88 94 GLY B N 1
ATOM 2567 C CA . GLY B 1 94 ? -3.178 11.148 4.594 1 91.88 94 GLY B CA 1
ATOM 2568 C C . GLY B 1 94 ? -4.672 10.922 4.734 1 91.88 94 GLY B C 1
ATOM 2569 O O . GLY B 1 94 ? -5.359 10.648 3.748 1 91.88 94 GLY B O 1
ATOM 2570 N N . GLU B 1 95 ? -5.172 11.062 5.953 1 94.06 95 GLU B N 1
ATOM 2571 C CA . GLU B 1 95 ? -6.598 10.867 6.199 1 94.06 95 GLU B CA 1
ATOM 2572 C C . GLU B 1 95 ? -7.434 11.906 5.465 1 94.06 95 GLU B C 1
ATOM 2574 O O . GLU B 1 95 ? -8.508 11.602 4.953 1 94.06 95 GLU B O 1
ATOM 2579 N N . THR B 1 96 ? -6.973 13.109 5.434 1 86.88 96 THR B N 1
ATOM 2580 C CA . THR B 1 96 ? -7.684 14.188 4.766 1 86.88 96 THR B CA 1
ATOM 2581 C C . THR B 1 96 ? -7.777 13.93 3.264 1 86.88 96 THR B C 1
ATOM 2583 O O . THR B 1 96 ? -8.844 14.102 2.664 1 86.88 96 THR B O 1
ATOM 2586 N N . TYR B 1 97 ? -6.703 13.531 2.693 1 88.31 97 TYR B N 1
ATOM 2587 C CA . TYR B 1 97 ? -6.715 13.188 1.276 1 88.31 97 TYR B CA 1
ATOM 2588 C C . TYR B 1 97 ? -7.734 12.094 0.992 1 88.31 97 TYR B C 1
ATOM 2590 O O . TYR B 1 97 ? -8.461 12.148 -0.004 1 88.31 97 TYR B O 1
ATOM 2598 N N . GLU B 1 98 ? -7.812 11.117 1.835 1 94.81 98 GLU B N 1
ATOM 2599 C CA . GLU B 1 98 ? -8.711 9.992 1.618 1 94.81 98 GLU B CA 1
ATOM 2600 C C . GLU B 1 98 ? -10.172 10.438 1.628 1 94.81 98 GLU B C 1
ATOM 2602 O O . GLU B 1 98 ? -10.953 10.055 0.755 1 94.81 98 GLU B O 1
ATOM 2607 N N . PHE B 1 99 ? -10.586 11.281 2.541 1 92.44 99 PHE B N 1
ATOM 2608 C CA . PHE B 1 99 ? -12.023 11.539 2.664 1 92.44 99 PHE B CA 1
ATOM 2609 C C . PHE B 1 99 ? -12.43 12.734 1.81 1 92.44 99 PHE B C 1
ATOM 2611 O O . PHE B 1 99 ? -13.617 12.922 1.536 1 92.44 99 PHE B O 1
ATOM 2618 N N . THR B 1 100 ? -11.406 13.555 1.305 1 86.62 100 THR B N 1
ATOM 2619 C CA . THR B 1 100 ? -11.797 14.719 0.517 1 86.62 100 THR B CA 1
ATOM 2620 C C . THR B 1 100 ? -11.617 14.445 -0.975 1 86.62 100 THR B C 1
ATOM 2622 O O . THR B 1 100 ? -12.258 15.094 -1.809 1 86.62 100 THR B O 1
ATOM 2625 N N . THR B 1 101 ? -10.734 13.484 -1.29 1 89.06 101 THR B N 1
ATOM 2626 C CA . THR B 1 101 ? -10.391 13.312 -2.697 1 89.06 101 THR B CA 1
ATOM 2627 C C . THR B 1 101 ? -10.547 11.852 -3.119 1 89.06 101 THR B C 1
ATOM 2629 O O . THR B 1 101 ? -11.422 11.531 -3.928 1 89.06 101 THR B O 1
ATOM 2632 N N . MET B 1 102 ? -9.828 10.961 -2.547 1 95.06 102 MET B N 1
ATOM 2633 C CA . MET B 1 102 ? -9.711 9.586 -3.025 1 95.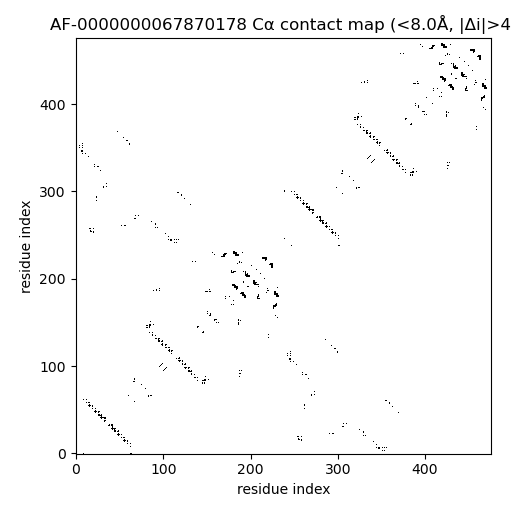06 102 MET B CA 1
ATOM 2634 C C . MET B 1 102 ? -11.062 8.875 -2.982 1 95.06 102 MET B C 1
ATOM 2636 O O . MET B 1 102 ? -11.562 8.422 -4.012 1 95.06 102 MET B O 1
ATOM 2640 N N . TYR B 1 103 ? -11.641 8.797 -1.801 1 96.69 103 TYR B N 1
ATOM 2641 C CA . TYR B 1 103 ? -12.828 7.965 -1.652 1 96.69 103 TYR B CA 1
ATOM 2642 C C . TYR B 1 103 ? -14.031 8.602 -2.346 1 96.69 103 TYR B C 1
ATOM 2644 O O . TYR B 1 103 ? -14.844 7.91 -2.953 1 96.69 103 TYR B O 1
ATOM 2652 N N . PRO B 1 104 ? -14.203 9.992 -2.279 1 94.25 104 PRO B N 1
ATOM 2653 C CA . PRO B 1 104 ? -15.289 10.57 -3.066 1 94.25 104 PRO B CA 1
ATOM 2654 C C . PRO B 1 104 ? -15.172 10.258 -4.555 1 94.25 104 PRO B C 1
ATOM 2656 O O . PRO B 1 104 ? -16.172 9.922 -5.199 1 94.25 104 PRO B O 1
ATOM 2659 N N . GLU B 1 105 ? -13.969 10.32 -5.094 1 95.56 105 GLU B N 1
ATOM 2660 C CA . GLU B 1 105 ? -13.758 10 -6.504 1 95.56 105 GLU B CA 1
ATOM 2661 C C . GLU B 1 105 ? -14.023 8.523 -6.773 1 95.56 105 GLU B C 1
ATOM 2663 O O . GLU B 1 105 ? -14.648 8.172 -7.777 1 95.56 105 GLU B O 1
ATOM 2668 N N . PHE B 1 106 ? -13.57 7.684 -5.941 1 98.06 106 PHE B N 1
ATOM 2669 C CA . PHE B 1 106 ? -13.773 6.25 -6.094 1 98.06 106 PHE B CA 1
ATOM 2670 C C . PHE B 1 106 ? -15.258 5.898 -6.008 1 98.06 106 PHE B C 1
ATOM 2672 O O . PHE B 1 106 ? -15.742 5.059 -6.766 1 98.06 106 PHE B O 1
ATOM 2679 N N . TYR B 1 107 ? -15.961 6.539 -5.062 1 97.44 107 TYR B N 1
ATOM 2680 C CA . TYR B 1 107 ? -17.406 6.324 -4.918 1 97.44 107 TYR B CA 1
ATOM 2681 C C . TYR B 1 107 ? -18.141 6.695 -6.203 1 97.44 107 TYR B C 1
ATOM 2683 O O . TYR B 1 107 ? -18.969 5.922 -6.695 1 97.44 107 TYR B O 1
ATOM 2691 N N . ALA B 1 108 ? -17.828 7.863 -6.707 1 96.94 108 ALA B N 1
ATOM 2692 C CA . ALA B 1 108 ? -18.5 8.344 -7.922 1 96.94 108 ALA B CA 1
ATOM 2693 C C . ALA B 1 108 ? -18.297 7.359 -9.078 1 96.94 108 ALA B C 1
ATOM 2695 O O . ALA B 1 108 ? -19.234 7.078 -9.828 1 96.94 108 ALA B O 1
ATOM 2696 N N . GLN B 1 109 ? -17.094 6.855 -9.203 1 96.88 109 GLN B N 1
ATOM 2697 C CA . GLN B 1 109 ? -16.797 5.902 -10.266 1 96.88 109 GLN B CA 1
ATOM 2698 C C . GLN B 1 109 ? -17.547 4.59 -10.055 1 96.88 109 GLN B C 1
ATOM 2700 O O . GLN B 1 109 ? -18.031 3.99 -11.016 1 96.88 109 GLN B O 1
ATOM 2705 N N . ALA B 1 110 ? -17.578 4.117 -8.852 1 97.69 110 ALA B N 1
ATOM 2706 C CA . ALA B 1 110 ? -18.297 2.877 -8.555 1 97.69 110 ALA B CA 1
ATOM 2707 C C . ALA B 1 110 ? -19.781 3.008 -8.875 1 97.69 110 ALA B C 1
ATOM 2709 O O . ALA B 1 110 ? -20.406 2.057 -9.352 1 97.69 110 ALA B O 1
ATOM 2710 N N . VAL B 1 111 ? -20.328 4.207 -8.602 1 97.25 111 VAL B N 1
ATOM 2711 C CA . VAL B 1 111 ? -21.719 4.477 -8.93 1 97.25 111 VAL B CA 1
ATOM 2712 C C . VAL B 1 111 ? -21.906 4.457 -10.445 1 97.25 111 VAL B C 1
ATOM 2714 O O . VAL B 1 111 ? -22.844 3.838 -10.953 1 97.25 111 VAL B O 1
ATOM 2717 N N . THR B 1 112 ? -21.031 5.094 -11.109 1 96.69 112 THR B N 1
ATOM 2718 C CA . THR B 1 112 ? -21.078 5.152 -12.562 1 96.69 112 THR B CA 1
ATOM 2719 C C . THR B 1 112 ? -21.031 3.75 -13.164 1 96.69 112 THR B C 1
ATOM 2721 O O . THR B 1 112 ? -21.75 3.457 -14.125 1 96.69 112 THR B O 1
ATOM 2724 N N . GLU B 1 113 ? -20.281 2.885 -12.547 1 95.88 113 GLU B N 1
ATOM 2725 C CA . GLU B 1 113 ? -20.109 1.53 -13.062 1 95.88 113 GLU B CA 1
ATOM 2726 C C . GLU B 1 113 ? -21.078 0.559 -12.391 1 95.88 113 GLU B C 1
ATOM 2728 O O . GLU B 1 113 ? -20.969 -0.656 -12.57 1 95.88 113 GLU B O 1
ATOM 2733 N N . ARG B 1 114 ? -21.938 1.03 -11.617 1 95.38 114 ARG B N 1
ATOM 2734 C CA . ARG B 1 114 ? -23.047 0.321 -10.992 1 95.38 114 ARG B CA 1
ATOM 2735 C C . ARG B 1 114 ? -22.547 -0.813 -10.102 1 95.38 114 ARG B C 1
ATOM 2737 O O . ARG B 1 114 ? -23.125 -1.904 -10.102 1 95.38 114 ARG B O 1
ATOM 2744 N N . ASP B 1 115 ? -21.469 -0.617 -9.516 1 96.31 115 ASP B N 1
ATOM 2745 C CA . ASP B 1 115 ? -20.969 -1.525 -8.492 1 96.31 115 ASP B CA 1
ATOM 2746 C C . ASP B 1 115 ? -21.422 -1.085 -7.102 1 96.31 115 ASP B C 1
ATOM 2748 O O . ASP B 1 115 ? -20.719 -0.336 -6.422 1 96.31 115 ASP B O 1
ATOM 2752 N N . ALA B 1 116 ? -22.438 -1.608 -6.605 1 96.44 116 ALA B N 1
ATOM 2753 C CA . ALA B 1 116 ? -23.094 -1.147 -5.383 1 96.44 116 ALA B CA 1
ATOM 2754 C C . ALA B 1 116 ? -22.266 -1.5 -4.152 1 96.44 116 ALA B C 1
ATOM 2756 O O . ALA B 1 116 ? -22.188 -0.719 -3.199 1 96.44 116 ALA B O 1
ATOM 2757 N N . SER B 1 117 ? -21.672 -2.652 -4.145 1 97 117 SER B N 1
ATOM 2758 C CA . SER B 1 117 ? -20.875 -3.076 -2.992 1 97 117 SER B CA 1
ATOM 2759 C C . SER B 1 117 ? -19.656 -2.189 -2.805 1 97 117 SER B C 1
ATOM 2761 O O . SER B 1 117 ? -19.359 -1.752 -1.69 1 97 117 SER B O 1
ATOM 2763 N N . ALA B 1 118 ? -18.984 -1.943 -3.918 1 97.25 118 ALA B N 1
ATOM 2764 C CA . ALA B 1 118 ? -17.828 -1.062 -3.85 1 97.25 118 ALA B CA 1
ATOM 2765 C C . ALA B 1 118 ? -18.234 0.354 -3.451 1 97.25 118 ALA B C 1
ATOM 2767 O O . ALA B 1 118 ? -17.562 0.995 -2.641 1 97.25 118 ALA B O 1
ATOM 2768 N N . ALA B 1 119 ? -19.312 0.83 -4 1 97.75 119 ALA B N 1
ATOM 2769 C CA . ALA B 1 119 ? -19.797 2.17 -3.678 1 97.75 119 ALA B CA 1
ATOM 2770 C C . ALA B 1 119 ? -20.094 2.307 -2.186 1 97.75 119 ALA B C 1
ATOM 2772 O O . ALA B 1 119 ? -19.672 3.283 -1.555 1 97.75 119 ALA B O 1
ATOM 2773 N N . ALA B 1 120 ? -20.75 1.326 -1.635 1 98 120 ALA B N 1
ATOM 2774 C CA . ALA B 1 120 ? -21.078 1.352 -0.212 1 98 120 ALA B CA 1
ATOM 2775 C C . ALA B 1 120 ? -19.812 1.348 0.643 1 98 120 ALA B C 1
ATOM 2777 O O . ALA B 1 120 ? -19.719 2.078 1.633 1 98 120 ALA B O 1
ATOM 2778 N N . GLU B 1 121 ? -18.922 0.504 0.253 1 98.06 121 GLU B N 1
ATOM 2779 C CA . GLU B 1 121 ? -17.672 0.4 0.998 1 98.06 121 GLU B CA 1
ATOM 2780 C C . GLU B 1 121 ? -16.891 1.706 0.94 1 98.06 121 GLU B C 1
ATOM 2782 O O . GLU B 1 121 ? -16.359 2.162 1.954 1 98.06 121 GLU B O 1
ATOM 2787 N N . PHE B 1 122 ? -16.766 2.336 -0.226 1 98.5 122 PHE B N 1
ATOM 2788 C CA . PHE B 1 122 ? -16.031 3.588 -0.379 1 98.5 122 PHE B CA 1
ATOM 2789 C C . PHE B 1 122 ? -16.672 4.695 0.451 1 98.5 122 PHE B C 1
ATOM 2791 O O . PHE B 1 122 ? -15.977 5.516 1.048 1 98.5 122 PHE B O 1
ATOM 2798 N N . LYS B 1 123 ? -17.953 4.707 0.501 1 97.5 123 LYS B N 1
ATOM 2799 C CA . LYS B 1 123 ? -18.656 5.719 1.286 1 97.5 123 LYS B CA 1
ATOM 2800 C C . LYS B 1 123 ? -18.391 5.539 2.777 1 97.5 123 LYS B C 1
ATOM 2802 O O . LYS B 1 123 ? -18.188 6.516 3.502 1 97.5 123 LYS B O 1
ATOM 2807 N N . GLU B 1 124 ? -18.453 4.328 3.201 1 97.75 124 GLU B N 1
ATOM 2808 C CA . GLU B 1 124 ? -18.156 4.043 4.602 1 97.75 124 GLU B CA 1
ATOM 2809 C C . GLU B 1 124 ? -16.734 4.465 4.969 1 97.75 124 GLU B C 1
ATOM 2811 O O . GLU B 1 124 ? -16.516 5.051 6.027 1 97.75 124 GLU B O 1
ATOM 2816 N N . GLN B 1 125 ? -15.82 4.184 4.086 1 97.94 125 GLN B N 1
ATOM 2817 C CA . GLN B 1 125 ? -14.422 4.5 4.363 1 97.94 125 GLN B CA 1
ATOM 2818 C C . GLN B 1 125 ? -14.18 6.004 4.309 1 97.94 125 GLN B C 1
ATOM 2820 O O . GLN B 1 125 ? -13.312 6.523 5.016 1 97.94 125 GLN B O 1
ATOM 2825 N N . GLU B 1 126 ? -14.922 6.695 3.463 1 95.94 126 GLU B N 1
ATOM 2826 C CA . GLU B 1 126 ? -14.898 8.156 3.453 1 95.94 126 GLU B CA 1
ATOM 2827 C C . GLU B 1 126 ? -15.211 8.719 4.832 1 95.94 126 GLU B C 1
ATOM 2829 O O . GLU B 1 126 ? -14.484 9.578 5.34 1 95.94 126 GLU B O 1
ATOM 2834 N N . GLU B 1 127 ? -16.203 8.18 5.449 1 94.88 127 GLU B N 1
ATOM 2835 C CA . GLU B 1 127 ? -16.641 8.641 6.766 1 94.88 127 GLU B CA 1
ATOM 2836 C C . GLU B 1 127 ? -15.625 8.273 7.844 1 94.88 127 GLU B C 1
ATOM 2838 O O . GLU B 1 127 ? -15.328 9.086 8.727 1 94.88 127 GLU B O 1
ATOM 2843 N N . GLU B 1 128 ? -15.094 7.086 7.773 1 96.5 128 GLU B N 1
ATOM 2844 C CA . GLU B 1 128 ? -14.109 6.645 8.766 1 96.5 128 GLU B CA 1
ATOM 2845 C C . GLU B 1 128 ? -12.828 7.465 8.664 1 96.5 128 GLU B C 1
ATOM 2847 O O . GLU B 1 128 ? -12.211 7.781 9.688 1 96.5 128 GLU B O 1
ATOM 2852 N N . SER B 1 129 ? -12.453 7.793 7.441 1 95.56 129 SER B N 1
ATOM 2853 C CA . SER B 1 129 ? -11.258 8.617 7.258 1 95.56 129 SER B CA 1
ATOM 2854 C C . SER B 1 129 ? -11.469 10.023 7.816 1 95.56 129 SER B C 1
ATOM 2856 O O . SER B 1 129 ? -10.547 10.617 8.367 1 95.56 129 SER B O 1
ATOM 2858 N N . ARG B 1 130 ? -12.672 10.523 7.684 1 90.81 130 ARG B N 1
ATOM 2859 C CA . ARG B 1 130 ? -13.008 11.812 8.281 1 90.81 130 ARG B CA 1
ATOM 2860 C C . ARG B 1 130 ? -12.891 11.758 9.797 1 90.81 130 ARG B C 1
ATOM 2862 O O . ARG B 1 130 ? -12.336 12.672 10.414 1 90.81 130 ARG B O 1
ATOM 2869 N N . GLU B 1 131 ? -13.367 10.711 10.328 1 93.19 131 GLU B N 1
ATOM 2870 C CA . GLU B 1 131 ? -13.281 10.523 11.773 1 93.19 131 GLU B CA 1
ATOM 2871 C C . GLU B 1 131 ? -11.828 10.43 12.227 1 93.19 131 GLU B C 1
ATOM 2873 O O . GLU B 1 131 ? -11.438 11.039 13.227 1 93.19 131 GLU B O 1
ATOM 2878 N N . HIS B 1 132 ? -11 9.695 11.508 1 95.5 132 HIS B N 1
ATOM 2879 C CA . HIS B 1 132 ? -9.594 9.555 11.852 1 95.5 132 HIS B CA 1
ATOM 2880 C C . HIS B 1 132 ? -8.875 10.898 11.797 1 95.5 132 HIS B C 1
ATOM 2882 O O . HIS B 1 132 ? -8.086 11.219 12.688 1 95.5 132 HIS B O 1
ATOM 2888 N N . ALA B 1 133 ? -9.133 11.641 10.734 1 90.94 133 ALA B N 1
ATOM 2889 C CA . ALA B 1 133 ? -8.539 12.969 10.633 1 90.94 133 ALA B CA 1
ATOM 2890 C C . ALA B 1 133 ? -8.891 13.82 11.852 1 90.94 133 ALA B C 1
ATOM 2892 O O . ALA B 1 133 ? -8.023 14.5 12.406 1 90.94 133 ALA B O 1
ATOM 2893 N N . GLY B 1 134 ? -10.141 13.742 12.258 1 88.25 134 GLY B N 1
ATOM 2894 C CA . GLY B 1 134 ? -10.586 14.469 13.438 1 88.25 134 GLY B CA 1
ATOM 2895 C C . GLY B 1 134 ? -9.875 14.031 14.711 1 88.25 134 GLY B C 1
ATOM 2896 O O . GLY B 1 134 ? -9.484 14.859 15.531 1 88.25 134 GLY B O 1
ATOM 2897 N N . ILE B 1 135 ? -9.734 12.75 14.883 1 92.38 135 ILE B N 1
ATOM 2898 C CA . ILE B 1 135 ? -9.07 12.188 16.047 1 92.38 135 ILE B CA 1
ATOM 2899 C C . ILE B 1 135 ? -7.625 12.664 16.109 1 92.38 135 ILE B C 1
ATOM 2901 O O . ILE B 1 135 ? -7.141 13.078 17.172 1 92.38 135 ILE B O 1
ATOM 2905 N N . PHE B 1 136 ? -6.914 12.711 15 1 94.44 136 PHE B N 1
ATOM 2906 C CA . PHE B 1 136 ? -5.512 13.117 14.977 1 94.44 136 PHE B CA 1
ATOM 2907 C C . PHE B 1 136 ? -5.379 14.617 15.195 1 94.44 136 PHE B C 1
ATOM 2909 O O . PHE B 1 136 ? -4.434 15.078 15.844 1 94.44 136 PHE B O 1
ATOM 2916 N N . LYS B 1 137 ? -6.312 15.359 14.68 1 86.94 137 LYS B N 1
ATOM 2917 C CA . LYS B 1 137 ? -6.312 16.812 14.906 1 86.94 137 LYS B CA 1
ATOM 2918 C C . LYS B 1 137 ? -6.527 17.125 16.375 1 86.94 137 LYS B C 1
ATOM 2920 O O . LYS B 1 137 ? -5.848 17.984 16.938 1 86.94 137 LYS B O 1
ATOM 2925 N N . THR B 1 138 ? -7.465 16.453 16.953 1 89.31 138 THR B N 1
ATOM 2926 C CA . THR B 1 138 ? -7.723 16.625 18.375 1 89.31 138 THR B CA 1
ATOM 2927 C C . THR B 1 138 ? -6.492 16.25 19.203 1 89.31 138 THR B C 1
ATOM 2929 O O . THR B 1 138 ? -6.16 16.922 20.172 1 89.31 138 THR B O 1
ATOM 2932 N N . ALA B 1 139 ? -5.855 15.203 18.781 1 92.31 139 ALA B N 1
ATOM 2933 C CA . ALA B 1 139 ? -4.629 14.805 19.469 1 92.31 139 ALA B CA 1
ATOM 2934 C C . ALA B 1 139 ? -3.561 15.883 19.359 1 92.31 139 ALA B C 1
ATOM 2936 O O . ALA B 1 139 ? -2.885 16.203 20.344 1 92.31 139 ALA B O 1
ATOM 2937 N N . ALA B 1 140 ? -3.418 16.438 18.156 1 90.25 140 ALA B N 1
ATOM 2938 C CA . ALA B 1 140 ? -2.445 17.5 17.969 1 90.25 140 ALA B CA 1
ATOM 2939 C C . ALA B 1 140 ? -2.723 18.672 18.906 1 90.25 140 ALA B C 1
ATOM 2941 O O . ALA B 1 140 ? -1.797 19.25 19.5 1 90.25 140 ALA B O 1
ATOM 2942 N N . LYS B 1 141 ? -3.92 19.016 19.062 1 85.31 141 LYS B N 1
ATOM 2943 C CA . LYS B 1 141 ? -4.328 20.078 19.969 1 85.31 141 LYS B CA 1
ATOM 2944 C C . LYS B 1 141 ? -4.031 19.719 21.422 1 85.31 141 LYS B C 1
ATOM 2946 O O . LYS B 1 141 ? -3.416 20.5 22.156 1 85.31 141 LYS B O 1
ATOM 2951 N N . ASN B 1 142 ? -4.438 18.516 21.812 1 88.38 142 ASN B N 1
ATOM 2952 C CA . ASN B 1 142 ? -4.328 18.094 23.203 1 88.38 142 ASN B CA 1
ATOM 2953 C C . ASN B 1 142 ? -2.869 17.969 23.641 1 88.38 142 ASN B C 1
ATOM 2955 O O . ASN B 1 142 ? -2.535 18.203 24.797 1 88.38 142 ASN B O 1
ATOM 2959 N N . PHE B 1 143 ? -2.014 17.656 22.688 1 89.81 143 PHE B N 1
ATOM 2960 C CA . PHE B 1 143 ? -0.607 17.453 23.016 1 89.81 143 PHE B CA 1
ATOM 2961 C C . PHE B 1 143 ? 0.208 18.703 22.703 1 89.81 143 PHE B C 1
ATOM 2963 O O . PHE B 1 143 ? 1.436 18.688 22.828 1 89.81 143 PHE B O 1
ATOM 2970 N N . GLY B 1 144 ? -0.489 19.797 22.297 1 86.44 144 GLY B N 1
ATOM 2971 C CA . GLY B 1 144 ? 0.178 21.062 22.031 1 86.44 144 GLY B CA 1
ATOM 2972 C C . GLY B 1 144 ? 1.081 21.016 20.812 1 86.44 144 GLY B C 1
ATOM 2973 O O . GLY B 1 144 ? 2.164 21.609 20.828 1 86.44 144 GLY B O 1
ATOM 2974 N N . LEU B 1 145 ? 0.651 20.281 19.812 1 87.31 145 LEU B N 1
ATOM 2975 C CA . LEU B 1 145 ? 1.53 20.062 18.672 1 87.31 145 LEU B CA 1
ATOM 2976 C C . LEU B 1 145 ? 1.006 20.797 17.438 1 87.31 145 LEU B C 1
ATOM 2978 O O . LEU B 1 145 ? 1.507 20.594 16.328 1 87.31 145 LEU B O 1
ATOM 2982 N N . LEU B 1 146 ? 0.022 21.672 17.578 1 80.56 146 LEU B N 1
ATOM 2983 C CA . LEU B 1 146 ? -0.557 22.391 16.453 1 80.56 146 LEU B CA 1
ATOM 2984 C C . LEU B 1 146 ? 0.435 23.406 15.883 1 80.56 146 LEU B C 1
ATOM 2986 O O . LEU B 1 146 ? 0.559 23.531 14.664 1 80.56 146 LEU B O 1
ATOM 2990 N N . THR B 1 147 ? 1.139 24.047 16.75 1 76.19 147 THR B N 1
ATOM 2991 C CA . THR B 1 147 ? 2.076 25.062 16.312 1 76.19 147 THR B CA 1
ATOM 2992 C C . THR B 1 147 ? 3.203 24.453 15.484 1 76.19 147 THR B C 1
ATOM 2994 O O . THR B 1 147 ? 3.473 24.906 14.367 1 76.19 147 THR B O 1
ATOM 2997 N N . PRO B 1 148 ? 3.758 23.359 15.945 1 74.38 148 PRO B N 1
ATOM 2998 C CA . PRO B 1 148 ? 4.797 22.734 15.125 1 74.38 148 PRO B CA 1
ATOM 2999 C C . PRO B 1 148 ? 4.27 22.266 13.773 1 74.38 148 PRO B C 1
ATOM 3001 O O . PRO B 1 148 ? 4.996 22.297 12.773 1 74.38 148 PRO B O 1
ATOM 3004 N N . ILE B 1 149 ? 3.119 21.891 13.688 1 77.56 149 ILE B N 1
ATOM 3005 C CA . ILE B 1 149 ? 2.531 21.453 12.422 1 77.56 149 ILE B CA 1
ATOM 3006 C C . ILE B 1 149 ? 2.381 22.641 11.477 1 77.56 149 ILE B C 1
ATOM 3008 O O . ILE B 1 149 ? 2.76 22.547 10.305 1 77.56 149 ILE B O 1
ATOM 3012 N N . GLU B 1 150 ? 1.891 23.656 12.055 1 76 150 GLU B N 1
ATOM 3013 C CA . GLU B 1 150 ? 1.74 24.875 11.25 1 76 150 GLU B CA 1
ATOM 3014 C C . GLU B 1 150 ? 3.092 25.375 10.758 1 76 150 GLU B C 1
ATOM 3016 O O . GLU B 1 150 ? 3.217 25.812 9.617 1 76 150 GLU B O 1
ATOM 3021 N N . GLU B 1 151 ? 4.004 25.312 11.562 1 70.25 151 GLU B N 1
ATOM 3022 C CA . GLU B 1 151 ? 5.348 25.75 11.203 1 70.25 151 GLU B CA 1
ATOM 3023 C C . GLU B 1 151 ? 5.93 24.875 10.094 1 70.25 151 GLU B C 1
ATOM 3025 O O . GLU B 1 151 ? 6.582 25.391 9.18 1 70.25 151 GLU B O 1
ATOM 3030 N N . TYR B 1 152 ? 5.723 23.656 10.164 1 72.31 152 TYR B N 1
ATOM 3031 C CA . TYR B 1 152 ? 6.207 22.75 9.125 1 72.31 152 TYR B CA 1
ATOM 3032 C C . TYR B 1 152 ? 5.547 23.062 7.785 1 72.31 152 TYR B C 1
ATOM 3034 O O . TYR B 1 152 ? 6.227 23.156 6.762 1 72.31 152 TYR B O 1
ATOM 3042 N N . HIS B 1 153 ? 4.273 23.234 7.887 1 74 153 HIS B N 1
ATOM 3043 C CA . HIS B 1 153 ? 3.561 23.516 6.645 1 74 153 HIS B CA 1
ATOM 3044 C C . HIS B 1 153 ? 3.971 24.859 6.066 1 74 153 HIS B C 1
ATOM 3046 O O . HIS B 1 153 ? 4.094 25 4.848 1 74 153 HIS B O 1
ATOM 3052 N N . ALA B 1 154 ? 4.211 25.719 6.961 1 66.5 154 ALA B N 1
ATOM 3053 C CA . ALA B 1 154 ? 4.684 27.031 6.508 1 66.5 154 ALA B CA 1
ATOM 3054 C C . ALA B 1 154 ? 6.027 26.906 5.789 1 66.5 154 ALA B C 1
ATOM 3056 O O . ALA B 1 154 ? 6.227 27.5 4.73 1 66.5 154 ALA B O 1
ATOM 3057 N N . LYS B 1 155 ? 6.824 26.141 6.344 1 68.62 155 LYS B N 1
ATOM 3058 C CA . LYS B 1 155 ? 8.117 25.906 5.715 1 68.62 155 LYS B CA 1
ATOM 3059 C C . LYS B 1 155 ? 7.965 25.172 4.391 1 68.62 155 LYS B C 1
ATOM 3061 O O . LYS B 1 155 ? 8.57 25.547 3.389 1 68.62 155 LYS B O 1
ATOM 3066 N N . GLN B 1 156 ? 7.18 24.281 4.379 1 67 156 GLN B N 1
ATOM 3067 C CA . GLN B 1 156 ? 6.961 23.469 3.186 1 67 156 GLN B CA 1
ATOM 3068 C C . GLN B 1 156 ? 6.387 24.297 2.047 1 67 156 GLN B C 1
ATOM 3070 O O . GLN B 1 156 ? 6.758 24.109 0.886 1 67 156 GLN B O 1
ATOM 3075 N N . TYR B 1 157 ? 5.543 25.234 2.424 1 67.12 157 TYR B N 1
ATOM 3076 C CA . TYR B 1 157 ? 4.863 26.016 1.395 1 67.12 157 TYR B CA 1
ATOM 3077 C C . TYR B 1 157 ? 5.527 27.375 1.213 1 67.12 157 TYR B C 1
ATOM 3079 O O . TYR B 1 157 ? 4.953 28.266 0.597 1 67.12 157 TYR B O 1
ATOM 3087 N N . GLY B 1 158 ? 6.691 27.484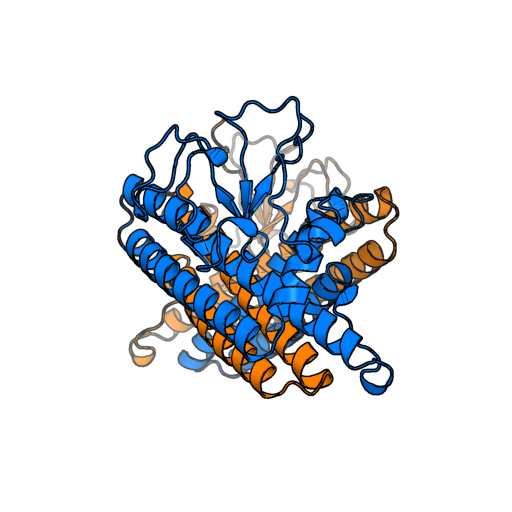 1.779 1 63.19 158 GLY B N 1
ATOM 3088 C CA . GLY B 1 158 ? 7.5 28.688 1.573 1 63.19 158 GLY B CA 1
ATOM 3089 C C . GLY B 1 158 ? 6.953 29.906 2.293 1 63.19 158 GLY B C 1
ATOM 3090 O O . GLY B 1 158 ? 7.152 31.031 1.846 1 63.19 158 GLY B O 1
ATOM 3091 N N . VAL B 1 159 ? 6.219 29.719 3.293 1 62.03 159 VAL B N 1
ATOM 3092 C CA . VAL B 1 159 ? 5.695 30.828 4.098 1 62.03 159 VAL B CA 1
ATOM 3093 C C . VAL B 1 159 ? 6.664 31.141 5.234 1 62.03 159 VAL B C 1
ATOM 3095 O O . VAL B 1 159 ? 7.148 30.234 5.918 1 62.03 159 VAL B O 1
ATOM 3098 N N . ALA B 1 160 ? 7.125 32.469 5.23 1 53.69 160 ALA B N 1
ATOM 3099 C CA . ALA B 1 160 ? 7.992 32.906 6.324 1 53.69 160 ALA B CA 1
ATOM 3100 C C . ALA B 1 160 ? 7.316 32.688 7.68 1 53.69 160 ALA B C 1
ATOM 3102 O O . ALA B 1 160 ? 6.16 33.062 7.871 1 53.69 160 ALA B O 1
ATOM 3103 N N . LEU B 1 161 ? 7.898 31.938 8.57 1 58.47 161 LEU B N 1
ATOM 3104 C CA . LEU B 1 161 ? 7.398 31.609 9.906 1 58.47 161 LEU B CA 1
ATOM 3105 C C . LEU B 1 161 ? 7.023 32.875 10.664 1 58.47 161 LEU B C 1
ATOM 3107 O O . LEU B 1 161 ? 6.094 32.875 11.477 1 58.47 161 LEU B O 1
ATOM 3111 N N . GLN B 1 162 ? 7.777 33.938 10.531 1 53.19 162 GLN B N 1
ATOM 3112 C CA . GLN B 1 162 ? 7.484 35.188 11.195 1 53.19 162 GLN B CA 1
ATOM 3113 C C . GLN B 1 162 ? 6.066 35.656 10.883 1 53.19 162 GLN B C 1
ATOM 3115 O O . GLN B 1 162 ? 5.391 36.219 11.75 1 53.19 162 GLN B O 1
ATOM 3120 N N . ALA B 1 163 ? 5.605 35.406 9.812 1 52.66 163 ALA B N 1
ATOM 3121 C CA . ALA B 1 163 ? 4.254 35.781 9.438 1 52.66 163 ALA B CA 1
ATOM 3122 C C . ALA B 1 163 ? 3.211 35.031 10.234 1 52.66 163 ALA B C 1
ATOM 3124 O O . ALA B 1 163 ? 2.152 35.562 10.57 1 52.66 163 ALA B O 1
ATOM 3125 N N . LEU B 1 164 ? 3.447 33.844 10.578 1 57.19 164 LEU B N 1
ATOM 3126 C CA . LEU B 1 164 ? 2.58 33.031 11.406 1 57.19 164 LEU B CA 1
ATOM 3127 C C . LEU B 1 164 ? 2.5 33.562 12.828 1 57.19 164 LEU B C 1
ATOM 3129 O O . LEU B 1 164 ? 1.425 33.594 13.438 1 57.19 164 LEU B O 1
ATOM 3133 N N . GLU B 1 165 ? 3.646 34 13.312 1 56 165 GLU B N 1
ATOM 3134 C CA . GLU B 1 165 ? 3.736 34.438 14.703 1 56 165 GLU B CA 1
ATOM 3135 C C . GLU B 1 165 ? 3.025 35.781 14.906 1 56 165 GLU B C 1
ATOM 3137 O O . GLU B 1 165 ? 2.422 36 15.953 1 56 165 GLU B O 1
ATOM 3142 N N . SER B 1 166 ? 3.145 36.562 13.953 1 54.44 166 SER B N 1
ATOM 3143 C CA . SER B 1 166 ? 2.605 37.906 14.133 1 54.44 166 SER B CA 1
ATOM 3144 C C . SER B 1 166 ? 1.094 37.938 13.93 1 54.44 166 SER B C 1
ATOM 3146 O O . SER B 1 166 ? 0.44 38.938 14.203 1 54.44 166 SER B O 1
ATOM 3148 N N . GLY B 1 167 ? 0.541 36.719 13.773 1 53.56 167 GLY B N 1
ATOM 3149 C CA . GLY B 1 167 ? -0.897 36.656 13.578 1 53.56 167 GLY B CA 1
ATOM 3150 C C . GLY B 1 167 ? -1.383 37.469 12.391 1 53.56 167 GLY B C 1
ATOM 3151 O O . GLY B 1 167 ? -2.564 37.812 12.305 1 53.56 167 GLY B O 1
ATOM 3152 N N . THR B 1 168 ? -0.476 38.062 11.672 1 53.97 168 THR B N 1
ATOM 3153 C CA . THR B 1 168 ? -0.901 38.875 10.547 1 53.97 168 THR B CA 1
ATOM 3154 C C . THR B 1 168 ? -1.29 38 9.352 1 53.97 168 THR B C 1
ATOM 3156 O O . THR B 1 168 ? -0.644 37 9.078 1 53.97 168 THR B O 1
ATOM 3159 N N . ALA B 1 169 ? -2.555 38.25 8.938 1 57.34 169 ALA B N 1
ATOM 3160 C CA . ALA B 1 169 ? -3.111 37.562 7.766 1 57.34 169 ALA B CA 1
ATOM 3161 C C . ALA B 1 169 ? -2.105 37.531 6.617 1 57.34 169 ALA B C 1
ATOM 3163 O O . ALA B 1 169 ? -1.477 38.562 6.312 1 57.34 169 ALA B O 1
ATOM 3164 N N . SER B 1 170 ? -1.746 36.344 6.203 1 64.56 170 SER B N 1
ATOM 3165 C CA . SER B 1 170 ? -0.888 36.188 5.035 1 64.56 170 SER B CA 1
ATOM 3166 C C . SER B 1 170 ? -1.431 36.969 3.842 1 64.56 170 SER B C 1
ATOM 3168 O O . SER B 1 170 ? -2.646 37.094 3.664 1 64.56 170 SER B O 1
ATOM 3170 N N . LYS B 1 171 ? -0.582 37.844 3.227 1 69.06 171 LYS B N 1
ATOM 3171 C CA . LYS B 1 171 ? -0.977 38.594 2.047 1 69.06 171 LYS B CA 1
ATOM 3172 C C . LYS B 1 171 ? -0.653 37.844 0.765 1 69.06 171 LYS B C 1
ATOM 3174 O O . LYS B 1 171 ? 0.4 37.188 0.662 1 69.06 171 LYS B O 1
ATOM 3179 N N . ALA B 1 172 ? -1.656 37.875 -0.13 1 73.5 172 ALA B N 1
ATOM 3180 C CA . ALA B 1 172 ? -1.42 37.281 -1.453 1 73.5 172 ALA B CA 1
ATOM 3181 C C . ALA B 1 172 ? -0.282 38.031 -2.168 1 73.5 172 ALA B C 1
ATOM 3183 O O . ALA B 1 172 ? -0.046 39.219 -1.931 1 73.5 172 ALA B O 1
ATOM 3184 N N . PRO B 1 173 ? 0.436 37.188 -2.996 1 73.31 173 PRO B N 1
ATOM 3185 C CA . PRO B 1 173 ? 1.41 37.906 -3.822 1 73.31 173 PRO B CA 1
ATOM 3186 C C . PRO B 1 173 ? 0.782 39.062 -4.617 1 73.31 173 PRO B C 1
ATOM 3188 O O . PRO B 1 173 ? -0.376 38.969 -5.031 1 73.31 173 PRO B O 1
ATOM 3191 N N . ALA B 1 174 ? 1.562 40.125 -4.723 1 69.94 174 ALA B N 1
ATOM 3192 C CA . ALA B 1 174 ? 1.07 41.312 -5.367 1 69.94 174 ALA B CA 1
ATOM 3193 C C . ALA B 1 174 ? 0.537 41.031 -6.766 1 69.94 174 ALA B C 1
ATOM 3195 O O . ALA B 1 174 ? -0.443 41.625 -7.207 1 69.94 174 ALA B O 1
ATOM 3196 N N . ASP B 1 175 ? 1.085 40.031 -7.375 1 72.25 175 ASP B N 1
ATOM 3197 C CA . ASP B 1 175 ? 0.723 39.75 -8.766 1 72.25 175 ASP B CA 1
ATOM 3198 C C . ASP B 1 175 ? -0.331 38.656 -8.859 1 72.25 175 ASP B C 1
ATOM 3200 O O . ASP B 1 175 ? -0.664 38.219 -9.953 1 72.25 175 ASP B O 1
ATOM 3204 N N . SER B 1 176 ? -0.847 38.375 -7.809 1 78.69 176 SER B N 1
ATOM 3205 C CA . SER B 1 176 ? -1.812 37.281 -7.859 1 78.69 176 SER B CA 1
ATOM 3206 C C . SER B 1 176 ? -3.203 37.781 -8.219 1 78.69 176 SER B C 1
ATOM 3208 O O . SER B 1 176 ? -3.555 38.938 -7.906 1 78.69 176 SER B O 1
ATOM 3210 N N . ASN B 1 177 ? -3.881 36.969 -9.023 1 86.62 177 ASN B N 1
ATOM 3211 C CA . ASN B 1 177 ? -5.289 37.219 -9.305 1 86.62 177 ASN B CA 1
ATOM 3212 C C . ASN B 1 177 ? -6.188 36.719 -8.188 1 86.62 177 ASN B C 1
ATOM 3214 O O . ASN B 1 177 ? -6.316 35.5 -8 1 86.62 177 ASN B O 1
ATOM 3218 N N . PRO B 1 178 ? -6.801 37.656 -7.477 1 87.75 178 PRO B N 1
ATOM 3219 C CA . PRO B 1 178 ? -7.602 37.25 -6.328 1 87.75 178 PRO B CA 1
ATOM 3220 C C . PRO B 1 178 ? -8.688 36.25 -6.699 1 87.75 178 PRO B C 1
ATOM 3222 O O . PRO B 1 178 ? -9.094 35.438 -5.867 1 87.75 178 PRO B O 1
ATOM 3225 N N . ALA B 1 179 ? -9.117 36.281 -7.895 1 88.12 179 ALA B N 1
ATOM 3226 C CA . ALA B 1 179 ? -10.203 35.406 -8.336 1 88.12 179 ALA B CA 1
ATOM 3227 C C . ALA B 1 179 ? -9.719 33.969 -8.477 1 88.12 179 ALA B C 1
ATOM 3229 O O . ALA B 1 179 ? -10.516 33.031 -8.453 1 88.12 179 ALA B O 1
ATOM 3230 N N . THR B 1 180 ? -8.469 33.781 -8.602 1 90.19 180 THR B N 1
ATOM 3231 C CA . THR B 1 180 ? -7.969 32.438 -8.867 1 90.19 180 THR B CA 1
ATOM 3232 C C . THR B 1 180 ? -6.914 32.031 -7.84 1 90.19 180 THR B C 1
ATOM 3234 O O . THR B 1 180 ? -6.492 30.875 -7.793 1 90.19 180 THR B O 1
ATOM 3237 N N . GLN B 1 181 ? -6.621 32.969 -7.023 1 89.5 181 GLN B N 1
ATOM 3238 C CA . GLN B 1 181 ? -5.578 32.656 -6.047 1 89.5 181 GLN B CA 1
ATOM 3239 C C . GLN B 1 181 ? -6.055 31.594 -5.051 1 89.5 181 GLN B C 1
ATOM 3241 O O . GLN B 1 181 ? -6.973 31.844 -4.266 1 89.5 181 GLN B O 1
ATOM 3246 N N . LYS B 1 182 ? -5.406 30.484 -5.023 1 90.12 182 LYS B N 1
ATOM 3247 C CA . LYS B 1 182 ? -5.719 29.406 -4.074 1 90.12 182 LYS B CA 1
ATOM 3248 C C . LYS B 1 182 ? -5.004 29.641 -2.744 1 90.12 182 LYS B C 1
ATOM 3250 O O . LYS B 1 182 ? -3.971 30.297 -2.693 1 90.12 182 LYS B O 1
ATOM 3255 N N . TRP B 1 183 ? -5.676 29.141 -1.745 1 88.75 183 TRP B N 1
ATOM 3256 C CA . TRP B 1 183 ? -5.129 29.219 -0.393 1 88.75 183 TRP B CA 1
ATOM 3257 C C . TRP B 1 183 ? -5.09 27.828 0.258 1 88.75 183 TRP B C 1
ATOM 3259 O O . TRP B 1 183 ? -5.945 26.984 -0.016 1 88.75 183 TRP B O 1
ATOM 3269 N N . ILE B 1 184 ? -4.066 27.625 1.088 1 86.5 184 ILE B N 1
ATOM 3270 C CA . ILE B 1 184 ? -3.914 26.312 1.731 1 86.5 184 ILE B CA 1
ATOM 3271 C C . ILE B 1 184 ? -3.914 26.484 3.248 1 86.5 184 ILE B C 1
ATOM 3273 O O . ILE B 1 184 ? -3.32 27.438 3.773 1 86.5 184 ILE B O 1
ATOM 3277 N N . CYS B 1 185 ? -4.688 25.703 3.912 1 86 185 CYS B N 1
ATOM 3278 C CA . CYS B 1 185 ? -4.73 25.703 5.371 1 86 185 CYS B CA 1
ATOM 3279 C C . CYS B 1 185 ? -3.438 25.156 5.953 1 86 185 CYS B C 1
ATOM 3281 O O . CYS B 1 185 ? -3.023 24.047 5.613 1 86 185 CYS B O 1
ATOM 3283 N N . LEU B 1 186 ? -2.871 25.828 6.832 1 78.62 186 LEU B N 1
ATOM 3284 C CA . LEU B 1 186 ? -1.584 25.438 7.395 1 78.62 186 LEU B CA 1
ATOM 3285 C C . LEU B 1 186 ? -1.754 24.281 8.391 1 78.62 186 LEU B C 1
ATOM 3287 O O . LEU B 1 186 ? -0.777 23.641 8.766 1 78.62 186 LEU B O 1
ATOM 3291 N N . GLN B 1 187 ? -3.029 24.078 8.773 1 74.56 187 GLN B N 1
ATOM 3292 C CA . GLN B 1 187 ? -3.252 23.031 9.75 1 74.56 187 GLN B CA 1
ATOM 3293 C C . GLN B 1 187 ? -3.582 21.703 9.062 1 74.56 187 GLN B C 1
ATOM 3295 O O . GLN B 1 187 ? -3.178 20.641 9.531 1 74.56 187 GLN B O 1
ATOM 3300 N N . CYS B 1 188 ? -4.324 21.719 8.062 1 75.56 188 CYS B N 1
ATOM 3301 C CA . CYS B 1 188 ? -4.777 20.438 7.516 1 75.56 188 CYS B CA 1
ATOM 3302 C C . CYS B 1 188 ? -4.488 20.359 6.023 1 75.56 188 CYS B C 1
ATOM 3304 O O . CYS B 1 188 ? -4.824 19.359 5.379 1 75.56 188 CYS B O 1
ATOM 3306 N N . SER B 1 189 ? -4.004 21.328 5.402 1 78 189 SER B N 1
ATOM 3307 C CA . SER B 1 189 ? -3.514 21.406 4.031 1 78 189 SER B CA 1
ATOM 3308 C C . SER B 1 189 ? -4.66 21.344 3.027 1 78 189 SER B C 1
ATOM 3310 O O . SER B 1 189 ? -4.449 21.016 1.855 1 78 189 SER B O 1
ATOM 3312 N N . VAL B 1 190 ? -5.859 21.656 3.512 1 83.25 190 VAL B N 1
ATOM 3313 C CA . VAL B 1 190 ? -6.941 21.75 2.541 1 83.25 190 VAL B CA 1
ATOM 3314 C C . VAL B 1 190 ? -6.797 23.031 1.729 1 83.25 190 VAL B C 1
ATOM 3316 O O . VAL B 1 190 ? -6.367 24.062 2.256 1 83.25 190 VAL B O 1
ATOM 3319 N N . ILE B 1 191 ? -7.117 22.922 0.419 1 85.19 191 ILE B N 1
ATOM 3320 C CA . ILE B 1 191 ? -6.992 24.062 -0.482 1 85.19 191 ILE B CA 1
ATOM 3321 C C . ILE B 1 191 ? -8.352 24.719 -0.676 1 85.19 191 ILE B C 1
ATOM 3323 O O . ILE B 1 191 ? -9.344 24.047 -0.973 1 85.19 191 ILE B O 1
ATOM 3327 N N . TYR B 1 192 ? -8.383 25.953 -0.415 1 90.19 192 TYR B N 1
ATOM 3328 C CA . TYR B 1 192 ? -9.523 26.766 -0.838 1 90.19 192 TYR B CA 1
ATOM 3329 C C . TYR B 1 192 ? -9.32 27.297 -2.256 1 90.19 192 TYR B C 1
ATOM 3331 O O . TYR B 1 192 ? -8.352 28.016 -2.527 1 90.19 192 TYR B O 1
ATOM 3339 N N . ASP B 1 193 ? -10.156 26.906 -3.074 1 90.75 193 ASP B N 1
ATOM 3340 C CA . ASP B 1 193 ? -10.195 27.391 -4.453 1 90.75 193 ASP B CA 1
ATOM 3341 C C . ASP B 1 193 ? -11.352 28.359 -4.676 1 90.75 193 ASP B C 1
ATOM 3343 O O . ASP B 1 193 ? -12.516 27.953 -4.652 1 90.75 193 ASP B O 1
ATOM 3347 N N . PRO B 1 194 ? -10.961 29.594 -4.93 1 93.12 194 PRO B N 1
ATOM 3348 C CA . PRO B 1 194 ? -12.031 30.578 -5.145 1 93.12 194 PRO B CA 1
ATOM 3349 C C . PRO B 1 194 ? -13.016 30.156 -6.227 1 93.12 194 PRO B C 1
ATOM 3351 O O . PRO B 1 194 ? -14.211 30.453 -6.137 1 93.12 194 PRO B O 1
ATOM 3354 N N . ALA B 1 195 ? -12.578 29.391 -7.203 1 91.12 195 ALA B N 1
ATOM 3355 C CA . ALA B 1 195 ? -13.445 28.938 -8.281 1 91.12 195 ALA B CA 1
ATOM 3356 C C . ALA B 1 195 ? -14.516 27.984 -7.758 1 91.12 195 ALA B C 1
ATOM 3358 O O . ALA B 1 195 ? -15.633 27.938 -8.281 1 91.12 195 ALA B O 1
ATOM 3359 N N . GLU B 1 196 ? -14.234 27.266 -6.707 1 91.5 196 GLU B N 1
ATOM 3360 C CA . GLU B 1 196 ? -15.133 26.25 -6.18 1 91.5 196 GLU B CA 1
ATOM 3361 C C . GLU B 1 196 ? -15.906 26.766 -4.973 1 91.5 196 GLU B C 1
ATOM 3363 O O . GLU B 1 196 ? -17.031 26.328 -4.711 1 91.5 196 GLU B O 1
ATOM 3368 N N . GLY B 1 197 ? -15.273 27.719 -4.258 1 91.5 197 GLY B N 1
ATOM 3369 C CA . GLY B 1 197 ? -15.859 28.172 -3.006 1 91.5 197 GLY B CA 1
ATOM 3370 C C . GLY B 1 197 ? -15.922 27.094 -1.945 1 91.5 197 GLY B C 1
ATOM 3371 O O . GLY B 1 197 ? -15.023 26.25 -1.865 1 91.5 197 GLY B O 1
ATOM 3372 N N . ASP B 1 198 ? -16.781 27.219 -0.95 1 91.19 198 ASP B N 1
ATOM 3373 C CA . ASP B 1 198 ? -17.078 26.266 0.108 1 91.19 198 ASP B CA 1
ATOM 3374 C C . ASP B 1 198 ? -18.578 26.188 0.367 1 91.19 198 ASP B C 1
ATOM 3376 O O . ASP B 1 198 ? -19.078 26.781 1.315 1 91.19 198 ASP B O 1
ATOM 3380 N N . LEU B 1 199 ? -19.203 25.312 -0.438 1 84.62 199 LEU B N 1
ATOM 3381 C CA . LEU B 1 199 ? -20.672 25.25 -0.443 1 84.62 199 LEU B CA 1
ATOM 3382 C C . LEU B 1 199 ? -21.188 24.781 0.91 1 84.62 199 LEU B C 1
ATOM 3384 O O . LEU B 1 199 ? -22.234 25.266 1.366 1 84.62 199 LEU B O 1
ATOM 3388 N N . ASP B 1 200 ? -20.469 24.016 1.515 1 82.62 200 ASP B N 1
ATOM 3389 C CA . ASP B 1 200 ? -20.906 23.484 2.803 1 82.62 200 ASP B CA 1
ATOM 3390 C C . ASP B 1 200 ? -20.984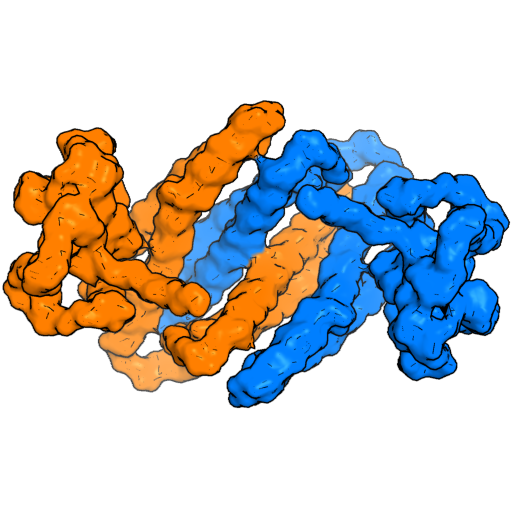 24.578 3.855 1 82.62 200 ASP B C 1
ATOM 3392 O O . ASP B 1 200 ? -21.797 24.5 4.789 1 82.62 200 ASP B O 1
ATOM 3396 N N . SER B 1 201 ? -20.156 25.594 3.66 1 88.44 201 SER B N 1
ATOM 3397 C CA . SER B 1 201 ? -20.125 26.703 4.617 1 88.44 201 SER B CA 1
ATOM 3398 C C . SER B 1 201 ? -20.844 27.922 4.066 1 88.44 201 SER B C 1
ATOM 3400 O O . SER B 1 201 ? -20.703 29.031 4.594 1 88.44 201 SER B O 1
ATOM 3402 N N . GLY B 1 202 ? -21.438 27.703 2.924 1 89.88 202 GLY B N 1
ATOM 3403 C CA . GLY B 1 202 ? -22.234 28.781 2.35 1 89.88 202 GLY B CA 1
ATOM 3404 C C . GLY B 1 202 ? -21.406 29.766 1.549 1 89.88 202 GLY B C 1
ATOM 3405 O O . GLY B 1 202 ? -21.828 30.891 1.311 1 89.88 202 GLY B O 1
ATOM 3406 N N . ILE B 1 203 ? -20.188 29.391 1.259 1 93.25 203 ILE B N 1
ATOM 3407 C CA . ILE B 1 203 ? -19.344 30.234 0.418 1 93.25 203 ILE B CA 1
ATOM 3408 C C . ILE B 1 203 ? -19.531 29.844 -1.049 1 93.25 203 ILE B C 1
ATOM 3410 O O . ILE B 1 203 ? -19.156 28.75 -1.459 1 93.25 203 ILE B O 1
ATOM 3414 N N . ALA B 1 204 ? -19.984 30.766 -1.834 1 93.06 204 ALA B N 1
ATOM 3415 C CA . ALA B 1 204 ? -20.328 30.484 -3.225 1 93.06 204 ALA B CA 1
ATOM 3416 C C . ALA B 1 204 ? -19.078 30.359 -4.09 1 93.06 204 ALA B C 1
ATOM 3418 O O . ALA B 1 204 ? -18.047 30.984 -3.799 1 93.06 204 ALA B O 1
ATOM 3419 N N . PRO B 1 205 ? -19.188 29.516 -5.223 1 93.88 205 PRO B N 1
ATOM 3420 C CA . PRO B 1 205 ? -18.109 29.547 -6.215 1 93.88 205 PRO B CA 1
ATOM 3421 C C . PRO B 1 205 ? -17.812 30.953 -6.719 1 93.88 205 PRO B C 1
ATOM 3423 O O . PRO B 1 205 ? -18.734 31.766 -6.895 1 93.88 205 PRO B O 1
ATOM 3426 N N . GLY B 1 206 ? -16.562 31.25 -6.941 1 93.38 206 GLY B N 1
ATOM 3427 C CA . GLY B 1 206 ? -16.172 32.562 -7.438 1 93.38 206 GLY B CA 1
ATOM 3428 C C . GLY B 1 206 ? -15.828 33.531 -6.328 1 93.38 206 GLY B C 1
ATOM 3429 O O . GLY B 1 206 ? -15.516 34.688 -6.594 1 93.38 206 GLY B O 1
ATOM 3430 N N . THR B 1 207 ? -15.859 33.125 -5.066 1 94.56 207 THR B N 1
ATOM 3431 C CA . THR B 1 207 ? -15.586 34 -3.932 1 94.56 207 THR B CA 1
ATOM 3432 C C . THR B 1 207 ? -14.094 34.031 -3.623 1 94.56 207 THR B C 1
ATOM 3434 O O . THR B 1 207 ? -13.523 33.031 -3.164 1 94.56 207 THR B O 1
ATOM 3437 N N . PRO B 1 208 ? -13.477 35.188 -3.898 1 93.38 208 PRO B N 1
ATOM 3438 C CA . PRO B 1 208 ? -12.07 35.312 -3.498 1 93.38 208 PRO B CA 1
ATOM 3439 C C . PRO B 1 208 ? -11.867 35.125 -1.996 1 93.38 208 PRO B C 1
ATOM 3441 O O . PRO B 1 208 ? -12.758 35.438 -1.205 1 93.38 208 PRO B O 1
ATOM 3444 N N . PHE B 1 209 ? -10.711 34.625 -1.622 1 93 209 PHE B N 1
ATOM 3445 C CA . PHE B 1 209 ? -10.422 34.312 -0.229 1 93 209 PHE B CA 1
ATOM 3446 C C . PHE B 1 209 ? -10.648 35.531 0.663 1 93 209 PHE B C 1
ATOM 3448 O O . PHE B 1 209 ? -11.219 35.406 1.75 1 93 209 PHE B O 1
ATOM 3455 N N . ALA B 1 210 ? -10.195 36.75 0.214 1 89.69 210 ALA B N 1
ATOM 3456 C CA . ALA B 1 210 ? -10.289 38 0.991 1 89.69 210 ALA B CA 1
ATOM 3457 C C . ALA B 1 210 ? -11.75 38.344 1.282 1 89.69 210 ALA B C 1
ATOM 3459 O O . ALA B 1 210 ? -12.047 39 2.275 1 89.69 210 ALA B O 1
ATOM 3460 N N . ALA B 1 211 ? -12.617 37.812 0.489 1 92.62 211 ALA B N 1
ATOM 3461 C CA . ALA B 1 211 ? -14.031 38.156 0.603 1 92.62 211 ALA B CA 1
ATOM 3462 C C . ALA B 1 211 ? -14.758 37.188 1.543 1 92.62 211 ALA B C 1
ATOM 3464 O O . ALA B 1 211 ? -15.922 37.406 1.881 1 92.62 211 ALA B O 1
ATOM 3465 N N . ILE B 1 212 ? -14.117 36.156 1.997 1 93.31 212 ILE B N 1
ATOM 3466 C CA . ILE B 1 212 ? -14.703 35.219 2.945 1 93.31 212 ILE B CA 1
ATOM 3467 C C . ILE B 1 212 ? -14.867 35.906 4.305 1 93.31 212 ILE B C 1
ATOM 3469 O O . ILE B 1 212 ? -13.984 36.625 4.754 1 93.31 212 ILE B O 1
ATOM 3473 N N . PRO B 1 213 ? -16.016 35.688 4.93 1 92 213 PRO B N 1
ATOM 3474 C CA . PRO B 1 213 ? -16.203 36.281 6.254 1 92 213 PRO B CA 1
ATOM 3475 C C . PRO B 1 213 ? -15.109 35.875 7.242 1 92 213 PRO B C 1
ATOM 3477 O O . PRO B 1 213 ? -14.57 34.781 7.172 1 92 213 PRO B O 1
ATOM 3480 N N . GLU B 1 214 ? -14.805 36.812 8.195 1 87 214 GLU B N 1
ATOM 3481 C CA . GLU B 1 214 ? -13.711 36.625 9.148 1 87 214 GLU B CA 1
ATOM 3482 C C . GLU B 1 214 ? -14.016 35.469 10.102 1 87 214 GLU B C 1
ATOM 3484 O O . GLU B 1 214 ? -13.102 34.844 10.664 1 87 214 GLU B O 1
ATOM 3489 N N . ASP B 1 215 ? -15.25 35.156 10.289 1 89.44 215 ASP B N 1
ATOM 3490 C CA . ASP B 1 215 ? -15.633 34.094 11.234 1 89.44 215 ASP B CA 1
ATOM 3491 C C . ASP B 1 215 ? -15.688 32.75 10.555 1 89.44 215 ASP B C 1
ATOM 3493 O O . ASP B 1 215 ? -16.094 31.75 11.172 1 89.44 215 ASP B O 1
ATOM 3497 N N . TRP B 1 216 ? -15.359 32.688 9.312 1 91.62 216 TRP B N 1
ATOM 3498 C CA . TRP B 1 216 ? -15.242 31.422 8.594 1 91.62 216 TRP B CA 1
ATOM 3499 C C . TRP B 1 216 ? -14.109 30.562 9.172 1 91.62 216 TRP B C 1
ATOM 3501 O O . TRP B 1 216 ? -13.062 31.094 9.555 1 91.62 216 TRP B O 1
ATOM 3511 N N . SER B 1 217 ? -14.445 29.312 9.227 1 90.5 217 SER B N 1
ATOM 3512 C CA . SER B 1 217 ? -13.445 28.344 9.672 1 90.5 217 SER B CA 1
ATOM 3513 C C . SER B 1 217 ? -13.227 27.25 8.633 1 90.5 217 SER B C 1
ATOM 3515 O O . SER B 1 217 ? -14.133 26.938 7.852 1 90.5 217 SER B O 1
ATOM 3517 N N . CYS B 1 218 ? -12.031 26.766 8.672 1 88.69 218 CYS B N 1
ATOM 3518 C CA . CYS B 1 218 ? -11.711 25.672 7.766 1 88.69 218 CYS B CA 1
ATOM 3519 C C . CYS B 1 218 ? -12.742 24.547 7.867 1 88.69 218 CYS B C 1
ATOM 3521 O O . CYS B 1 218 ? -13.016 24.062 8.961 1 88.69 218 CYS B O 1
ATOM 3523 N N . PRO B 1 219 ? -13.297 24.266 6.766 1 84.62 219 PRO B N 1
ATOM 3524 C CA . PRO B 1 219 ? -14.352 23.25 6.797 1 84.62 219 PRO B CA 1
ATOM 3525 C C . PRO B 1 219 ? -13.836 21.875 7.203 1 84.62 219 PRO B C 1
ATOM 3527 O O . PRO B 1 219 ? -14.625 20.984 7.535 1 84.62 219 PRO B O 1
ATOM 3530 N N . ILE B 1 220 ? -12.586 21.734 7.145 1 77.12 220 ILE B N 1
ATOM 3531 C CA . ILE B 1 220 ? -12.008 20.422 7.414 1 77.12 220 ILE B CA 1
ATOM 3532 C C . ILE B 1 220 ? -11.508 20.375 8.852 1 77.12 220 ILE B C 1
ATOM 3534 O O . ILE B 1 220 ? -11.859 19.453 9.602 1 77.12 220 ILE B O 1
ATOM 3538 N N . CYS B 1 221 ? -10.758 21.359 9.281 1 76.88 221 CYS B N 1
ATOM 3539 C CA . CYS B 1 221 ? -10.125 21.188 10.586 1 76.88 221 CYS B CA 1
ATOM 3540 C C . CYS B 1 221 ? -10.656 22.219 11.578 1 76.88 221 CYS B C 1
ATOM 3542 O O . CYS B 1 221 ? -10.359 22.141 12.773 1 76.88 221 CYS B O 1
ATOM 3544 N N . GLY B 1 222 ? -11.359 23.203 11.141 1 80.12 222 GLY B N 1
ATOM 3545 C CA . GLY B 1 222 ? -12.062 24.109 12.039 1 80.12 222 GLY B CA 1
ATOM 3546 C C . GLY B 1 222 ? -11.219 25.312 12.445 1 80.12 222 GLY B C 1
ATOM 3547 O O . GLY B 1 222 ? -11.688 26.172 13.188 1 80.12 222 GLY B O 1
ATOM 3548 N N . VAL B 1 223 ? -10.016 25.391 11.969 1 81.25 223 VAL B N 1
ATOM 3549 C CA . VAL B 1 223 ? -9.188 26.531 12.359 1 81.25 223 VAL B CA 1
ATOM 3550 C C . VAL B 1 223 ? -9.688 27.797 11.656 1 81.25 223 VAL B C 1
ATOM 3552 O O . VAL B 1 223 ? -10.43 27.719 10.68 1 81.25 223 VAL B O 1
ATOM 3555 N N . THR B 1 224 ? -9.234 28.938 12.172 1 85.81 224 THR B N 1
ATOM 3556 C CA . THR B 1 224 ? -9.703 30.219 11.68 1 85.81 224 THR B CA 1
ATOM 3557 C C . THR B 1 224 ? -9.07 30.547 10.328 1 85.81 224 THR B C 1
ATOM 3559 O O . THR B 1 224 ? -8.078 29.922 9.938 1 85.81 224 THR B O 1
ATOM 3562 N N . LYS B 1 225 ? -9.648 31.5 9.68 1 87.81 225 LYS B N 1
ATOM 3563 C CA . LYS B 1 225 ? -9.219 31.984 8.367 1 87.81 225 LYS B CA 1
ATOM 3564 C C . LYS B 1 225 ? -7.758 32.438 8.398 1 87.81 225 LYS B C 1
ATOM 3566 O O . LYS B 1 225 ? -7.066 32.344 7.379 1 87.81 225 LYS B O 1
ATOM 3571 N N . LYS B 1 226 ? -7.234 32.781 9.477 1 82.38 226 LYS B N 1
ATOM 3572 C CA . LYS B 1 226 ? -5.887 33.344 9.617 1 82.38 226 LYS B CA 1
ATOM 3573 C C . LYS B 1 226 ? -4.828 32.25 9.383 1 82.38 226 LYS B C 1
ATOM 3575 O O . LYS B 1 226 ? -3.662 32.562 9.133 1 82.38 226 LYS B O 1
ATOM 3580 N N . SER B 1 227 ? -5.273 31.047 9.43 1 83.31 227 SER B N 1
ATOM 3581 C CA . SER B 1 227 ? -4.332 29.953 9.273 1 83.31 227 SER B CA 1
ATOM 3582 C C . SER B 1 227 ? -4.141 29.578 7.809 1 83.31 227 SER B C 1
ATOM 3584 O O . SER B 1 227 ? -3.459 28.609 7.488 1 83.31 227 SER B O 1
ATOM 3586 N N . PHE B 1 228 ? -4.754 30.312 6.906 1 87.5 228 PHE B N 1
ATOM 3587 C CA . PHE B 1 228 ? -4.605 30.047 5.48 1 87.5 228 PHE B CA 1
ATOM 3588 C C . PHE B 1 228 ? -3.541 30.953 4.871 1 87.5 228 PHE B C 1
ATOM 3590 O O . PHE B 1 228 ? -3.445 32.125 5.227 1 87.5 228 PHE B O 1
ATOM 3597 N N . VAL B 1 229 ? -2.734 30.375 3.916 1 85.5 229 VAL B N 1
ATOM 3598 C CA . VAL B 1 229 ? -1.715 31.125 3.195 1 85.5 229 VAL B CA 1
ATOM 3599 C C . VAL B 1 229 ? -1.873 30.906 1.693 1 85.5 229 VAL B C 1
ATOM 3601 O O . VAL B 1 229 ? -2.447 29.906 1.263 1 85.5 229 VAL B O 1
ATOM 3604 N N . PRO B 1 230 ? -1.387 31.875 0.938 1 85.31 230 PRO B N 1
ATOM 3605 C CA . PRO B 1 230 ? -1.451 31.672 -0.512 1 85.31 230 PRO B CA 1
ATOM 3606 C C . PRO B 1 230 ? -0.723 30.406 -0.966 1 85.31 230 PRO B C 1
ATOM 3608 O O . PRO B 1 230 ? 0.341 30.078 -0.434 1 85.31 230 PRO B O 1
ATOM 3611 N N . TYR B 1 231 ? -1.407 29.75 -1.864 1 84.88 231 TYR B N 1
ATOM 3612 C CA . TYR B 1 231 ? -0.877 28.484 -2.35 1 84.88 231 TYR B CA 1
ATOM 3613 C C . TYR B 1 231 ? -0.662 28.531 -3.857 1 84.88 231 TYR B C 1
ATOM 3615 O O . TYR B 1 231 ? -1.539 28.969 -4.605 1 84.88 231 TYR B O 1
ATOM 3623 N N . GLN B 1 232 ? 0.593 28.266 -4.277 1 75.31 232 GLN B N 1
ATOM 3624 C CA . GLN B 1 232 ? 0.911 28.094 -5.691 1 75.31 232 GLN B CA 1
ATOM 3625 C C . GLN B 1 232 ? 1.216 26.641 -6.02 1 75.31 232 GLN B C 1
ATOM 3627 O O . GLN B 1 232 ? 2.064 26.016 -5.379 1 75.31 232 GLN B O 1
ATOM 3632 N N . GLU B 1 233 ? 0.368 25.938 -6.781 1 67.06 233 GLU B N 1
ATOM 3633 C CA . GLU B 1 233 ? 0.613 24.562 -7.199 1 67.06 233 GLU B CA 1
ATOM 3634 C C . GLU B 1 233 ? 1.971 24.438 -7.883 1 67.06 233 GLU B C 1
ATOM 3636 O O . GLU B 1 233 ? 2.346 25.281 -8.703 1 67.06 233 GLU B O 1
ATOM 3641 N N . PRO B 1 234 ? 2.865 23.609 -7.23 1 55.03 234 PRO B N 1
ATOM 3642 C CA . PRO B 1 234 ? 4.141 23.469 -7.938 1 55.03 234 PRO B CA 1
ATOM 3643 C C . PRO B 1 234 ? 3.959 23.188 -9.43 1 55.03 234 PRO B C 1
ATOM 3645 O O . PRO B 1 234 ? 3.02 22.5 -9.82 1 55.03 234 PRO B O 1
ATOM 3648 N N . ALA B 1 235 ? 4.477 24.109 -10.242 1 43.34 235 ALA B N 1
ATOM 3649 C CA . ALA B 1 235 ? 4.422 23.906 -11.688 1 43.34 235 ALA B CA 1
ATOM 3650 C C . ALA B 1 235 ? 4.852 22.5 -12.062 1 43.34 235 ALA B C 1
ATOM 3652 O O . ALA B 1 235 ? 5.922 22.047 -11.656 1 43.34 235 ALA B O 1
ATOM 3653 N N . ILE B 1 236 ? 4.035 21.547 -11.977 1 37.56 236 ILE B N 1
ATOM 3654 C CA . ILE B 1 236 ? 4.551 20.359 -12.656 1 37.56 236 ILE B CA 1
ATOM 3655 C C . ILE B 1 236 ? 5.223 20.781 -13.969 1 37.56 236 ILE B C 1
ATOM 3657 O O . ILE B 1 236 ? 4.617 21.453 -14.797 1 37.56 236 ILE B O 1
ATOM 3661 N N . ALA B 1 237 ? 6.543 21.062 -13.922 1 35.34 237 ALA B N 1
ATOM 3662 C CA . ALA B 1 237 ? 7.18 21.266 -15.227 1 35.34 237 ALA B CA 1
ATOM 3663 C C . ALA B 1 237 ? 6.5 20.422 -16.297 1 35.34 237 ALA B C 1
ATOM 3665 O O . ALA B 1 237 ? 6.344 19.203 -16.156 1 35.34 237 ALA B O 1
ATOM 3666 N N . ALA B 1 238 ? 5.895 21.016 -17.312 1 30.02 238 ALA B N 1
ATOM 3667 C CA . ALA B 1 238 ? 5.523 20.297 -18.516 1 30.02 238 ALA B CA 1
ATOM 3668 C C . ALA B 1 238 ? 6.703 19.484 -19.062 1 30.02 238 ALA B C 1
ATOM 3670 O O . ALA B 1 238 ? 7.844 19.953 -19.047 1 30.02 238 ALA B O 1
#

InterPro domains:
  IPR003251 Rubrerythrin, diiron-binding domain [PF02915] (11-138)
  IPR003251 Rubrerythrin, diiron-binding domain [cd01041] (8-165)
  IPR009040 Ferritin-like diiron domain [PS50905] (2-147)
  IPR009078 Ferritin-like superfamily [SSF47240] (4-144)
  IPR012347 Ferritin-like [G3DSA:1.20.1260.10] (1-145)
  IPR018527 Rubredoxin, iron-binding site [PS00202] (212-222)
  IPR024934 Rubredoxin-like domain [PS50903] (180-231)
  IPR024935 Rubredoxin domain [PF00301] (182-228)
  IPR024935 Rubredoxin domain [PR00163] (182-198)
  IPR024935 Rubredoxin domain [PR00163] (212-228)
  IPR024935 Rubredoxin domain [cd00730] (182-231)
  IPR052753 Rubrerythrin-2/Nigerythrin [PTHR33746] (8-142)

Radius of gyration: 25.78 Å; Cα contacts (8 Å, |Δi|>4): 664; chains: 2; bounding box: 46×76×62 Å

Foldseek 3Di:
DPPPCVVVLVVLVVQLVVLLVLLVVLQVVLVVCVVVVNNVSSVVSNVVSVVSVVSNVVSVCVNCVLLDPDDPVPDDPVSVLLNVLVVLLVLLQVLCCLLPPVLVVQLVVCVVVPPPVSNVVSNVSSVVSLVSSQVSLVVCVVVVNQLSQLVVLCVVQVHDNVLVVVLPAADDDPPDDQQAWWKAASRRGDIAGLQCFDVVQPGHRRQGLVRDDQCDADPRNGHTSSRIYTGDPPPPPD/DPPPCVVVLVVLVVQLVVLLVLLVVLQVVLVVCVVVVNNVSSVVSNVVSVVSVVSNVVSVCVNCVLLDPDDPVVDDPVSVLLNVLVVLLVLLQVLCCLLPPVLVVQLVVCVVVVPPVSNVVSNVSSVVSLVSSQVSLVVCVVVVNQLSQLVVLCVVQVHDNVLVVVLPAADDPPPDDQQAWWKAASRRGDIAGLQCFDVVQPGHRRQGLVRDDQCDADPRNGHTSSRIYTGDPPPPPD

Solvent-accessible surface area (backbone atoms only — not comparable to full-atom values): 24940 Å² total; per-residue (Å²): 122,80,75,86,36,59,67,42,52,50,42,37,52,51,47,25,32,50,26,21,35,48,21,53,50,25,44,52,41,15,53,46,26,43,62,66,66,38,53,68,60,13,50,51,28,41,56,50,18,54,52,25,48,55,54,19,50,54,35,45,41,71,71,38,56,83,62,65,74,87,55,55,83,77,51,50,73,67,54,48,47,48,43,51,19,50,46,44,44,53,50,29,44,54,24,42,44,36,37,70,45,53,24,54,52,43,23,54,46,12,53,74,61,66,35,63,68,59,22,53,51,29,50,52,48,23,53,52,24,46,50,49,24,50,52,43,51,50,47,29,56,76,70,69,25,51,64,56,30,29,50,49,41,25,54,74,66,70,40,64,62,67,44,65,73,68,66,48,63,61,72,65,61,89,86,55,52,57,59,65,43,25,28,28,30,32,81,60,61,50,70,45,38,8,67,61,34,40,66,91,77,70,33,54,58,59,42,27,67,88,72,50,63,83,85,41,47,41,89,82,76,58,47,54,56,64,48,34,33,68,46,77,78,76,73,71,80,125,122,81,76,86,35,59,66,43,52,51,41,39,52,51,48,25,32,49,25,23,33,47,20,53,49,25,44,51,42,16,53,47,26,42,64,66,67,37,54,69,60,13,50,52,27,42,54,52,20,55,54,26,47,54,53,19,49,55,36,45,40,71,71,39,56,83,62,64,73,87,57,57,85,77,49,51,73,66,54,47,48,48,42,50,19,49,46,44,44,55,49,30,44,53,24,43,43,36,38,72,45,52,25,52,52,44,22,53,47,12,53,75,60,68,35,62,69,60,22,53,51,29,50,52,49,22,53,51,24,47,50,48,24,50,53,42,50,51,48,29,55,75,71,67,27,50,62,54,30,30,48,50,39,24,54,73,65,70,41,66,60,68,46,64,72,67,67,47,64,61,73,66,60,89,84,54,50,57,59,65,45,26,29,27,30,34,81,61,61,51,70,46,38,8,65,60,32,39,68,92,78,71,33,53,57,59,42,27,66,87,71,51,63,81,85,43,46,41,89,83,76,58,48,55,56,65,47,36,34,67,45,77,78,75,71,70,78,126

Organism: Synechococcus elongatus (strain ATCC 33912 / PCC 7942 / FACHB-805) (NCBI:txid1140)

Secondary structure (DSSP, 8-state):
--TT-HHHHHHHHHHHHHHHHHHHHHHHHHHHHHHTT-HHHHHHHHHHHHHHHHHHHHHHHHH-GGG--S-GGGS-HHHHHHHHHHHHHHHHHHHHHIIIIIHHHHHHHHHHTT-HHHHHHHHHHHHHHHHHHHHHHHHHHHTT-HHHHHHHHHHHTT--HHHHHTT--PPPPTT--TTT-EEEETTT-PEE-TTT-BGGGTBPTT--GGGS-TT-B-TTT--BGGGEEEE-------/--TT-HHHHHHHHHHHHHHHHHHHHHHHHHHHHHHTT-HHHHHHHHHHHHHHHHHHHHHHHHH-GGG--S-GGGS-HHHHHHHHHHHHHHHHHHHHHIIIIIHHHHHHHHHHTT-HHHHHHHHHHHHHHHHHHHHHHHHHHHTT-HHHHHHHHHHHTT--HHHHHTT--PPPPTT--TTT-EEEETTT-PEE-TTT-BGGGTBPTT--GGGS-TT-B-TTT--BGGGEEEE-------

Sequence (476 aa):
MDLSNPTTLANLEAAFGGESMANRKYLFFADVCKKLGLTDLAKLFRETANQETEHAFAHFRLLHPELVVANPESLSEEEKKQIAARCLELAIEGETYEFTTMYPEFYAQAVTERDASAAAEFKEQEEESREHAGIFKTAAKNFGLLTPIEEYHAKQYGVALQALESGTASKAPADSNPATQKWICLQCSVIYDPAEGDLDSGIAPGTPFAAIPEDWSCPICGVTKKSFVPYQEPAIAAMDLSNPTTLANLEAAFGGESMANRKYLFFADVCKKLGLTDLAKLFRETANQETEHAFAHFRLLHPELVVANPESLSEEEKKQIAARCLELAIEGETYEFTTMYPEFYAQAVTERDASAAAEFKEQEEESREHAGIFKTAAKNFGLLTPIEEYHAKQYGVALQALESGTASKAPADSNPATQKWICLQCSVIYDPAEGDLDSGIAPGTPFAAIPEDWSCPICGVTKKSFVPYQEPAIAA

pLDDT: mean 87.66, std 13.77, range [29.11, 98.75]